Protein 8T8R (pdb70)

GO terms:
  GO:0005515 protein binding (F, IPI)
  GO:0005764 lysosome (C, IDA)
  GO:0005794 Golgi apparatus (C, IDA)
  GO:0010008 endosome membrane (C, IDA)
  GO:0006897 endocytosis (P, IDA)
  GO:0090160 Golgi to lysosome transport (P, IDA)
  GO:1905394 retromer complex binding (F, IDA)
  GO:0048471 perinuclear region of cytoplasm (C, IDA)
  GO:0005769 early endosome (C, IDA)
  GO:0005886 plasma membrane (C, IDA)
  GO:0005905 clathrin-coated pit (C, IDA)
  GO:0009986 cell surface (C, IDA)
  GO:0030136 clathrin-coated vesicle (C, IDA)
  GO:0031410 cytoplasmic vesicle (C, IDA)
  GO:0038024 cargo receptor activity (F, IDA)
  GO:0016050 vesicle organization (P, IDA)
  GO:0032509 endosome transport via multivesicular body sorting pathway (P, IDA)
  GO:0048227 plasma membrane to endosome transport (P, IDA)
  GO:0006895 Golgi to endosome transport (P, IDA)
  GO:0008333 endosome to lysosome transport (P, IDA)

Solvent-accessible surface area: 31665 Å² total; per-residue (Å²): 130,30,223,40,192,129,44,92,86,57,0,50,138,25,28,51,95,42,62,25,13,92,104,83,4,6,4,14,36,1,18,64,73,38,0,6,0,0,1,1,2,16,43,201,91,88,7,68,0,18,25,1,104,55,37,1,34,81,17,157,60,14,14,93,58,0,102,111,35,44,2,80,47,122,23,15,15,7,50,11,41,150,80,27,4,19,0,1,1,14,6,86,40,96,82,88,48,239,10,5,81,0,2,36,2,64,48,48,0,118,104,22,81,71,22,88,9,78,9,57,15,93,48,64,12,63,31,0,80,117,58,25,58,46,0,0,0,13,3,75,148,36,2,0,35,6,1,112,71,10,0,23,163,20,105,86,21,45,174,18,0,34,66,5,57,22,13,86,102,23,6,0,7,0,3,5,47,85,152,39,62,34,193,83,22,78,6,81,8,62,0,52,25,1,69,60,33,17,190,57,71,90,67,8,14,90,87,3,38,22,2,0,53,8,58,112,2,6,0,1,0,26,30,43,116,214,78,84,36,1,24,0,38,4,1,65,52,76,1,80,88,48,13,32,0,19,0,35,40,4,14,97,107,15,14,0,0,7,6,24,42,58,105,49,3,0,2,0,0,6,14,74,75,60,118,50,20,25,1,14,0,15,16,2,0,57,42,0,13,5,11,48,134,18,19,76,62,0,9,4,25,89,140,3,50,70,7,3,6,28,67,2,62,2,10,58,9,0,16,4,0,1,15,26,32,142,118,114,28,33,26,0,22,0,0,29,46,21,4,59,190,31,54,100,2,136,45,1,161,88,22,149,15,36,99,55,18,200,66,166,125,128,27,10,0,1,2,1,3,46,43,4,70,38,109,192,43,66,13,31,49,42,24,42,22,39,85,12,1,13,0,1,1,0,1,0,2,9,6,0,48,10,28,6,121,90,92,8,26,0,7,15,2,48,27,0,1,45,31,8,49,54,12,18,146,17,11,2,32,1,14,0,0,0,8,1,2,0,0,0,0,0,73,64,52,116,191,33,24,45,42,0,46,0,0,11,23,12,7,121,26,47,23,79,17,73,8,13,230,113,52,0,69,34,32,4,19,7,30,3,86,41,3,67,5,12,18,0,0,0,2,0,45,46,96,119,156,16,77,19,3,0,18,0,0,20,0,146,67,8,4,140,88,100,24,74,151,143,6,36,47,118,57,42,2,3,60,122,65,110,170,76,185,88,9,4,38,26,18,3,33,42,17,58,13,50,16,16,105,50,97,16,49,1,46,21,12,72,144,25,121,34,63,104,115,86,42,72,11,105,11,39,60,122,16,9,31,27,6,4,3,26,88,89,73,123,152,128,36,134,9,59,68,38,109,117,15,134,54,42,26,64,62,2,0,48,156,41,118,100,119,20,1,49,11,40,0,27,66,123,41,8,16,18,129,22,118,57,50,67,104,30,147,178,143,101,119,53,3,95,146,67,7,52,87,133,109,182,81,128,228,77,92,40,86,211,137,179,76,33,77,1

Sequence (662 aa):
CGRVRDFVAKLANNTHQHVFDDLSVSLSWVGDSTGVILVLTTFHGQSKLYRSEDYGKNFKDITDLINNTFIRTEFGMAIGPENSGKVVLTAEVSGGSRGGRIFRSSDFAKNFVQTDLPFHPLTQMMYSPQNSDYLLALSTENGLWVSKNFGGKWEEIHKAVCLAKWGSDNTIFFTTYANGSCKADLGALELWRTSDLGKSFKTIGVKIYSFGLGGRFLFASVMADKDTTRRIHVSTDQGDTWSMAQLPSVGQEQFYSILAANDDMVFMHVDEPGDTGFGTIFTSDDRGIVYSKSLDRHLYTTTGGETDFTNVTSLRGVYITSVLSEDNSIQTMITFDQGGRWTHLRKPENSECDATAKNKNECSLHIHASYSISQKLNVPMAPLSEPNAVGIVIAHGSVGDAISVMVPDVYISDDGGYSWTKMLEGPHYYTILDSGGIIVAIEHSSRPINVIKFSTDEGQCWQTYTFTRDPIYFTGLASEPGARSMNISIWGFTESTSQWVSYTIDFKDILERNCEEKDYTIWLAHSTDPEDYEDGCILGYKEQFLRLRKSSVCQNGRDYVVTKQPSICLCSLEDFLCDFGYYRPENDSKCVEQPELKGHDLEFCLYGREEHLTTNGYRKIPGDKCQGGVNPVREVKDLKKKCTSNFLSPEWDAPLALRPIL

Structure (mmCIF, N/CA/C/O backbone):
data_8T8R
#
_entry.id   8T8R
#
_cell.length_a   161.945
_cell.length_b   78.618
_cell.length_c   111.200
_cell.angle_alpha   90.00
_cell.angle_beta   126.80
_cell.angle_gamma   90.00
#
_symmetry.space_group_name_H-M   'C 1 2 1'
#
loop_
_entity.id
_entity.type
_entity.pdbx_description
1 polymer Sortilin
2 polymer 'Paragranulin peptide'
3 branched beta-D-mannopyranose-(1-4)-2-acetamido-2-deoxy-beta-D-glucopyranose-(1-4)-2-acetamido-2-deoxy-beta-D-glucopyranose
4 non-polymer 2-acetamido-2-deoxy-beta-D-glucopyranose
#
loop_
_atom_site.group_PDB
_atom_site.id
_atom_site.type_symbol
_atom_site.label_atom_id
_atom_site.label_alt_id
_atom_site.label_comp_id
_atom_site.label_asym_id
_atom_site.label_entity_id
_atom_site.label_seq_id
_atom_site.pdbx_PDB_ins_code
_atom_site.Cartn_x
_atom_site.Cartn_y
_atom_site.Cartn_z
_atom_site.occupancy
_atom_site.B_iso_or_equiv
_atom_site.auth_seq_id
_atom_site.auth_comp_id
_atom_site.auth_asym_id
_atom_site.auth_atom_id
_atom_site.pdbx_PDB_model_num
ATOM 1 N N . CYS A 1 8 ? -22.971 -33.967 20.553 1.00 184.80 53 CYS A N 1
ATOM 2 C CA . CYS A 1 8 ? -22.601 -32.684 19.882 1.00 185.01 53 CYS A CA 1
ATOM 3 C C . CYS A 1 8 ? -22.922 -32.723 18.383 1.00 187.86 53 CYS A C 1
ATOM 4 O O . CYS A 1 8 ? -23.027 -33.795 17.783 1.00 187.78 53 CYS A O 1
ATOM 7 N N . GLY A 1 9 ? -23.079 -31.532 17.784 1.00 190.33 54 GLY A N 1
ATOM 8 C CA . GLY A 1 9 ? -23.257 -31.392 16.344 1.00 192.26 54 GLY A CA 1
ATOM 9 C C . GLY A 1 9 ? -24.646 -31.825 15.872 1.00 194.90 54 GLY A C 1
ATOM 10 O O . GLY A 1 9 ? -24.770 -32.583 14.910 1.00 195.31 54 GLY A O 1
ATOM 11 N N . ARG A 1 10 ? -25.685 -31.289 16.529 1.00 196.94 55 ARG A N 1
ATOM 12 C CA . ARG A 1 10 ? -27.062 -31.739 16.342 1.00 197.67 55 ARG A CA 1
ATOM 13 C C . ARG A 1 10 ? -27.765 -31.029 15.176 1.00 198.58 55 ARG A C 1
ATOM 14 O O . ARG A 1 10 ? -28.755 -31.551 14.659 1.00 199.64 55 ARG A O 1
ATOM 22 N N . VAL A 1 11 ? -27.285 -29.835 14.772 1.00 198.05 56 VAL A N 1
ATOM 23 C CA . VAL A 1 11 ? -27.908 -29.050 13.705 1.00 197.08 56 VAL A CA 1
ATOM 24 C C . VAL A 1 11 ? -27.567 -29.685 12.352 1.00 197.21 56 VAL A C 1
ATOM 25 O O . VAL A 1 11 ? -26.394 -29.907 12.041 1.00 198.65 56 VAL A O 1
ATOM 29 N N . ARG A 1 12 ? -28.616 -29.963 11.552 1.00 195.11 57 ARG A N 1
ATOM 30 C CA . ARG A 1 12 ? -28.494 -30.541 10.216 1.00 192.31 57 ARG A CA 1
ATOM 31 C C . ARG A 1 12 ? -29.466 -29.862 9.241 1.00 188.69 57 ARG A C 1
ATOM 32 O O . ARG A 1 12 ? -30.335 -29.097 9.662 1.00 188.08 57 ARG A O 1
ATOM 40 N N . ASP A 1 13 ? -29.308 -30.172 7.941 1.00 184.14 58 ASP A N 1
ATOM 41 C CA . ASP A 1 13 ? -30.022 -29.521 6.844 1.00 181.27 58 ASP A CA 1
ATOM 42 C C . ASP A 1 13 ? -29.688 -28.027 6.815 1.00 179.49 58 ASP A C 1
ATOM 43 O O . ASP A 1 13 ? -30.584 -27.179 6.748 1.00 178.16 58 ASP A O 1
ATOM 48 N N . PHE A 1 14 ? -28.375 -27.726 6.799 1.00 178.56 59 PHE A N 1
ATOM 49 C CA . PHE A 1 14 ? -27.849 -26.376 7.005 1.00 177.91 59 PHE A CA 1
ATOM 50 C C . PHE A 1 14 ? -27.202 -25.773 5.749 1.00 175.03 59 PHE A C 1
ATOM 51 O O . PHE A 1 14 ? -26.966 -24.565 5.721 1.00 174.14 59 PHE A O 1
ATOM 59 N N . VAL A 1 15 ? -26.930 -26.588 4.711 1.00 173.11 60 VAL A N 1
ATOM 60 C CA . VAL A 1 15 ? -26.143 -26.161 3.555 1.00 171.68 60 VAL A CA 1
ATOM 61 C C . VAL A 1 15 ? -26.984 -25.250 2.657 1.00 168.61 60 VAL A C 1
ATOM 62 O O . VAL A 1 15 ? -26.529 -24.172 2.267 1.00 166.45 60 VAL A O 1
ATOM 66 N N . ALA A 1 16 ? -28.221 -25.684 2.355 1.00 167.30 61 ALA A N 1
ATOM 67 C CA . ALA A 1 16 ? -29.180 -24.912 1.570 1.00 166.18 61 ALA A CA 1
ATOM 68 C C . ALA A 1 16 ? -29.609 -23.621 2.279 1.00 164.29 61 ALA A C 1
ATOM 69 O O . ALA A 1 16 ? -29.960 -22.643 1.617 1.00 163.85 61 ALA A O 1
ATOM 71 N N . LYS A 1 17 ? -29.595 -23.620 3.623 1.00 161.95 62 LYS A N 1
ATOM 72 C CA . LYS A 1 17 ? -29.973 -22.461 4.425 1.00 160.05 62 LYS A CA 1
ATOM 73 C C . LYS A 1 17 ? -28.998 -21.290 4.259 1.00 159.07 62 LYS A C 1
ATOM 74 O O . LYS A 1 17 ? -29.439 -20.140 4.224 1.00 158.62 62 LYS A O 1
ATOM 80 N N . LEU A 1 18 ? -27.683 -21.570 4.166 1.00 158.60 63 LEU A N 1
ATOM 81 C CA . LEU A 1 18 ? -26.653 -20.538 4.021 1.00 157.86 63 LEU A CA 1
ATOM 82 C C . LEU A 1 18 ? -26.314 -20.210 2.559 1.00 157.86 63 LEU A C 1
ATOM 83 O O . LEU A 1 18 ? -25.842 -19.101 2.293 1.00 155.28 63 LEU A O 1
ATOM 88 N N . ALA A 1 19 ? -26.541 -21.153 1.623 1.00 159.70 64 ALA A N 1
ATOM 89 C CA . ALA A 1 19 ? -26.093 -21.042 0.235 1.00 160.08 64 ALA A CA 1
ATOM 90 C C . ALA A 1 19 ? -26.720 -19.848 -0.497 1.00 160.82 64 ALA A C 1
ATOM 91 O O . ALA A 1 19 ? -25.992 -19.020 -1.052 1.00 158.85 64 ALA A O 1
ATOM 93 N N . ASN A 1 20 ? -28.064 -19.758 -0.509 1.00 163.05 65 ASN A N 1
ATOM 94 C CA . ASN A 1 20 ? -28.783 -18.683 -1.192 1.00 165.37 65 ASN A CA 1
ATOM 95 C C . ASN A 1 20 ? -28.668 -17.335 -0.458 1.00 161.22 65 ASN A C 1
ATOM 96 O O . ASN A 1 20 ? -28.943 -16.291 -1.058 1.00 160.82 65 ASN A O 1
ATOM 101 N N . ASN A 1 21 ? -28.251 -17.343 0.825 1.00 156.70 66 ASN A N 1
ATOM 102 C CA . ASN A 1 21 ? -27.995 -16.137 1.611 1.00 152.13 66 ASN A CA 1
ATOM 103 C C . ASN A 1 21 ? -26.537 -15.647 1.547 1.00 147.60 66 ASN A C 1
ATOM 104 O O . ASN A 1 21 ? -26.258 -14.527 1.985 1.00 146.88 66 ASN A O 1
ATOM 109 N N . THR A 1 22 ? -25.602 -16.469 1.034 1.00 143.72 67 THR A N 1
ATOM 110 C CA . THR A 1 22 ? -24.234 -16.034 0.749 1.00 141.03 67 THR A CA 1
ATOM 111 C C . THR A 1 22 ? -24.229 -15.104 -0.472 1.00 140.56 67 THR A C 1
ATOM 112 O O . THR A 1 22 ? -24.808 -15.446 -1.505 1.00 141.85 67 THR A O 1
ATOM 116 N N . HIS A 1 23 ? -23.551 -13.942 -0.347 1.00 139.65 68 HIS A N 1
ATOM 117 C CA . HIS A 1 23 ? -23.610 -12.847 -1.316 1.00 139.31 68 HIS A CA 1
ATOM 118 C C . HIS A 1 23 ? -22.220 -12.254 -1.598 1.00 139.39 68 HIS A C 1
ATOM 119 O O . HIS A 1 23 ? -21.715 -11.429 -0.835 1.00 139.56 68 HIS A O 1
ATOM 126 N N . GLN A 1 24 ? -21.625 -12.655 -2.732 1.00 139.78 69 GLN A N 1
ATOM 127 C CA . GLN A 1 24 ? -20.300 -12.205 -3.152 1.00 140.07 69 GLN A CA 1
ATOM 128 C C . GLN A 1 24 ? -20.368 -10.801 -3.759 1.00 139.89 69 GLN A C 1
ATOM 129 O O . GLN A 1 24 ? -21.389 -10.413 -4.329 1.00 140.14 69 GLN A O 1
ATOM 135 N N . HIS A 1 25 ? -19.258 -10.053 -3.641 1.00 140.02 70 HIS A N 1
ATOM 136 C CA . HIS A 1 25 ? -19.056 -8.819 -4.394 1.00 141.12 70 HIS A CA 1
ATOM 137 C C . HIS A 1 25 ? -17.569 -8.461 -4.481 1.00 141.47 70 HIS A C 1
ATOM 138 O O . HIS A 1 25 ? -16.894 -8.355 -3.459 1.00 140.84 70 HIS A O 1
ATOM 145 N N . VAL A 1 26 ? -17.096 -8.206 -5.715 1.00 142.73 71 VAL A N 1
ATOM 146 C CA . VAL A 1 26 ? -15.679 -8.040 -6.035 1.00 142.40 71 VAL A CA 1
ATOM 147 C C . VAL A 1 26 ? -15.378 -6.546 -6.188 1.00 142.27 71 VAL A C 1
ATOM 148 O O . VAL A 1 26 ? -16.288 -5.776 -6.496 1.00 142.50 71 VAL A O 1
ATOM 152 N N . PHE A 1 27 ? -14.105 -6.138 -5.980 1.00 142.63 72 PHE A N 1
ATOM 153 C CA . PHE A 1 27 ? -13.703 -4.729 -6.041 1.00 143.42 72 PHE A CA 1
ATOM 154 C C . PHE A 1 27 ? -12.536 -4.462 -7.014 1.00 144.99 72 PHE A C 1
ATOM 155 O O . PHE A 1 27 ? -12.781 -4.254 -8.207 1.00 145.49 72 PHE A O 1
ATOM 163 N N . ASP A 1 28 ? -11.278 -4.458 -6.514 1.00 146.44 73 ASP A N 1
ATOM 164 C CA . ASP A 1 28 ? -10.142 -3.831 -7.193 1.00 147.43 73 ASP A CA 1
ATOM 165 C C . ASP A 1 28 ? -8.844 -4.623 -7.018 1.00 148.52 73 ASP A C 1
ATOM 166 O O . ASP A 1 28 ? -8.739 -5.464 -6.133 1.00 147.74 73 ASP A O 1
ATOM 171 N N . ASP A 1 29 ? -7.844 -4.301 -7.853 1.00 151.12 74 ASP A N 1
ATOM 172 C CA . ASP A 1 29 ? -6.547 -4.968 -7.847 1.00 152.84 74 ASP A CA 1
ATOM 173 C C . ASP A 1 29 ? -5.708 -4.528 -6.645 1.00 154.12 74 ASP A C 1
ATOM 174 O O . ASP A 1 29 ? -5.811 -3.391 -6.187 1.00 154.86 74 ASP A O 1
ATOM 179 N N . LEU A 1 30 ? -4.849 -5.441 -6.157 1.00 154.30 75 LEU A N 1
ATOM 180 C CA . LEU A 1 30 ? -3.980 -5.186 -5.015 1.00 153.11 75 LEU A CA 1
ATOM 181 C C . LEU A 1 30 ? -2.822 -4.274 -5.443 1.00 151.80 75 LEU A C 1
ATOM 182 O O . LEU A 1 30 ? -2.689 -3.184 -4.841 1.00 149.86 75 LEU A O 1
ATOM 187 N N . SER A 1 33 ? -5.247 -0.326 -0.620 1.00 133.77 78 SER A N 1
ATOM 188 C CA . SER A 1 33 ? -5.565 0.179 0.746 1.00 134.62 78 SER A CA 1
ATOM 189 C C . SER A 1 33 ? -7.077 0.300 0.943 1.00 134.68 78 SER A C 1
ATOM 190 O O . SER A 1 33 ? -7.659 1.360 0.710 1.00 135.92 78 SER A O 1
ATOM 193 N N . VAL A 1 34 ? -7.700 -0.804 1.391 1.00 134.22 79 VAL A N 1
ATOM 194 C CA . VAL A 1 34 ? -9.114 -0.834 1.756 1.00 133.98 79 VAL A CA 1
ATOM 195 C C . VAL A 1 34 ? -9.306 -0.076 3.073 1.00 132.26 79 VAL A C 1
ATOM 196 O O . VAL A 1 34 ? -8.429 -0.085 3.938 1.00 131.81 79 VAL A O 1
ATOM 200 N N . SER A 1 35 ? -10.466 0.586 3.200 1.00 130.86 80 SER A N 1
ATOM 201 C CA . SER A 1 35 ? -10.839 1.340 4.388 1.00 129.92 80 SER A CA 1
ATOM 202 C C . SER A 1 35 ? -12.357 1.251 4.552 1.00 128.19 80 SER A C 1
ATOM 203 O O . SER A 1 35 ? -13.075 1.704 3.666 1.00 128.39 80 SER A O 1
ATOM 206 N N . LEU A 1 36 ? -12.831 0.641 5.656 1.00 127.10 81 LEU A N 1
ATOM 207 C CA . LEU A 1 36 ? -14.252 0.381 5.874 1.00 125.43 81 LEU A CA 1
ATOM 208 C C . LEU A 1 36 ? -14.782 1.243 7.020 1.00 122.54 81 LEU A C 1
ATOM 209 O O . LEU A 1 36 ? -14.166 1.292 8.082 1.00 122.51 81 LEU A O 1
ATOM 214 N N . SER A 1 37 ? -15.935 1.896 6.793 1.00 119.62 82 SER A N 1
ATOM 215 C CA . SER A 1 37 ? -16.663 2.641 7.815 1.00 118.84 82 SER A CA 1
ATOM 216 C C . SER A 1 37 ? -18.157 2.331 7.714 1.00 118.95 82 SER A C 1
ATOM 217 O O . SER A 1 37 ? -18.725 2.413 6.627 1.00 120.16 82 SER A O 1
ATOM 220 N N . TRP A 1 38 ? -18.783 1.978 8.847 1.00 118.98 83 TRP A N 1
ATOM 221 C CA . TRP A 1 38 ? -20.233 1.869 8.934 1.00 118.00 83 TRP A CA 1
ATOM 222 C C . TRP A 1 38 ? -20.847 3.251 9.116 1.00 118.82 83 TRP A C 1
ATOM 223 O O . TRP A 1 38 ? -20.186 4.155 9.626 1.00 119.30 83 TRP A O 1
ATOM 234 N N . VAL A 1 39 ? -22.113 3.387 8.684 1.00 118.76 84 VAL A N 1
ATOM 235 C CA . VAL A 1 39 ? -22.858 4.641 8.750 1.00 119.12 84 VAL A CA 1
ATOM 236 C C . VAL A 1 39 ? -24.243 4.367 9.353 1.00 119.59 84 VAL A C 1
ATOM 237 O O . VAL A 1 39 ? -25.179 3.984 8.648 1.00 120.49 84 VAL A O 1
ATOM 241 N N . GLY A 1 40 ? -24.351 4.540 10.681 1.00 119.53 85 GLY A N 1
ATOM 242 C CA . GLY A 1 40 ? -25.626 4.508 11.387 1.00 119.86 85 GLY A CA 1
ATOM 243 C C . GLY A 1 40 ? -26.107 3.095 11.726 1.00 120.84 85 GLY A C 1
ATOM 244 O O . GLY A 1 40 ? -25.910 2.156 10.956 1.00 121.40 85 GLY A O 1
ATOM 245 N N . ASP A 1 41 ? -26.779 2.962 12.877 1.00 122.27 86 ASP A N 1
ATOM 246 C CA . ASP A 1 41 ? -27.362 1.696 13.295 1.00 123.94 86 ASP A CA 1
ATOM 247 C C . ASP A 1 41 ? -28.665 1.454 12.535 1.00 124.54 86 ASP A C 1
ATOM 248 O O . ASP A 1 41 ? -29.388 2.401 12.226 1.00 122.58 86 ASP A O 1
ATOM 253 N N . SER A 1 42 ? -28.939 0.170 12.246 1.00 126.56 87 SER A N 1
ATOM 254 C CA . SER A 1 42 ? -30.170 -0.296 11.609 1.00 127.44 87 SER A CA 1
ATOM 255 C C . SER A 1 42 ? -30.344 0.220 10.170 1.00 127.97 87 SER A C 1
ATOM 256 O O . SER A 1 42 ? -31.482 0.295 9.688 1.00 129.24 87 SER A O 1
ATOM 259 N N . THR A 1 43 ? -29.230 0.531 9.472 1.00 127.97 88 THR A N 1
ATOM 260 C CA . THR A 1 43 ? -29.257 1.052 8.102 1.00 126.80 88 THR A CA 1
ATOM 261 C C . THR A 1 43 ? -28.696 0.046 7.084 1.00 127.81 88 THR A C 1
ATOM 262 O O . THR A 1 43 ? -29.235 -0.083 5.982 1.00 129.01 88 THR A O 1
ATOM 266 N N . GLY A 1 44 ? -27.611 -0.658 7.446 1.00 128.10 89 GLY A N 1
ATOM 267 C CA . GLY A 1 44 ? -26.866 -1.483 6.505 1.00 127.72 89 GLY A CA 1
ATOM 268 C C . GLY A 1 44 ? -25.918 -0.709 5.586 1.00 127.47 89 GLY A C 1
ATOM 269 O O . GLY A 1 44 ? -25.414 -1.291 4.626 1.00 129.06 89 GLY A O 1
ATOM 270 N N . VAL A 1 45 ? -25.651 0.576 5.894 1.00 125.86 90 VAL A N 1
ATOM 271 C CA . VAL A 1 45 ? -24.839 1.447 5.046 1.00 125.40 90 VAL A CA 1
ATOM 272 C C . VAL A 1 45 ? -23.368 1.301 5.435 1.00 124.52 90 VAL A C 1
ATOM 273 O O . VAL A 1 45 ? -22.975 1.694 6.536 1.00 125.99 90 VAL A O 1
ATOM 277 N N . ILE A 1 46 ? -22.582 0.719 4.509 1.00 123.42 91 ILE A N 1
ATOM 278 C CA . ILE A 1 46 ? -21.135 0.568 4.627 1.00 122.82 91 ILE A CA 1
ATOM 279 C C . ILE A 1 46 ? -20.490 1.351 3.482 1.00 122.94 91 ILE A C 1
ATOM 280 O O . ILE A 1 46 ? -21.049 1.411 2.388 1.00 123.74 91 ILE A O 1
ATOM 285 N N . LEU A 1 47 ? -19.311 1.934 3.752 1.00 122.93 92 LEU A N 1
ATOM 286 C CA . LEU A 1 47 ? -18.547 2.706 2.780 1.00 124.58 92 LEU A CA 1
ATOM 287 C C . LEU A 1 47 ? -17.118 2.164 2.714 1.00 126.79 92 LEU A C 1
ATOM 288 O O . LEU A 1 47 ? -16.391 2.232 3.705 1.00 127.71 92 LEU A O 1
ATOM 293 N N . VAL A 1 48 ? -16.733 1.634 1.540 1.00 129.64 93 VAL A N 1
ATOM 294 C CA . VAL A 1 48 ? -15.360 1.228 1.258 1.00 131.04 93 VAL A CA 1
ATOM 295 C C . VAL A 1 48 ? -14.654 2.386 0.552 1.00 132.13 93 VAL A C 1
ATOM 296 O O . VAL A 1 48 ? -15.243 3.009 -0.329 1.00 134.12 93 VAL A O 1
ATOM 300 N N . LEU A 1 49 ? -13.391 2.655 0.932 1.00 133.24 94 LEU A N 1
ATOM 301 C CA . LEU A 1 49 ? -12.519 3.586 0.214 1.00 135.82 94 LEU A CA 1
ATOM 302 C C . LEU A 1 49 ? -11.207 2.875 -0.129 1.00 138.78 94 LEU A C 1
ATOM 303 O O . LEU A 1 49 ? -10.328 2.741 0.724 1.00 137.88 94 LEU A O 1
ATOM 308 N N . THR A 1 50 ? -11.113 2.390 -1.381 1.00 142.07 95 THR A N 1
ATOM 309 C CA . THR A 1 50 ? -9.868 1.884 -1.950 1.00 143.88 95 THR A CA 1
ATOM 310 C C . THR A 1 50 ? -8.969 3.071 -2.305 1.00 145.66 95 THR A C 1
ATOM 311 O O . THR A 1 50 ? -9.466 4.098 -2.768 1.00 145.64 95 THR A O 1
ATOM 315 N N . THR A 1 51 ? -7.651 2.922 -2.077 1.00 148.56 96 THR A N 1
ATOM 316 C CA . THR A 1 51 ? -6.666 3.963 -2.357 1.00 151.09 96 THR A CA 1
ATOM 317 C C . THR A 1 51 ? -5.449 3.333 -3.044 1.00 155.84 96 THR A C 1
ATOM 318 O O . THR A 1 51 ? -4.800 2.467 -2.457 1.00 154.42 9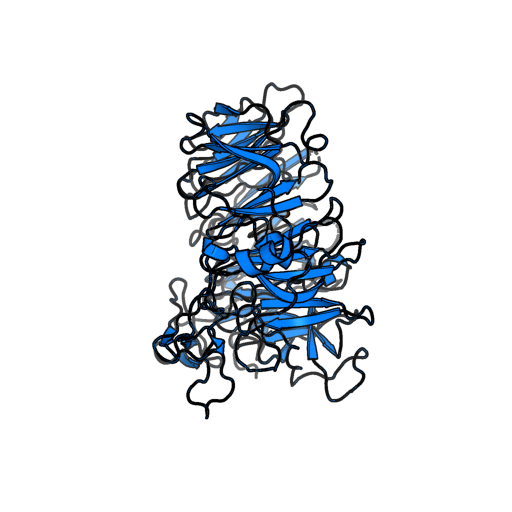6 THR A O 1
ATOM 322 N N . PHE A 1 52 ? -5.165 3.767 -4.288 1.00 162.26 97 PHE A N 1
ATOM 323 C CA . PHE A 1 52 ? -3.995 3.349 -5.052 1.00 166.88 97 PHE A CA 1
ATOM 324 C C . PHE A 1 52 ? -2.906 4.415 -4.928 1.00 171.47 97 PHE A C 1
ATOM 325 O O . PHE A 1 52 ? -3.155 5.576 -5.249 1.00 171.64 97 PHE A O 1
ATOM 333 N N . HIS A 1 53 ? -1.703 4.005 -4.486 1.00 176.43 98 HIS A N 1
ATOM 334 C CA . HIS A 1 53 ? -0.600 4.919 -4.212 1.00 180.29 98 HIS A CA 1
ATOM 335 C C . HIS A 1 53 ? 0.732 4.282 -4.635 1.00 178.52 98 HIS A C 1
ATOM 336 O O . HIS A 1 53 ? 1.078 4.312 -5.843 1.00 175.85 98 HIS A O 1
ATOM 343 N N . GLY A 1 62 ? -1.518 7.534 -7.774 1.00 164.66 107 GLY A N 1
ATOM 344 C CA . GLY A 1 62 ? -2.439 8.552 -7.227 1.00 164.40 107 GLY A CA 1
ATOM 345 C C . GLY A 1 62 ? -3.862 8.394 -7.760 1.00 163.75 107 GLY A C 1
ATOM 346 O O . GLY A 1 62 ? -4.232 9.043 -8.739 1.00 165.03 107 GLY A O 1
ATOM 347 N N . GLN A 1 63 ? -4.658 7.545 -7.085 1.00 161.84 108 GLN A N 1
ATOM 348 C CA . GLN A 1 63 ? -6.034 7.252 -7.479 1.00 160.25 108 GLN A CA 1
ATOM 349 C C . GLN A 1 63 ? -6.834 6.687 -6.295 1.00 157.42 108 GLN A C 1
ATOM 350 O O . GLN A 1 63 ? -6.280 5.987 -5.445 1.00 156.79 108 GLN A O 1
ATOM 356 N N . SER A 1 64 ? -8.149 6.995 -6.260 1.00 154.88 109 SER A N 1
ATOM 357 C CA . SER A 1 64 ? -9.083 6.509 -5.246 1.00 153.70 109 SER A CA 1
ATOM 358 C C . SER A 1 64 ? -10.389 6.006 -5.879 1.00 152.50 109 SER A C 1
ATOM 359 O O . SER A 1 64 ? -10.764 6.445 -6.967 1.00 153.84 109 SER A O 1
ATOM 362 N N . LYS A 1 65 ? -11.086 5.093 -5.166 1.00 149.99 110 LYS A N 1
ATOM 363 C CA . LYS A 1 65 ? -12.382 4.543 -5.575 1.00 147.95 110 LYS A CA 1
ATOM 364 C C . LYS A 1 65 ? -13.292 4.269 -4.362 1.00 144.24 110 LYS A C 1
ATOM 365 O O . LYS A 1 65 ? -12.922 3.521 -3.452 1.00 145.63 110 LYS A O 1
ATOM 371 N N . LEU A 1 66 ? -14.509 4.853 -4.389 1.00 139.75 111 LEU A N 1
ATOM 372 C CA . LEU A 1 66 ? -15.467 4.850 -3.282 1.00 137.71 111 LEU A CA 1
ATOM 373 C C . LEU A 1 66 ? -16.652 3.948 -3.636 1.00 136.00 111 LEU A C 1
ATOM 374 O O . LEU A 1 66 ? -17.244 4.116 -4.702 1.00 137.02 111 LEU A O 1
ATOM 379 N N . TYR A 1 67 ? -16.996 3.015 -2.727 1.00 134.46 112 TYR A N 1
ATOM 380 C CA . TYR A 1 67 ? -18.125 2.102 -2.889 1.00 133.56 112 TYR A CA 1
ATOM 381 C C . TYR A 1 67 ? -19.159 2.308 -1.778 1.00 132.74 112 TYR A C 1
ATOM 382 O O . TYR A 1 67 ? -18.871 2.946 -0.767 1.00 133.49 112 TYR A O 1
ATOM 391 N N . ARG A 1 68 ? -20.364 1.744 -1.977 1.00 131.17 113 ARG A N 1
ATOM 392 C CA . ARG A 1 68 ? -21.475 1.905 -1.041 1.00 130.48 113 ARG A CA 1
ATOM 393 C C . ARG A 1 68 ? -22.528 0.796 -1.182 1.00 131.34 113 ARG A C 1
ATOM 394 O O . ARG A 1 68 ? -23.219 0.701 -2.198 1.00 133.55 113 ARG A O 1
ATOM 402 N N . SER A 1 69 ? -22.658 -0.018 -0.120 1.00 130.91 114 SER A N 1
ATOM 403 C CA . SER A 1 69 ? -23.822 -0.859 0.121 1.00 129.97 114 SER A CA 1
ATOM 404 C C . SER A 1 69 ? -24.853 -0.061 0.908 1.00 130.92 114 SER A C 1
ATOM 405 O O . SER A 1 69 ? -24.509 0.932 1.547 1.00 129.32 114 SER A O 1
ATOM 408 N N . GLU A 1 70 ? -26.108 -0.529 0.848 1.00 132.69 115 GLU A N 1
ATOM 409 C CA . GLU A 1 70 ? -27.108 -0.254 1.874 1.00 133.58 115 GLU A CA 1
ATOM 410 C C . GLU A 1 70 ? -27.899 -1.527 2.212 1.00 133.35 115 GLU A C 1
ATOM 411 O O . GLU A 1 70 ? -29.065 -1.438 2.604 1.00 131.87 115 GLU A O 1
ATOM 417 N N . ASP A 1 71 ? -27.251 -2.706 2.099 1.00 135.00 116 ASP A N 1
ATOM 418 C CA . ASP A 1 71 ? -27.854 -3.995 2.440 1.00 137.35 116 ASP A CA 1
ATOM 419 C C . ASP A 1 71 ? -26.852 -4.884 3.189 1.00 138.80 116 ASP A C 1
ATOM 420 O O . ASP A 1 71 ? -26.735 -6.080 2.904 1.00 139.41 116 ASP A O 1
ATOM 425 N N . TYR A 1 72 ? -26.144 -4.275 4.161 1.00 140.27 117 TYR A N 1
ATOM 426 C CA . TYR A 1 72 ? -25.200 -4.929 5.071 1.00 141.74 117 TYR A CA 1
ATOM 427 C C . TYR A 1 72 ? -24.009 -5.580 4.345 1.00 142.42 117 TYR A C 1
ATOM 428 O O . TYR A 1 72 ? -23.451 -6.573 4.829 1.00 143.83 117 TYR A O 1
ATOM 437 N N . GLY A 1 73 ? -23.575 -4.979 3.223 1.00 142.51 118 GLY A N 1
ATOM 438 C CA . GLY A 1 73 ? -22.370 -5.381 2.503 1.00 142.14 118 GLY A CA 1
ATOM 439 C C . GLY A 1 73 ? -22.525 -6.603 1.591 1.00 142.24 118 GLY A C 1
ATOM 440 O O . GLY A 1 73 ? -21.522 -7.222 1.225 1.00 143.05 118 GLY A O 1
ATOM 441 N N . LYS A 1 74 ? -23.768 -6.938 1.213 1.00 141.93 119 LYS A N 1
ATOM 442 C CA . LYS A 1 74 ? -24.030 -8.017 0.272 1.00 142.39 119 LYS A CA 1
ATOM 44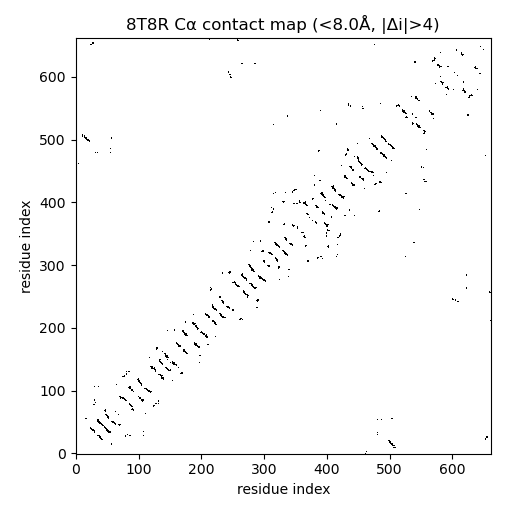3 C C . LYS A 1 74 ? -23.671 -7.549 -1.132 1.00 143.80 119 LYS A C 1
ATOM 444 O O . LYS A 1 74 ? -22.882 -8.204 -1.813 1.00 144.62 119 LYS A O 1
ATOM 450 N N . ASN A 1 75 ? -24.256 -6.404 -1.518 1.00 144.26 120 ASN A N 1
ATOM 451 C CA . ASN A 1 75 ? -24.026 -5.758 -2.800 1.00 144.52 120 ASN A CA 1
ATOM 452 C C . ASN A 1 75 ? -23.632 -4.293 -2.588 1.00 143.18 120 ASN A C 1
ATOM 453 O O . ASN A 1 75 ? -24.222 -3.609 -1.752 1.00 141.26 120 ASN A O 1
ATOM 458 N N . PHE A 1 76 ? -22.638 -3.829 -3.369 1.00 144.50 121 PHE A N 1
ATOM 459 C CA . PHE A 1 76 ? -22.190 -2.439 -3.394 1.00 145.63 121 PHE A CA 1
ATOM 460 C C . PHE A 1 76 ? -22.482 -1.787 -4.751 1.00 146.00 121 PHE A C 1
ATOM 461 O O . PHE A 1 76 ? -22.858 -2.457 -5.715 1.00 147.37 121 PHE A O 1
ATOM 469 N N . LYS A 1 77 ? -22.305 -0.457 -4.791 1.00 145.46 122 LYS A N 1
ATOM 470 C CA . LYS A 1 77 ? -22.426 0.359 -5.992 1.00 145.19 122 LYS A CA 1
ATOM 471 C C . LYS A 1 77 ? -21.356 1.452 -5.958 1.00 143.09 122 LYS A C 1
ATOM 472 O O . LYS A 1 77 ? -21.129 2.056 -4.912 1.00 143.83 122 LYS A O 1
ATOM 478 N N . ASP A 1 78 ? -20.712 1.716 -7.108 1.00 140.16 123 ASP A N 1
ATOM 479 C CA . ASP A 1 78 ? -19.624 2.685 -7.192 1.00 138.21 123 ASP A CA 1
ATOM 480 C C . ASP A 1 78 ? -20.168 4.116 -7.150 1.00 137.74 123 ASP A C 1
ATOM 481 O O . ASP A 1 78 ? -21.085 4.461 -7.901 1.00 138.88 123 ASP A O 1
ATOM 486 N N . ILE A 1 79 ? -19.559 4.947 -6.279 1.00 137.15 124 ILE A N 1
ATOM 487 C CA . ILE A 1 79 ? -19.892 6.361 -6.122 1.00 136.72 124 ILE A CA 1
ATOM 488 C C . ILE A 1 79 ? -18.615 7.219 -6.114 1.00 136.88 124 ILE A C 1
ATOM 489 O O . ILE A 1 79 ? -18.543 8.241 -5.424 1.00 137.87 124 ILE A O 1
ATOM 494 N N . THR A 1 80 ? -17.617 6.829 -6.929 1.00 136.50 125 THR A N 1
A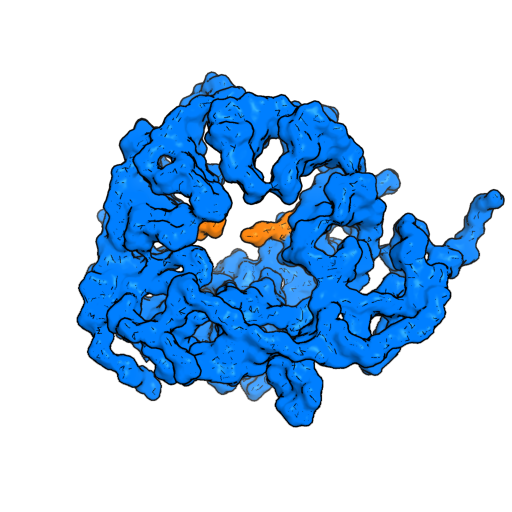TOM 495 C CA . THR A 1 80 ? -16.392 7.603 -7.121 1.00 137.99 125 THR A CA 1
ATOM 496 C C . THR A 1 80 ? -16.716 8.919 -7.832 1.00 141.54 125 THR A C 1
ATOM 497 O O . THR A 1 80 ? -16.187 9.975 -7.485 1.00 141.96 125 THR A O 1
ATOM 501 N N . ASP A 1 81 ? -17.584 8.817 -8.848 1.00 145.03 126 ASP A N 1
ATOM 502 C CA . ASP A 1 81 ? -18.248 9.935 -9.518 1.00 146.73 126 ASP A CA 1
ATOM 503 C C . ASP A 1 81 ? -18.795 11.007 -8.560 1.00 147.15 126 ASP A C 1
ATOM 504 O O . ASP A 1 81 ? -18.665 12.201 -8.855 1.00 148.07 126 ASP A O 1
ATOM 509 N N . LEU A 1 82 ? -19.426 10.604 -7.437 1.00 146.82 127 LEU A N 1
ATOM 510 C CA . LEU A 1 82 ? -20.061 11.533 -6.496 1.00 147.30 127 LEU A CA 1
ATOM 511 C C . LEU A 1 82 ? -19.051 12.430 -5.760 1.00 149.54 127 LEU A C 1
ATOM 512 O O . LEU A 1 82 ? -19.469 13.447 -5.196 1.00 148.96 127 LEU A O 1
ATOM 517 N N . ILE A 1 83 ? -17.754 12.047 -5.724 1.00 152.53 128 ILE A N 1
ATOM 518 C CA . ILE A 1 83 ? -16.673 12.906 -5.226 1.00 154.99 128 ILE A CA 1
ATOM 519 C C . ILE A 1 83 ? -15.803 13.440 -6.381 1.00 157.21 128 ILE A C 1
ATOM 520 O O . ILE A 1 83 ? -14.603 13.673 -6.201 1.00 155.99 128 ILE A O 1
ATOM 525 N N . ASN A 1 84 ? -16.419 13.678 -7.557 1.00 160.58 129 ASN A N 1
ATOM 526 C CA . ASN A 1 84 ? -15.770 14.164 -8.779 1.00 163.63 129 ASN A CA 1
ATOM 527 C C . ASN A 1 84 ? -14.474 13.398 -9.101 1.00 161.76 129 ASN A C 1
ATOM 528 O O . ASN A 1 84 ? -13.538 13.973 -9.671 1.00 160.50 129 ASN A O 1
ATOM 533 N N . ASN A 1 85 ? -14.474 12.078 -8.822 1.00 160.83 130 ASN A N 1
ATOM 534 C CA . ASN A 1 85 ? -13.315 11.176 -8.835 1.00 161.35 130 ASN A CA 1
ATOM 535 C C . ASN A 1 85 ? -12.001 11.857 -8.412 1.00 158.58 130 ASN A C 1
ATOM 536 O O . ASN A 1 85 ? -10.981 11.757 -9.102 1.00 156.71 130 ASN A O 1
ATOM 541 N N . THR A 1 86 ? -12.008 12.456 -7.206 1.00 157.44 131 THR A N 1
ATOM 542 C CA . THR A 1 86 ? -10.847 13.110 -6.615 1.00 155.36 131 THR A CA 1
ATOM 543 C C . THR A 1 86 ? -10.082 12.117 -5.736 1.00 154.28 131 THR A C 1
ATOM 544 O O . THR A 1 86 ? -10.664 11.164 -5.215 1.00 154.19 131 THR A O 1
ATOM 548 N N . PHE A 1 87 ? -8.772 12.358 -5.574 1.00 153.52 132 PHE A N 1
ATOM 549 C CA . PHE A 1 87 ? -7.932 11.587 -4.668 1.00 153.45 132 PHE A CA 1
ATOM 550 C C . PHE A 1 87 ? -8.233 11.992 -3.224 1.00 153.57 132 PHE A C 1
ATOM 551 O O . PHE A 1 87 ? -8.142 13.170 -2.887 1.00 153.36 132 PHE A O 1
ATOM 559 N N . ILE A 1 88 ? -8.601 11.014 -2.391 1.00 152.44 133 ILE A N 1
ATOM 560 C CA . ILE A 1 88 ? -8.966 11.307 -0.973 1.00 149.86 133 ILE A CA 1
ATOM 561 C C . ILE A 1 88 ? -7.834 10.841 -0.053 1.00 148.49 133 ILE A C 1
ATOM 562 O O . ILE A 1 88 ? -7.256 9.775 -0.326 1.00 146.50 133 ILE A O 1
ATOM 567 N N . ARG A 1 89 ? -7.544 11.611 1.000 1.00 147.63 134 ARG A N 1
ATOM 568 C CA . ARG A 1 89 ? -6.433 11.272 1.926 1.00 146.89 134 ARG A CA 1
ATOM 569 C C . ARG A 1 89 ? -6.953 10.391 3.064 1.00 145.96 134 ARG A C 1
ATOM 570 O O . ARG A 1 89 ? -7.764 10.883 3.867 1.00 144.84 134 ARG A O 1
ATOM 578 N N . THR A 1 90 ? -6.513 9.132 3.100 1.00 146.01 135 THR A N 1
ATOM 579 C CA . THR A 1 90 ? -6.979 8.181 4.140 1.00 145.91 135 THR A CA 1
ATOM 580 C C . THR A 1 90 ? -6.442 8.635 5.495 1.00 145.65 135 THR A C 1
ATOM 581 O O . THR A 1 90 ? -7.026 8.259 6.523 1.00 145.01 135 THR A O 1
ATOM 585 N N . GLU A 1 91 ? -5.378 9.434 5.480 1.00 145.29 136 GLU A N 1
ATOM 586 C CA . GLU A 1 91 ? -4.758 9.882 6.749 1.00 145.07 136 GLU A CA 1
ATOM 587 C C . GLU A 1 91 ? -5.873 10.325 7.693 1.00 142.85 136 GLU A C 1
ATOM 588 O O . GLU A 1 91 ? -5.907 9.850 8.838 1.00 143.82 136 GLU A O 1
ATOM 594 N N . PHE A 1 92 ? -6.752 11.198 7.211 1.00 140.97 137 PHE A N 1
ATOM 595 C CA . PHE A 1 92 ? -7.866 11.696 8.050 1.00 139.94 137 PHE A CA 1
ATOM 596 C C . PHE A 1 92 ? -8.936 10.609 8.105 1.00 138.96 137 PHE A C 1
ATOM 597 O O . PHE A 1 92 ? -9.535 10.415 9.171 1.00 141.40 137 PHE A O 1
ATOM 605 N N . GLY A 1 93 ? -9.148 9.912 6.991 1.00 136.59 138 GLY A N 1
ATOM 606 C CA . GLY A 1 93 ? -10.115 8.829 6.959 1.00 135.01 138 GLY A CA 1
ATOM 607 C C . GLY A 1 93 ? -11.553 9.339 7.019 1.00 133.88 138 GLY A C 1
ATOM 608 O O . GLY A 1 93 ? -11.800 10.531 7.208 1.00 133.80 138 GLY A O 1
ATOM 609 N N . MET A 1 94 ? -12.494 8.396 6.877 1.00 132.88 139 MET A N 1
ATOM 610 C CA . MET A 1 94 ? -13.912 8.692 6.739 1.00 132.84 139 MET A CA 1
ATOM 611 C C . MET A 1 94 ? -14.480 9.169 8.079 1.00 132.19 139 MET A C 1
ATOM 612 O O . MET A 1 94 ? -14.766 8.363 8.965 1.00 132.92 139 MET A O 1
ATOM 617 N N . ALA A 1 95 ? -14.630 10.497 8.209 1.00 130.91 140 ALA A N 1
ATOM 618 C CA . ALA A 1 95 ? -15.163 11.122 9.412 1.00 130.23 140 ALA A CA 1
ATOM 619 C C . ALA A 1 95 ? -16.682 10.940 9.473 1.00 129.97 140 ALA A C 1
ATOM 620 O O . ALA A 1 95 ? -17.425 11.697 8.846 1.00 131.69 140 ALA A O 1
ATOM 622 N N . ILE A 1 96 ? -17.125 9.924 10.240 1.00 129.63 141 ILE A N 1
ATOM 623 C CA . ILE A 1 96 ? -18.538 9.573 10.372 1.00 129.88 141 ILE A CA 1
ATOM 624 C C . ILE A 1 96 ? -19.129 10.291 11.587 1.00 130.45 141 ILE A C 1
ATOM 625 O O . ILE A 1 96 ? -18.501 10.378 12.643 1.00 130.94 141 ILE A O 1
ATOM 630 N N . GLY A 1 97 ? -20.365 10.783 11.428 1.00 130.43 142 GLY A N 1
ATOM 631 C CA . GLY A 1 97 ? -21.063 11.503 12.479 1.00 130.47 142 GLY A CA 1
ATOM 632 C C . GLY A 1 97 ? -21.678 10.549 13.494 1.00 130.78 142 GLY A C 1
ATOM 633 O O . GLY A 1 97 ? -21.820 9.356 13.225 1.00 129.97 142 GLY A O 1
ATOM 634 N N . PRO A 1 98 ? -22.088 11.058 14.678 1.00 132.50 143 PRO A N 1
ATOM 635 C CA . PRO A 1 98 ? -22.624 10.210 15.738 1.00 133.64 143 PRO A CA 1
ATOM 636 C C . PRO A 1 98 ? -24.079 9.843 15.469 1.00 134.35 143 PRO A C 1
ATOM 637 O O . PRO A 1 98 ? -24.694 10.393 14.557 1.00 134.00 143 PRO A O 1
ATOM 641 N N . GLU A 1 99 ? -24.607 8.909 16.275 1.00 136.87 144 GLU A N 1
ATOM 642 C CA . GLU A 1 99 ? -26.008 8.497 16.247 1.00 139.16 144 GLU A CA 1
ATOM 643 C C . GLU A 1 99 ? -26.378 7.978 14.846 1.00 138.70 144 GLU A C 1
ATOM 644 O O . GLU A 1 99 ? -25.567 7.300 14.211 1.00 138.06 144 GLU A O 1
ATOM 650 N N . ASN A 1 100 ? -27.617 8.257 14.391 1.00 138.42 145 ASN A N 1
ATOM 651 C CA . ASN A 1 100 ? -27.996 8.142 12.986 1.00 136.84 145 ASN A CA 1
ATOM 652 C C . ASN A 1 100 ? -28.171 9.534 12.361 1.00 135.19 145 ASN A C 1
ATOM 653 O O . ASN A 1 100 ? -29.184 9.811 11.718 1.00 134.06 145 ASN A O 1
ATOM 658 N N . SER A 1 101 ? -27.152 10.399 12.517 1.00 134.54 146 SER A N 1
ATOM 659 C CA . SER A 1 101 ? -27.112 11.706 11.861 1.00 134.31 146 SER A CA 1
ATOM 660 C C . SER A 1 101 ? -26.848 11.584 10.354 1.00 134.28 146 SER A C 1
ATOM 661 O O . SER A 1 101 ? -27.083 12.542 9.614 1.00 136.39 146 SER A O 1
ATOM 664 N N . GLY A 1 102 ? -26.319 10.432 9.908 1.00 132.83 147 GLY A N 1
ATOM 665 C CA . GLY A 1 102 ? -26.097 10.156 8.492 1.00 132.07 147 GLY A CA 1
ATOM 666 C C . GLY A 1 102 ? -24.926 10.913 7.865 1.00 131.03 147 GLY A C 1
ATOM 667 O O . GLY A 1 102 ? -24.784 10.890 6.641 1.00 132.53 147 GLY A O 1
ATOM 668 N N . LYS A 1 103 ? -24.073 11.538 8.693 1.00 129.00 148 LYS A N 1
ATOM 669 C CA . LYS A 1 103 ? -23.058 12.461 8.203 1.00 129.84 148 LYS A CA 1
ATOM 670 C C . LYS A 1 103 ? -21.735 11.742 7.935 1.00 129.22 148 LYS A C 1
ATOM 671 O O . LYS A 1 103 ? -21.277 10.947 8.751 1.00 129.53 148 LYS A O 1
ATOM 677 N N . VAL A 1 104 ? -21.149 12.044 6.764 1.00 128.50 149 VAL A N 1
ATOM 678 C CA . VAL A 1 104 ? -19.861 11.534 6.309 1.00 127.62 149 VAL A CA 1
ATOM 679 C C . VAL A 1 104 ? -19.074 12.723 5.763 1.00 127.26 149 VAL A C 1
ATOM 680 O O . VAL A 1 104 ? -19.647 13.530 5.036 1.00 129.35 149 VAL A O 1
ATOM 684 N N . VAL A 1 105 ? -17.776 12.816 6.106 1.00 126.40 150 VAL A N 1
ATOM 685 C CA . VAL A 1 105 ? -16.890 13.869 5.614 1.00 127.25 150 VAL A CA 1
ATOM 686 C C . VAL A 1 105 ? -15.563 13.237 5.186 1.00 128.72 150 VAL A C 1
ATOM 687 O O . VAL A 1 105 ? -14.870 12.643 6.014 1.00 128.78 150 VAL A O 1
ATOM 691 N N . LEU A 1 106 ? -15.232 13.359 3.883 1.00 130.08 151 LEU A N 1
ATOM 692 C CA . LEU A 1 106 ? -13.992 12.844 3.311 1.00 131.11 151 LEU A CA 1
ATOM 693 C C . LEU A 1 106 ? -13.073 14.015 2.945 1.00 131.73 151 LEU A C 1
ATOM 694 O O . LEU A 1 106 ? -13.508 14.957 2.280 1.00 133.13 151 LEU A O 1
ATOM 699 N N . THR A 1 107 ? -11.797 13.924 3.361 1.00 132.57 152 THR A N 1
ATOM 700 C CA . THR A 1 107 ? -10.810 14.982 3.165 1.00 133.52 152 THR A CA 1
ATOM 701 C C . THR A 1 107 ? -9.997 14.724 1.894 1.00 134.50 152 THR A C 1
ATOM 702 O O . THR A 1 107 ? -9.226 13.770 1.827 1.00 134.56 152 THR A O 1
ATOM 706 N N . ALA A 1 108 ? -10.153 15.610 0.901 1.00 136.14 153 ALA A N 1
ATOM 707 C CA . ALA A 1 108 ? -9.475 15.478 -0.382 1.00 137.28 153 ALA A CA 1
ATOM 708 C C . ALA A 1 108 ? -8.039 16.004 -0.319 1.00 137.42 153 ALA A C 1
ATOM 709 O O . ALA A 1 108 ? -7.738 16.950 0.409 1.00 136.11 153 ALA A O 1
ATOM 711 N N . GLU A 1 109 ? -7.161 15.352 -1.099 1.00 139.45 154 GLU A N 1
ATOM 712 C CA . GLU A 1 109 ? -5.878 15.902 -1.531 1.00 141.56 154 GLU A CA 1
ATOM 713 C C . GLU A 1 109 ? -6.141 17.071 -2.483 1.00 142.05 154 GLU A C 1
ATOM 714 O O . GLU A 1 109 ? -6.997 16.970 -3.365 1.00 141.44 154 GLU A O 1
ATOM 720 N N . VAL A 1 110 ? -5.401 18.175 -2.284 1.00 142.19 155 VAL A N 1
ATOM 721 C CA . VAL A 1 110 ? -5.393 19.309 -3.201 1.00 142.75 155 VAL A CA 1
ATOM 722 C C . VAL A 1 110 ? -3.964 19.542 -3.692 1.00 145.47 155 VAL A C 1
ATOM 723 O O . VAL A 1 110 ? -2.998 19.202 -3.009 1.00 144.81 155 VAL A O 1
ATOM 727 N N . SER A 1 111 ? -3.847 20.110 -4.901 1.00 148.79 156 SER A N 1
ATOM 728 C CA . SER A 1 111 ? -2.558 20.450 -5.484 1.00 151.31 156 SER A CA 1
ATOM 729 C C . SER A 1 111 ? -1.882 21.514 -4.623 1.00 152.05 156 SER A C 1
ATOM 730 O O . SER A 1 111 ? -2.543 22.442 -4.165 1.00 151.20 156 SER A O 1
ATOM 733 N N . GLY A 1 112 ? -0.566 21.364 -4.407 1.00 153.75 157 GLY A N 1
ATOM 734 C CA . GLY A 1 112 ? 0.182 22.200 -3.477 1.00 155.45 157 GLY A CA 1
ATOM 735 C C . GLY A 1 112 ? 0.188 23.678 -3.868 1.00 156.88 157 GLY A C 1
ATOM 736 O O . GLY A 1 112 ? 0.165 24.015 -5.050 1.00 158.66 157 GLY A O 1
ATOM 737 N N . GLY A 1 113 ? 0.206 24.559 -2.853 1.00 157.82 158 GLY A N 1
ATOM 738 C CA . GLY A 1 113 ? 0.217 26.001 -3.063 1.00 158.41 158 GLY A CA 1
ATOM 739 C C . GLY A 1 113 ? -1.173 26.650 -3.041 1.00 158.18 158 GLY A C 1
ATOM 740 O O . GLY A 1 113 ? -1.298 27.829 -3.377 1.00 158.44 158 GLY A O 1
ATOM 741 N N . SER A 1 114 ? -2.214 25.891 -2.646 1.00 157.23 159 SER A N 1
ATOM 742 C CA . SER A 1 114 ? -3.563 26.434 -2.498 1.00 157.09 159 SER A CA 1
ATOM 743 C C . SER A 1 114 ? -3.661 27.339 -1.267 1.00 158.63 159 SER A C 1
ATOM 744 O O . SER A 1 114 ? -2.810 27.302 -0.377 1.00 157.81 159 SER A O 1
ATOM 747 N N . ARG A 1 115 ? -4.736 28.143 -1.222 1.00 159.86 160 ARG A N 1
ATOM 748 C CA . ARG A 1 115 ? -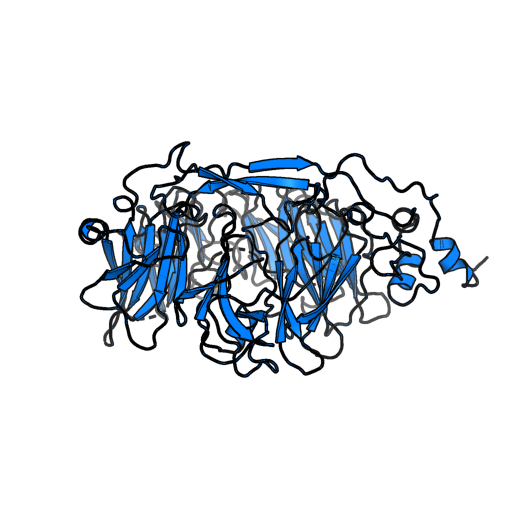5.068 28.951 -0.056 1.00 160.10 160 ARG A CA 1
ATOM 749 C C . ARG A 1 115 ? -5.520 28.043 1.089 1.00 158.04 160 ARG A C 1
ATOM 750 O O . ARG A 1 115 ? -5.078 28.206 2.226 1.00 157.35 160 ARG A O 1
ATOM 758 N N . GLY A 1 116 ? -6.411 27.089 0.775 1.00 155.28 161 GLY A N 1
ATOM 759 C CA . GLY A 1 116 ? -6.855 26.089 1.737 1.00 153.26 161 GLY A CA 1
ATOM 760 C C . GLY A 1 116 ? -7.261 24.765 1.087 1.00 151.01 161 GLY A C 1
ATOM 761 O O . GLY A 1 116 ? -7.138 24.584 -0.126 1.00 151.91 161 GLY A O 1
ATOM 762 N N . GLY A 1 117 ? -7.709 23.830 1.926 1.00 147.95 162 GLY A N 1
ATOM 763 C CA . GLY A 1 117 ? -8.042 22.489 1.418 1.00 145.75 162 GLY A CA 1
ATOM 764 C C . GLY A 1 117 ? -9.484 22.367 0.978 1.00 144.30 162 GLY A C 1
ATOM 765 O O . GLY A 1 117 ? -10.226 23.360 1.079 1.00 142.79 162 GLY A O 1
ATOM 766 N N . ARG A 1 118 ? -9.860 21.182 0.504 1.00 144.16 163 ARG A N 1
ATOM 767 C CA . ARG A 1 118 ? -11.236 20.956 0.003 1.00 144.31 163 ARG A CA 1
ATOM 768 C C . ARG A 1 118 ? -11.750 19.658 0.618 1.00 142.04 163 ARG A C 1
ATOM 769 O O . ARG A 1 118 ? -10.944 18.728 0.792 1.00 140.20 163 ARG A O 1
ATOM 777 N N . ILE A 1 119 ? -13.039 19.609 0.943 1.00 141.16 164 ILE A N 1
ATOM 778 C CA . ILE A 1 119 ? -13.589 18.400 1.613 1.00 141.58 164 ILE A CA 1
ATOM 779 C C . ILE A 1 119 ? -14.877 17.972 0.919 1.00 141.72 164 ILE A C 1
ATOM 780 O O . ILE A 1 119 ? -15.588 18.846 0.397 1.00 143.76 164 ILE A O 1
ATOM 785 N N . PHE A 1 120 ? -15.143 16.670 0.897 1.00 141.77 165 PHE A N 1
ATOM 786 C CA . PHE A 1 120 ? -16.387 16.161 0.350 1.00 141.82 165 PHE A CA 1
ATOM 787 C C . PHE A 1 120 ? -17.250 15.712 1.515 1.00 140.78 165 PHE A C 1
ATOM 788 O O . PHE A 1 120 ? -16.819 14.858 2.284 1.00 140.39 165 PHE A O 1
ATOM 796 N N . ARG A 1 121 ? -18.449 16.301 1.630 1.00 139.90 166 ARG A N 1
ATOM 797 C CA . ARG A 1 121 ? -19.294 16.128 2.805 1.00 139.74 166 ARG A CA 1
ATOM 798 C C . ARG A 1 121 ? -20.735 15.797 2.404 1.00 138.93 166 ARG A C 1
ATOM 799 O O . ARG A 1 121 ? -21.275 16.366 1.458 1.00 140.04 166 ARG A O 1
ATOM 807 N N . SER A 1 122 ? -21.326 14.849 3.147 1.00 138.11 167 SER A N 1
ATOM 808 C CA . SER A 1 122 ? -22.672 14.333 2.934 1.00 137.20 167 SER A CA 1
ATOM 809 C C . SER A 1 122 ? -23.386 14.336 4.280 1.00 136.57 167 SER A C 1
ATOM 810 O O . SER A 1 122 ? -22.746 14.076 5.290 1.00 135.19 167 SER A O 1
ATOM 813 N N . SER A 1 123 ? -24.695 14.627 4.286 1.00 137.15 168 SER A N 1
ATOM 814 C CA . SER A 1 123 ? -25.510 14.558 5.495 1.00 137.08 168 SER A CA 1
ATOM 815 C C . SER A 1 123 ? -26.798 13.761 5.240 1.00 137.42 168 SER A C 1
ATOM 816 O O . SER A 1 123 ? -27.847 14.064 5.811 1.00 136.32 168 SER A O 1
ATOM 819 N N . ASP A 1 124 ? -26.691 12.688 4.426 1.00 139.77 169 ASP A N 1
ATOM 820 C CA . ASP A 1 124 ? -27.838 11.920 3.939 1.00 141.75 169 ASP A CA 1
ATOM 821 C C . ASP A 1 124 ? -27.480 10.448 3.669 1.00 141.89 169 ASP A C 1
ATOM 822 O O . ASP A 1 124 ? -27.990 9.846 2.719 1.00 143.73 169 ASP A O 1
ATOM 827 N N . PHE A 1 125 ? -26.635 9.863 4.537 1.00 140.47 170 PHE A N 1
ATOM 828 C CA . PHE A 1 125 ? -26.169 8.480 4.449 1.00 139.45 170 PHE A CA 1
ATOM 829 C C . PHE A 1 125 ? -25.516 8.173 3.094 1.00 138.50 170 PHE A C 1
ATOM 830 O O . PHE A 1 125 ? -25.758 7.112 2.508 1.00 135.38 170 PHE A O 1
ATOM 838 N N . ALA A 1 126 ? -24.655 9.102 2.638 1.00 140.34 171 ALA A N 1
ATOM 839 C CA . ALA A 1 126 ? -23.760 8.964 1.487 1.00 143.79 171 ALA A CA 1
ATOM 840 C C . ALA A 1 126 ? -24.497 8.764 0.156 1.00 145.42 171 ALA A C 1
ATOM 841 O O . ALA A 1 126 ? -23.986 8.082 -0.742 1.00 145.97 171 ALA A O 1
ATOM 843 N N . LYS A 1 127 ? -25.648 9.439 -0.006 1.00 146.53 172 LYS A N 1
ATOM 844 C CA . LYS A 1 127 ? -26.407 9.405 -1.252 1.00 147.40 172 LYS A CA 1
ATOM 845 C C . LYS A 1 127 ? -25.986 10.547 -2.187 1.00 149.55 172 LYS A C 1
ATOM 846 O O . LYS A 1 127 ? -25.852 10.320 -3.393 1.00 150.17 172 LYS A O 1
ATOM 852 N N . ASN A 1 128 ? -25.774 11.759 -1.631 1.00 151.03 173 ASN A N 1
ATOM 853 C CA . ASN A 1 128 ? -25.395 12.953 -2.388 1.00 152.27 173 ASN A CA 1
ATOM 854 C C . ASN A 1 128 ? -24.293 13.746 -1.669 1.00 152.87 173 ASN A C 1
ATOM 855 O O . ASN A 1 128 ? -24.582 14.534 -0.767 1.00 152.83 173 ASN A O 1
ATOM 860 N N . PHE A 1 129 ? -23.033 13.552 -2.098 1.00 153.33 174 PHE A N 1
ATOM 861 C CA . PHE A 1 129 ? -21.896 14.325 -1.608 1.00 153.83 174 PHE A CA 1
ATOM 862 C C . PHE A 1 129 ? -21.845 15.697 -2.282 1.00 152.65 174 PHE A C 1
ATOM 863 O O . PHE A 1 129 ? -22.134 15.810 -3.473 1.00 153.72 174 PHE A O 1
ATOM 871 N N . VAL A 1 130 ? -21.448 16.725 -1.506 1.00 151.53 175 VAL A N 1
ATOM 872 C CA . VAL A 1 130 ? -21.281 18.092 -1.999 1.00 151.70 175 VAL A CA 1
ATOM 873 C C . VAL A 1 130 ? -19.843 18.564 -1.732 1.00 150.65 175 VAL A C 1
ATOM 874 O O . VAL A 1 130 ? -19.305 18.386 -0.638 1.00 150.77 175 VAL A O 1
ATOM 878 N N . GLN A 1 131 ? -19.220 19.157 -2.766 1.00 149.54 176 GLN A N 1
ATOM 879 C CA . GLN A 1 131 ? -17.865 19.690 -2.695 1.00 147.27 176 GLN A CA 1
ATOM 880 C C . GLN A 1 131 ? -17.866 20.969 -1.855 1.00 145.68 176 GLN A C 1
ATOM 881 O O . GLN A 1 131 ? -18.865 21.688 -1.822 1.00 146.38 176 GLN A O 1
ATOM 887 N N . THR A 1 132 ? -16.743 21.231 -1.167 1.00 144.68 177 THR A N 1
ATOM 888 C CA . THR A 1 132 ? -16.569 22.434 -0.357 1.00 144.69 177 THR A CA 1
ATOM 889 C C . THR A 1 132 ? -15.078 22.729 -0.158 1.00 146.47 177 THR A C 1
ATOM 890 O O . THR A 1 132 ? -14.372 21.952 0.482 1.00 145.89 177 THR A O 1
ATOM 894 N N . ASP A 1 133 ? -14.607 23.861 -0.707 1.00 148.91 178 ASP A N 1
ATOM 895 C CA . ASP A 1 133 ? -13.294 24.403 -0.381 1.00 148.26 178 ASP A CA 1
ATOM 896 C C . ASP A 1 133 ? -13.331 25.027 1.014 1.00 146.84 178 ASP A C 1
ATOM 897 O O . ASP A 1 133 ? -14.379 25.513 1.441 1.00 147.61 178 ASP A O 1
ATOM 902 N N . LEU A 1 134 ? -12.173 25.014 1.704 1.00 145.05 179 LEU A N 1
ATOM 903 C CA . LEU A 1 134 ? -12.026 25.535 3.063 1.00 144.06 179 LEU A CA 1
ATOM 904 C C . LEU A 1 134 ? -11.078 26.738 3.090 1.00 143.42 179 LEU A C 1
ATOM 905 O O . LEU A 1 134 ? -10.180 26.840 2.253 1.00 143.84 179 LEU A O 1
ATOM 910 N N . PRO A 1 135 ? -11.225 27.670 4.068 1.00 142.28 180 PRO A N 1
ATOM 911 C CA . PRO A 1 135 ? -10.206 28.702 4.307 1.00 142.18 180 PRO A CA 1
ATOM 912 C C . PRO A 1 135 ? -8.857 28.295 4.921 1.00 142.18 180 PRO A C 1
ATOM 913 O O . PRO A 1 135 ? -7.971 29.145 5.016 1.00 142.34 180 PRO A O 1
ATOM 917 N N . PHE A 1 136 ? -8.689 27.019 5.321 1.00 143.02 181 PHE A N 1
ATOM 918 C CA . PHE A 1 136 ? -7.469 26.534 5.962 1.00 142.88 181 PHE A CA 1
ATOM 919 C C . PHE A 1 136 ? -7.105 25.129 5.471 1.00 143.69 181 PHE A C 1
ATOM 920 O O . PHE A 1 136 ? -7.946 24.415 4.922 1.00 143.03 181 PHE A O 1
ATOM 928 N N . HIS A 1 137 ? -5.835 24.749 5.689 1.00 145.07 182 HIS A N 1
ATOM 929 C CA . HIS A 1 137 ? -5.353 23.393 5.468 1.00 145.96 182 HIS A CA 1
ATOM 930 C C . HIS A 1 137 ? -5.421 22.615 6.781 1.00 144.66 182 HIS A C 1
ATOM 931 O O . HIS A 1 137 ? -4.686 22.939 7.715 1.00 144.72 182 HIS A O 1
ATOM 938 N N . PRO A 1 138 ? -6.295 21.581 6.899 1.00 142.70 183 PRO A N 1
ATOM 939 C CA . PRO A 1 138 ? -6.475 20.875 8.169 1.00 141.34 183 PRO A CA 1
ATOM 940 C C . PRO A 1 138 ? -5.333 19.910 8.489 1.00 139.01 183 PRO A C 1
ATOM 941 O O . PRO A 1 138 ? -4.831 19.233 7.593 1.00 138.38 183 PRO A O 1
ATOM 945 N N . LEU A 1 139 ? -4.949 19.865 9.780 1.00 136.86 184 LEU A N 1
ATOM 946 C CA . LEU A 1 139 ? -3.915 18.964 10.302 1.00 134.54 184 LEU A CA 1
ATOM 947 C C . LEU A 1 139 ? -4.503 17.696 10.936 1.00 131.97 184 LEU A C 1
ATOM 948 O O . LEU A 1 139 ? -3.790 16.696 11.036 1.00 131.57 184 LEU A O 1
ATOM 953 N N . THR A 1 140 ? -5.779 17.748 11.368 1.00 130.43 185 THR A N 1
ATOM 954 C CA . THR A 1 140 ? -6.448 16.644 12.050 1.00 130.46 185 THR A CA 1
ATOM 955 C C . THR A 1 140 ? -7.762 16.294 11.352 1.00 129.65 185 THR A C 1
ATOM 956 O O . THR A 1 140 ? -8.219 17.026 10.478 1.00 129.32 185 THR A O 1
ATOM 960 N N . GLN A 1 141 ? -8.371 15.172 11.766 1.00 129.85 186 GLN A N 1
ATOM 961 C CA . GLN A 1 141 ? -9.724 14.822 11.353 1.00 130.51 186 GLN A CA 1
ATOM 962 C C . GLN A 1 141 ? -10.724 15.748 12.048 1.00 131.46 186 GLN A C 1
ATOM 963 O O . GLN A 1 141 ? -10.480 16.229 13.154 1.00 131.06 186 GLN A O 1
ATOM 969 N N . MET A 1 142 ? -11.825 16.041 11.361 1.00 133.79 187 MET A N 1
ATOM 970 C CA . MET A 1 142 ? -12.814 16.989 11.929 1.00 135.56 187 MET A CA 1
ATOM 971 C C . MET A 1 142 ? -13.539 16.313 13.091 1.00 135.13 187 MET A C 1
ATOM 972 O O . MET A 1 142 ? -13.810 15.106 12.992 1.00 136.97 187 MET A O 1
ATOM 977 N N . MET A 1 143 ? -13.837 17.069 14.145 1.00 133.53 188 MET A N 1
ATOM 978 C CA . MET A 1 143 ? -14.460 16.459 15.345 1.00 133.95 188 MET A CA 1
ATOM 979 C C . MET A 1 143 ? -15.938 16.837 15.413 1.00 132.31 188 MET A C 1
ATOM 980 O O . MET A 1 143 ? -16.239 18.040 15.475 1.00 129.95 188 MET A O 1
ATOM 985 N N . TYR A 1 144 ? -16.813 15.834 15.431 1.00 132.61 189 TYR A N 1
ATOM 986 C CA . TYR A 1 144 ? -18.268 16.099 15.531 1.00 134.77 189 TYR A CA 1
ATOM 987 C C . TYR A 1 144 ? -18.647 16.269 16.985 1.00 136.01 189 TYR A C 1
ATOM 988 O O . TYR A 1 144 ? -18.327 15.385 17.800 1.00 137.82 189 TYR A O 1
ATOM 997 N N . SER A 1 145 ? -19.309 17.372 17.315 1.00 136.97 190 SER A N 1
ATOM 998 C CA . SER A 1 145 ? -19.813 17.587 18.666 1.00 137.93 190 SER A CA 1
ATOM 999 C C . SER A 1 145 ? -20.741 16.434 19.040 1.00 140.68 190 SER A C 1
ATOM 1000 O O . SER A 1 145 ? -21.482 15.952 18.180 1.00 141.85 190 SER A O 1
ATOM 1003 N N . PRO A 1 146 ? -20.761 15.969 20.316 1.00 143.60 191 PRO A N 1
ATOM 1004 C CA . PRO A 1 146 ? -21.697 14.918 20.721 1.00 145.31 191 PRO A CA 1
ATOM 1005 C C . PRO A 1 146 ? -23.156 15.378 20.771 1.00 147.03 191 PRO A C 1
ATOM 1006 O O . PRO A 1 146 ? -24.051 14.615 20.411 1.00 148.04 191 PRO A O 1
ATOM 1010 N N . GLN A 1 147 ? -23.385 16.637 21.190 1.00 148.30 192 GLN A N 1
ATOM 1011 C CA . GLN A 1 147 ? -24.719 17.204 21.388 1.00 149.05 192 GLN A CA 1
ATOM 1012 C C . GLN A 1 147 ? -25.426 17.471 20.049 1.00 147.71 192 GLN A C 1
ATOM 1013 O O . GLN A 1 147 ? -26.614 17.155 19.911 1.00 147.98 192 GLN A O 1
ATOM 1019 N N . ASN A 1 148 ? -24.701 18.053 19.070 1.00 145.60 193 ASN A N 1
ATOM 1020 C CA . ASN A 1 148 ? -25.269 18.561 17.821 1.00 144.40 193 ASN A CA 1
ATOM 1021 C C . ASN A 1 148 ? -24.392 18.158 16.623 1.00 141.57 193 ASN A C 1
ATOM 1022 O O . ASN A 1 148 ? -23.288 18.674 16.469 1.00 139.91 193 ASN A O 1
ATOM 1027 N N . SER A 1 149 ? -24.917 17.298 15.727 1.00 139.79 194 SER A N 1
ATOM 1028 C CA . SER A 1 149 ? -24.152 16.692 14.633 1.00 139.42 194 SER A CA 1
ATOM 1029 C C . SER A 1 149 ? -23.739 17.679 13.525 1.00 140.50 194 SER A C 1
ATOM 1030 O O . SER A 1 149 ? -22.829 17.372 12.751 1.00 138.49 194 SER A O 1
ATOM 1033 N N . ASP A 1 150 ? -24.394 18.851 13.430 1.00 143.35 195 ASP A N 1
ATOM 1034 C CA . ASP A 1 150 ? -23.980 19.922 12.520 1.00 144.29 195 ASP A CA 1
ATOM 1035 C C . ASP A 1 150 ? -22.720 20.668 12.989 1.00 143.18 195 ASP A C 1
ATOM 1036 O O . ASP A 1 150 ? -22.099 21.365 12.182 1.00 143.02 195 ASP A O 1
ATOM 1041 N N . TYR A 1 151 ? -22.341 20.545 14.274 1.00 141.76 196 TYR A N 1
ATOM 1042 C CA . TYR A 1 151 ? -21.243 21.310 14.855 1.00 141.29 196 TYR A CA 1
ATOM 1043 C C . TYR A 1 151 ? -19.937 20.519 14.752 1.00 139.98 196 TYR A C 1
ATOM 1044 O O . TYR A 1 151 ? -19.784 19.490 15.410 1.00 140.96 196 TYR A O 1
ATOM 1053 N N . LEU A 1 152 ? -19.007 21.018 13.917 1.00 137.96 197 LEU A N 1
ATOM 1054 C CA . LEU A 1 152 ? -17.672 20.449 13.758 1.00 136.03 197 LEU A CA 1
ATOM 1055 C C . LEU A 1 152 ? -16.617 21.428 14.272 1.00 134.47 197 LEU A C 1
ATOM 1056 O O . LEU A 1 152 ? -16.863 22.632 14.340 1.00 134.43 197 LEU A O 1
ATOM 1061 N N . LEU A 1 153 ? -15.433 20.891 14.607 1.00 133.80 198 LEU A N 1
ATOM 1062 C CA . LEU A 1 153 ? -14.224 21.696 14.747 1.00 133.78 198 LEU A CA 1
ATOM 1063 C C . LEU A 1 153 ? -13.039 20.977 14.103 1.00 133.20 198 LEU A C 1
ATOM 1064 O O . LEU A 1 153 ? -13.098 19.780 13.812 1.00 133.47 198 LEU A O 1
ATOM 1069 N N . ALA A 1 154 ? -11.972 21.755 13.877 1.00 132.94 199 ALA A N 1
ATOM 1070 C CA . ALA A 1 154 ? -10.772 21.282 13.208 1.00 134.18 199 ALA A CA 1
ATOM 1071 C C . ALA A 1 154 ? -9.592 22.203 13.513 1.00 135.18 199 ALA A C 1
ATOM 1072 O O . ALA A 1 154 ? -9.757 23.409 13.707 1.00 135.49 199 ALA A O 1
ATOM 1074 N N . LEU A 1 155 ? -8.400 21.595 13.513 1.00 137.35 200 LEU A N 1
ATOM 1075 C CA . LEU A 1 155 ? -7.150 22.257 13.850 1.00 140.03 200 LEU A CA 1
ATOM 1076 C C . LEU A 1 155 ? -6.290 22.283 12.587 1.00 141.94 200 LEU A C 1
ATOM 1077 O O . LEU A 1 155 ? -6.030 21.237 12.000 1.00 145.01 200 LEU A O 1
ATOM 1082 N N . SER A 1 156 ? -5.885 23.489 12.159 1.00 141.46 201 SER A N 1
ATOM 1083 C CA . SER A 1 156 ? -5.161 23.700 10.908 1.00 140.65 201 SER A CA 1
ATOM 1084 C C . SER A 1 156 ? -3.685 23.309 11.020 1.00 139.57 201 SER A C 1
ATOM 1085 O O . SER A 1 156 ? -3.166 23.094 12.114 1.00 139.11 201 SER A O 1
ATOM 1088 N N . THR A 1 157 ? -2.998 23.270 9.864 1.00 139.64 202 THR A N 1
ATOM 1089 C CA . THR A 1 157 ? -1.544 23.129 9.796 1.00 139.78 202 THR A CA 1
ATOM 1090 C C . THR A 1 157 ? -0.808 24.273 10.500 1.00 139.26 202 THR A C 1
ATOM 1091 O O . THR A 1 157 ? 0.309 24.079 10.984 1.00 138.75 202 THR A O 1
ATOM 1095 N N . GLU A 1 158 ? -1.430 25.466 10.537 1.00 139.02 203 GLU A N 1
ATOM 1096 C CA . GLU A 1 158 ? -0.919 26.649 11.232 1.00 138.61 203 GLU A CA 1
ATOM 1097 C C . GLU A 1 158 ? -1.304 26.702 12.724 1.00 137.32 203 GLU A C 1
ATOM 1098 O O . GLU A 1 158 ? -1.129 27.747 13.358 1.00 138.42 203 GLU A O 1
ATOM 1104 N N . ASN A 1 159 ? -1.801 25.586 13.292 1.00 135.63 204 ASN A N 1
ATOM 1105 C CA . ASN A 1 159 ? -2.137 25.435 14.707 1.00 133.83 204 ASN A CA 1
ATOM 1106 C C . ASN A 1 159 ? -3.257 26.396 15.121 1.00 132.36 204 ASN A C 1
ATOM 1107 O O . ASN A 1 159 ? -3.216 26.984 16.207 1.00 133.73 204 ASN A O 1
ATOM 1112 N N . GLY A 1 160 ? -4.289 26.483 14.270 1.00 130.78 205 GLY A N 1
ATOM 1113 C CA . GLY A 1 160 ? -5.419 27.373 14.472 1.00 130.24 205 GLY A CA 1
ATOM 1114 C C . GLY A 1 160 ? -6.723 26.587 14.568 1.00 129.56 205 GLY A C 1
ATOM 1115 O O . GLY A 1 160 ? -6.994 25.742 13.723 1.00 128.77 205 GLY A O 1
ATOM 1116 N N . LEU A 1 161 ? -7.514 26.867 15.611 1.00 130.08 206 LEU A N 1
ATOM 1117 C CA . LEU A 1 161 ? -8.749 26.142 15.882 1.00 130.75 206 LEU A CA 1
ATOM 1118 C C . LEU A 1 161 ? -9.894 26.827 15.145 1.00 131.33 206 LEU A C 1
ATOM 1119 O O . LEU A 1 161 ? -10.260 27.948 15.493 1.00 131.04 206 LEU A O 1
ATOM 1124 N N . TRP A 1 162 ? -10.430 26.140 14.122 1.00 132.79 207 TRP A N 1
ATOM 1125 C CA . TRP A 1 162 ? -11.616 26.577 13.396 1.00 134.11 207 TRP A CA 1
ATOM 1126 C C . TRP A 1 162 ? -12.857 25.831 13.886 1.00 134.44 207 TRP A C 1
ATOM 1127 O O . TRP A 1 162 ? -12.744 24.737 14.434 1.00 134.92 207 TRP A O 1
ATOM 1138 N N . VAL A 1 163 ? -14.036 26.446 13.672 1.00 135.28 208 VAL A N 1
ATOM 1139 C CA . VAL A 1 163 ? -15.336 25.904 14.070 1.00 135.73 208 VAL A CA 1
ATOM 1140 C C . VAL A 1 163 ? -16.385 26.285 13.020 1.00 137.12 208 VAL A C 1
ATOM 1141 O O . VAL A 1 163 ? -16.400 27.429 12.565 1.00 139.26 208 VAL A O 1
ATOM 1145 N N . SER A 1 164 ? -17.277 25.330 12.684 1.00 137.18 209 SER A N 1
ATOM 1146 C CA . SER A 1 164 ? -18.406 25.534 11.777 1.00 137.92 209 SER A CA 1
ATOM 1147 C C . SER A 1 164 ? -19.704 25.015 12.404 1.00 136.79 209 SER A C 1
ATOM 1148 O O . SER A 1 164 ? -19.754 23.877 12.861 1.00 137.37 209 SER A O 1
ATOM 1151 N N . LYS A 1 165 ? -20.773 25.833 12.363 1.00 136.30 210 LYS A N 1
ATOM 1152 C CA . LYS A 1 165 ? -22.073 25.484 12.931 1.00 135.84 210 LYS A CA 1
ATOM 1153 C C . LYS A 1 165 ? -23.000 24.777 11.929 1.00 137.07 210 LYS A C 1
ATOM 1154 O O . LYS A 1 165 ? -24.041 24.261 12.345 1.00 136.39 210 LYS A O 1
ATOM 1160 N N . ASN A 1 166 ? -22.621 24.727 10.634 1.00 139.06 211 ASN A N 1
ATOM 1161 C CA . ASN A 1 166 ? -23.518 24.328 9.546 1.00 140.84 211 ASN A CA 1
ATOM 1162 C C . ASN A 1 166 ? -22.986 23.109 8.776 1.00 141.57 211 ASN A C 1
ATOM 1163 O O . ASN A 1 166 ? -23.049 23.060 7.544 1.00 142.93 211 ASN A O 1
ATOM 1168 N N . PHE A 1 167 ? -22.506 22.105 9.529 1.00 140.13 212 PHE A N 1
ATOM 1169 C CA . PHE A 1 167 ? -21.910 20.880 9.002 1.00 138.83 212 PHE A CA 1
ATOM 1170 C C . PHE A 1 167 ? -20.769 21.204 8.029 1.00 138.90 212 PHE A C 1
ATOM 1171 O O . PHE A 1 167 ? -20.731 20.713 6.900 1.00 136.69 212 PHE A O 1
ATOM 1179 N N . GLY A 1 168 ? -19.821 22.031 8.495 1.00 141.66 213 GLY A N 1
ATOM 1180 C CA . GLY A 1 168 ? -18.599 22.353 7.768 1.00 143.88 213 GLY A CA 1
ATOM 1181 C C . GLY A 1 168 ? -18.810 23.167 6.490 1.00 146.63 213 GLY A C 1
ATOM 1182 O O . GLY A 1 168 ? -18.098 22.960 5.506 1.00 147.14 213 GLY A O 1
ATOM 1183 N N . GLY A 1 169 ? -19.773 24.098 6.519 1.00 149.20 214 GLY A N 1
ATOM 1184 C CA . GLY A 1 169 ? -20.044 24.990 5.402 1.00 149.24 214 GLY A CA 1
ATOM 1185 C C . GLY A 1 169 ? -19.230 26.279 5.493 1.00 148.69 214 GLY A C 1
ATOM 1186 O O . GLY A 1 169 ? -18.528 26.641 4.549 1.00 146.24 214 GLY A O 1
ATOM 1187 N N . LYS A 1 170 ? -19.340 26.941 6.654 1.00 149.24 215 LYS A N 1
ATOM 1188 C CA . LYS A 1 170 ? -18.708 28.221 6.932 1.00 150.87 215 LYS A CA 1
ATOM 1189 C C . LYS A 1 170 ? -17.891 28.087 8.214 1.00 150.71 215 LYS A C 1
ATOM 1190 O O . LYS A 1 170 ? -18.461 27.816 9.270 1.00 149.81 215 LYS A O 1
ATOM 1196 N N . TRP A 1 171 ? -16.566 28.274 8.101 1.00 151.32 216 TRP A N 1
ATOM 1197 C CA . TRP A 1 171 ? -15.630 28.099 9.206 1.00 152.35 216 TRP A CA 1
ATOM 1198 C C . TRP A 1 171 ? -15.156 29.447 9.754 1.00 150.95 216 TRP A C 1
ATOM 1199 O O . TRP A 1 171 ? -14.869 30.363 8.984 1.00 151.80 216 TRP A O 1
ATOM 1210 N N . GLU A 1 172 ? -15.071 29.538 11.092 1.00 148.68 217 GLU A N 1
ATOM 1211 C CA . GLU A 1 172 ? -14.603 30.720 11.802 1.00 146.03 217 GLU A CA 1
ATOM 1212 C C . GLU A 1 172 ? -13.425 30.324 12.690 1.00 143.00 217 GLU A C 1
ATOM 1213 O O . GLU A 1 172 ? -13.575 29.453 13.541 1.00 144.51 217 GLU A O 1
ATOM 1219 N N . GLU A 1 173 ? -12.264 30.968 12.487 1.00 138.65 218 GLU A N 1
ATOM 1220 C CA . GLU A 1 173 ? -11.085 30.743 13.316 1.00 137.54 218 GLU A CA 1
ATOM 1221 C C . GLU A 1 173 ? -11.282 31.398 14.687 1.00 137.52 218 GLU A C 1
ATOM 1222 O O . GLU A 1 173 ? -11.275 32.627 14.791 1.00 139.13 218 GLU A O 1
ATOM 1228 N N . ILE A 1 174 ? -11.400 30.566 15.744 1.00 136.35 219 ILE A N 1
ATOM 1229 C CA . ILE A 1 174 ? -11.721 31.033 17.096 1.00 134.90 219 ILE A CA 1
ATOM 1230 C C . ILE A 1 174 ? -10.484 31.274 17.981 1.00 133.54 219 ILE A C 1
ATOM 1231 O O . ILE A 1 174 ? -10.599 31.996 18.978 1.00 133.74 219 ILE A O 1
ATOM 1236 N N . HIS A 1 175 ? -9.317 30.684 17.647 1.00 132.24 220 HIS A N 1
ATOM 1237 C CA . HIS A 1 175 ? -8.067 30.965 18.357 1.00 132.05 220 HIS A CA 1
ATOM 1238 C C . HIS A 1 175 ? -6.850 30.673 17.470 1.00 131.09 220 HIS A C 1
ATOM 1239 O O . HIS A 1 175 ? -6.891 29.794 16.612 1.00 131.23 220 HIS A O 1
ATOM 1246 N N . LYS A 1 176 ? -5.741 31.388 17.723 1.00 131.17 221 LYS A N 1
ATOM 1247 C CA . LYS A 1 176 ? -4.636 31.504 16.776 1.00 132.92 221 LYS A CA 1
ATOM 1248 C C . LYS A 1 176 ? -3.591 30.398 16.950 1.00 133.75 221 LYS A C 1
ATOM 1249 O O . LYS A 1 176 ? -3.083 29.877 15.955 1.00 134.90 221 LYS A O 1
ATOM 1255 N N . ALA A 1 177 ? -3.235 30.097 18.210 1.00 134.53 222 ALA A N 1
ATOM 1256 C CA . ALA A 1 177 ? -2.193 29.140 18.564 1.00 135.58 222 ALA A CA 1
ATOM 1257 C C . ALA A 1 177 ? -2.790 28.073 19.480 1.00 136.76 222 ALA A C 1
ATOM 1258 O O . ALA A 1 177 ? -3.057 28.361 20.644 1.00 137.24 222 ALA A O 1
ATOM 1260 N N . VAL A 1 178 ? -3.004 26.857 18.944 1.00 136.66 223 VAL A N 1
ATOM 1261 C CA . VAL A 1 178 ? -3.735 25.793 19.628 1.00 135.59 223 VAL A CA 1
ATOM 1262 C C . VAL A 1 178 ? -2.985 24.471 19.453 1.00 135.77 223 VAL A C 1
ATOM 1263 O O . VAL A 1 178 ? -2.736 24.062 18.322 1.00 136.43 223 VAL A O 1
ATOM 1267 N N . CYS A 1 179 ? -2.666 23.790 20.574 1.00 135.95 224 CYS A N 1
ATOM 1268 C CA . CYS A 1 179 ? -1.932 22.524 20.566 1.00 136.05 224 CYS A CA 1
ATOM 1269 C C . CYS A 1 179 ? -2.861 21.302 20.512 1.00 132.63 224 CYS A C 1
ATOM 1270 O O . CYS A 1 179 ? -2.550 20.320 19.831 1.00 132.03 224 CYS A O 1
ATOM 1273 N N . LEU A 1 180 ? -3.971 21.348 21.265 1.00 129.09 225 LEU A N 1
ATOM 1274 C CA . LEU A 1 180 ? -4.955 20.271 21.289 1.00 126.83 225 LEU A CA 1
ATOM 1275 C C . LEU A 1 180 ? -6.305 20.839 21.706 1.00 124.11 225 LEU A C 1
ATOM 1276 O O . LEU A 1 180 ? -6.370 21.608 22.658 1.00 124.50 225 LEU A O 1
ATOM 1281 N N . ALA A 1 181 ? -7.361 20.413 21.000 1.00 121.34 226 ALA A N 1
ATOM 1282 C CA . ALA A 1 181 ? -8.736 20.769 21.317 1.00 120.33 226 ALA A CA 1
ATOM 1283 C C . ALA A 1 181 ? -9.605 19.515 21.294 1.00 119.71 226 ALA A C 1
ATOM 1284 O O . ALA A 1 181 ? -9.284 18.559 20.591 1.00 118.50 226 ALA A O 1
ATOM 1286 N N . LYS A 1 182 ? -10.707 19.535 22.061 1.00 120.22 227 LYS A N 1
ATOM 1287 C CA . LYS A 1 182 ? -11.713 18.482 21.990 1.00 121.55 227 LYS A CA 1
ATOM 1288 C C . LYS A 1 182 ? -13.031 18.920 22.632 1.00 122.31 227 LYS A C 1
ATOM 1289 O O . LYS A 1 182 ? -13.055 19.741 23.551 1.00 120.24 227 LYS A O 1
ATOM 1295 N N . TRP A 1 183 ? -14.124 18.314 22.142 1.00 125.90 228 TRP A N 1
ATOM 1296 C CA . TRP A 1 183 ? -15.479 18.613 22.586 1.00 129.35 228 TRP A CA 1
ATOM 1297 C C . TRP A 1 183 ? -15.743 18.086 23.997 1.00 130.79 228 TRP A C 1
ATOM 1298 O O . TRP A 1 183 ? -14.996 17.265 24.527 1.00 132.07 228 TRP A O 1
ATOM 1309 N N . GLY A 1 184 ? -16.854 18.568 24.572 1.00 131.78 229 GLY A N 1
ATOM 1310 C CA . GLY A 1 184 ? -17.443 18.025 25.786 1.00 132.03 229 GLY A CA 1
ATOM 1311 C C . GLY A 1 184 ? -18.967 17.989 25.678 1.00 133.21 229 GLY A C 1
ATOM 1312 O O . GLY A 1 184 ? -19.513 18.029 24.576 1.00 132.60 229 GLY A O 1
ATOM 1313 N N . SER A 1 185 ? -19.645 17.906 26.830 1.00 135.08 230 SER A N 1
ATOM 1314 C CA . SER A 1 185 ? -21.101 17.933 26.876 1.00 136.61 230 SER A CA 1
ATOM 1315 C C . SER A 1 185 ? -21.615 19.352 26.617 1.00 137.49 230 SER A C 1
ATOM 1316 O O . SER A 1 185 ? -20.944 20.326 26.958 1.00 136.49 230 SER A O 1
ATOM 1319 N N . ASP A 1 186 ? -22.807 19.447 25.996 1.00 138.25 231 ASP A N 1
ATOM 1320 C CA . ASP A 1 186 ? -23.520 20.695 25.723 1.00 138.85 231 ASP A CA 1
ATOM 1321 C C . ASP A 1 186 ? -22.687 21.675 24.881 1.00 138.57 231 ASP A C 1
ATOM 1322 O O . ASP A 1 186 ? -22.668 22.876 25.166 1.00 140.10 231 ASP A O 1
ATOM 1327 N N . ASN A 1 187 ? -22.028 21.160 23.825 1.00 137.52 232 ASN A N 1
ATOM 1328 C CA . ASN A 1 187 ? -21.289 21.941 22.831 1.00 135.81 232 ASN A CA 1
ATOM 1329 C C . ASN A 1 187 ? -20.136 22.784 23.409 1.00 133.89 232 ASN A C 1
ATOM 1330 O O . ASN A 1 187 ? -19.716 23.764 22.781 1.00 133.62 232 ASN A O 1
ATOM 1335 N N . THR A 1 188 ? -19.567 22.386 24.560 1.00 132.43 233 THR A N 1
ATOM 1336 C CA . THR A 1 188 ? -18.450 23.105 25.164 1.00 131.42 233 THR A CA 1
ATOM 1337 C C . THR A 1 188 ? -17.145 22.606 24.545 1.00 130.20 233 THR A C 1
ATOM 1338 O O . THR A 1 188 ? -16.918 21.399 24.500 1.00 131.25 233 THR A O 1
ATOM 1342 N N . ILE A 1 189 ? -16.315 23.543 24.052 1.00 127.74 234 ILE A N 1
ATOM 1343 C CA . ILE A 1 189 ? -14.980 23.251 23.537 1.00 125.39 234 ILE A CA 1
ATOM 1344 C C . ILE A 1 189 ? -13.960 23.542 24.643 1.00 123.35 234 ILE A C 1
ATOM 1345 O O . ILE A 1 189 ? -14.052 24.578 25.299 1.00 124.74 234 ILE A O 1
ATOM 1350 N N . PHE A 1 190 ? -13.019 22.606 24.855 1.00 121.57 235 PHE A N 1
ATOM 1351 C CA . PHE A 1 190 ? -11.825 22.809 25.666 1.00 120.89 235 PHE A CA 1
ATOM 1352 C C . PHE A 1 190 ? -10.599 22.783 24.760 1.00 120.81 235 PHE A C 1
ATOM 1353 O O . PHE A 1 190 ? -10.582 22.007 23.808 1.00 121.93 235 PHE A O 1
ATOM 1361 N N . PHE A 1 191 ? -9.569 23.589 25.072 1.00 120.42 236 PHE A N 1
ATOM 1362 C CA . PHE A 1 191 ? -8.321 23.524 24.319 1.00 121.50 236 PHE A CA 1
ATOM 1363 C C . PHE A 1 191 ? -7.127 24.137 25.059 1.00 121.69 236 PHE A C 1
ATOM 1364 O O . PHE A 1 191 ? -7.280 24.948 25.971 1.00 122.17 236 PHE A O 1
ATOM 1372 N N . THR A 1 192 ? -5.931 23.743 24.593 1.00 122.22 237 THR A N 1
ATOM 1373 C CA . THR A 1 192 ? -4.646 24.188 25.106 1.00 124.68 237 THR A CA 1
ATOM 1374 C C . THR A 1 192 ? -3.935 25.049 24.067 1.00 126.76 237 THR A C 1
ATOM 1375 O O . THR A 1 192 ? -3.999 24.742 22.880 1.00 127.52 237 THR A O 1
ATOM 1379 N N . THR A 1 193 ? -3.217 26.085 24.543 1.00 128.73 238 THR A N 1
ATOM 1380 C CA . THR A 1 193 ? -2.610 27.117 23.704 1.00 130.33 238 THR A CA 1
ATOM 1381 C C . THR A 1 193 ? -1.164 27.406 24.114 1.00 133.43 238 THR A C 1
ATOM 1382 O O . THR A 1 193 ? -0.790 27.172 25.262 1.00 132.98 238 THR A O 1
ATOM 1386 N N . TYR A 1 194 ? -0.376 27.960 23.170 1.00 137.78 239 TYR A N 1
ATOM 1387 C CA . TYR A 1 194 ? 1.021 28.327 23.399 1.00 141.83 239 TYR A CA 1
ATOM 1388 C C . TYR A 1 194 ? 1.249 29.828 23.168 1.00 145.02 239 TYR A C 1
ATOM 1389 O O . TYR A 1 194 ? 0.343 30.543 22.734 1.00 144.58 239 TYR A O 1
ATOM 1398 N N . ALA A 1 195 ? 2.476 30.298 23.483 1.00 149.14 240 ALA A N 1
ATOM 1399 C CA . ALA A 1 195 ? 2.838 31.715 23.451 1.00 152.60 240 ALA A CA 1
ATOM 1400 C C . ALA A 1 195 ? 4.054 31.990 22.551 1.00 156.07 240 ALA A C 1
ATOM 1401 O O . ALA A 1 195 ? 3.888 32.413 21.405 1.00 156.15 240 ALA A O 1
ATOM 1403 N N . ASN A 1 196 ? 5.275 31.778 23.071 1.00 159.03 241 ASN A N 1
ATOM 1404 C CA . ASN A 1 196 ? 6.492 32.277 22.443 1.00 161.36 241 ASN A CA 1
ATOM 1405 C C . ASN A 1 196 ? 6.934 31.345 21.315 1.00 162.90 241 ASN A C 1
ATOM 1406 O O . ASN A 1 196 ? 7.060 31.771 20.168 1.00 164.53 241 ASN A O 1
ATOM 1411 N N . GLY A 1 197 ? 7.179 30.076 21.663 1.00 163.06 242 GLY A N 1
ATOM 1412 C CA . GLY A 1 197 ? 7.679 29.083 20.723 1.00 163.37 242 GLY A CA 1
ATOM 1413 C C . GLY A 1 197 ? 6.554 28.391 19.953 1.00 162.74 242 GLY A C 1
ATOM 1414 O O . GLY A 1 197 ? 5.622 29.053 19.498 1.00 162.10 242 GLY A O 1
ATOM 1415 N N . SER A 1 198 ? 6.699 27.067 19.771 1.00 162.12 243 SER A N 1
ATOM 1416 C CA . SER A 1 198 ? 5.633 26.183 19.312 1.00 160.68 243 SER A CA 1
ATOM 1417 C C . SER A 1 198 ? 5.204 25.280 20.475 1.00 158.68 243 SER A C 1
ATOM 1418 O O . SER A 1 198 ? 5.543 25.567 21.622 1.00 158.71 243 SER A O 1
ATOM 1421 N N . CYS A 1 199 ? 4.464 24.193 20.194 1.00 156.28 244 CYS A N 1
ATOM 1422 C CA . CYS A 1 199 ? 3.930 23.315 21.235 1.00 153.70 244 CYS A CA 1
ATOM 1423 C C . CYS A 1 199 ? 5.026 22.575 22.007 1.00 153.03 244 CYS A C 1
ATOM 1424 O O . CYS A 1 199 ? 5.067 22.658 23.236 1.00 153.55 244 CYS A O 1
ATOM 1427 N N . LYS A 1 200 ? 5.908 21.859 21.288 1.00 153.04 245 LYS A N 1
ATOM 1428 C CA . LYS A 1 200 ? 6.929 20.996 21.874 1.00 153.50 245 LYS A CA 1
ATOM 1429 C C . LYS A 1 200 ? 7.902 21.766 22.777 1.00 154.44 245 LYS A C 1
ATOM 1430 O O . LYS A 1 200 ? 8.384 21.212 23.766 1.00 155.24 245 LYS A O 1
ATOM 1436 N N . ALA A 1 201 ? 8.204 23.032 22.434 1.00 154.87 246 ALA A N 1
ATOM 1437 C CA . ALA A 1 201 ? 9.081 23.889 23.228 1.00 154.74 246 ALA A CA 1
ATOM 1438 C C . ALA A 1 201 ? 8.388 24.368 24.506 1.00 153.33 246 ALA A C 1
ATOM 1439 O O . ALA A 1 201 ? 8.989 24.343 25.580 1.00 152.72 246 ALA A O 1
ATOM 1441 N N . ASP A 1 202 ? 7.124 24.815 24.378 1.00 152.60 247 ASP A N 1
ATOM 1442 C CA . ASP A 1 202 ? 6.315 25.312 25.491 1.00 151.98 247 ASP A CA 1
ATOM 1443 C C . ASP A 1 202 ? 5.544 24.213 26.251 1.00 148.76 247 ASP A C 1
ATOM 1444 O O . ASP A 1 202 ? 4.710 24.543 27.104 1.00 145.58 247 ASP A O 1
ATOM 1449 N N . LEU A 1 203 ? 5.828 22.920 25.984 1.00 147.45 248 LEU A N 1
ATOM 1450 C CA . LEU A 1 203 ? 5.267 21.795 26.741 1.00 146.17 248 LEU A CA 1
ATOM 1451 C C . LEU A 1 203 ? 5.621 21.924 28.224 1.00 144.80 248 LEU A C 1
ATOM 1452 O O . LEU A 1 203 ? 6.763 21.688 28.626 1.00 145.14 248 LEU A O 1
ATOM 1457 N N . GLY A 1 204 ? 4.606 22.260 29.033 1.00 142.43 249 GLY A N 1
ATOM 1458 C CA . GLY A 1 204 ? 4.786 22.560 30.444 1.00 141.19 249 GLY A CA 1
ATOM 1459 C C . GLY A 1 204 ? 4.327 23.977 30.783 1.00 140.54 249 GLY A C 1
ATOM 1460 O O . GLY A 1 204 ? 3.681 24.182 31.807 1.00 140.00 249 GLY A O 1
ATOM 1461 N N . ALA A 1 205 ? 4.642 24.937 29.894 1.00 139.89 250 ALA A N 1
ATOM 1462 C CA . ALA A 1 205 ? 4.299 26.347 30.070 1.00 138.91 250 ALA A CA 1
ATOM 1463 C C . ALA A 1 205 ? 3.002 26.749 29.349 1.00 136.50 250 ALA A C 1
ATOM 1464 O O . ALA A 1 205 ? 2.737 27.945 29.199 1.00 137.84 250 ALA A O 1
ATOM 1466 N N . LEU A 1 206 ? 2.163 25.779 28.936 1.00 133.53 251 LEU A N 1
ATOM 1467 C CA . LEU A 1 206 ? 0.918 26.077 28.222 1.00 132.43 251 LEU A CA 1
ATOM 1468 C C . LEU A 1 206 ? -0.161 26.602 29.180 1.00 131.06 251 LEU A C 1
ATOM 1469 O O . LEU A 1 206 ? 0.020 26.611 30.402 1.00 132.46 251 LEU A O 1
ATOM 1474 N N . GLU A 1 207 ? -1.301 27.030 28.600 1.00 129.47 252 GLU A N 1
ATOM 1475 C CA . GLU A 1 207 ? -2.505 27.366 29.355 1.00 129.59 252 GLU A CA 1
ATOM 1476 C C . GLU A 1 207 ? -3.753 26.816 28.655 1.00 126.10 252 GLU A C 1
ATOM 1477 O O . GLU A 1 207 ? -3.806 26.713 27.433 1.00 125.18 252 GLU A O 1
ATOM 1483 N N . LEU A 1 208 ? -4.759 26.483 29.476 1.00 125.24 253 LEU A N 1
ATOM 1484 C CA . LEU A 1 208 ? -5.921 25.697 29.088 1.00 126.06 253 LEU A CA 1
ATOM 1485 C C . LEU A 1 208 ? -7.133 26.617 29.101 1.00 128.12 253 LEU A C 1
ATOM 1486 O O . LEU A 1 208 ? -7.475 27.160 30.151 1.00 128.80 253 LEU A O 1
ATOM 1491 N N . TRP A 1 209 ? -7.756 26.773 27.926 1.00 129.86 254 TRP A N 1
ATOM 1492 C CA . TRP A 1 209 ? -8.939 27.601 27.750 1.00 131.48 254 TRP A CA 1
ATOM 1493 C C . TRP A 1 209 ? -10.200 26.747 27.658 1.00 131.76 254 TRP A C 1
ATOM 1494 O O . TRP A 1 209 ? -10.131 25.547 27.392 1.00 131.17 254 TRP A O 1
ATOM 1505 N N . ARG A 1 210 ? -11.346 27.420 27.844 1.00 133.62 255 ARG A N 1
ATOM 1506 C CA . ARG A 1 210 ? -12.673 26.895 27.544 1.00 135.82 255 ARG A CA 1
ATOM 1507 C C . ARG A 1 210 ? -13.480 27.988 26.842 1.00 137.11 255 ARG A C 1
ATOM 1508 O O . ARG A 1 210 ? -13.252 29.173 27.095 1.00 139.32 255 ARG A O 1
ATOM 1516 N N . THR A 1 211 ? -14.401 27.575 25.950 1.00 137.81 256 THR A N 1
ATOM 1517 C CA . THR A 1 211 ? -15.471 28.431 25.437 1.00 139.22 256 THR A CA 1
ATOM 1518 C C . THR A 1 211 ? -16.813 27.705 25.564 1.00 141.38 256 THR A C 1
ATOM 1519 O O . THR A 1 211 ? -16.998 26.608 25.037 1.00 141.51 256 THR A O 1
ATOM 1523 N N . SER A 1 212 ? -17.754 28.350 26.273 1.00 143.99 257 SER A N 1
ATOM 1524 C CA . SER A 1 212 ? -19.122 27.868 26.402 1.00 144.98 257 SER A CA 1
ATOM 1525 C C . SER A 1 212 ? -19.907 28.030 25.096 1.00 145.40 257 SER A C 1
ATOM 1526 O O . SER A 1 212 ? -20.842 27.263 24.858 1.00 145.50 257 SER A O 1
ATOM 1529 N N . ASP A 1 213 ? -19.522 29.010 24.253 1.00 146.07 258 ASP A N 1
ATOM 1530 C CA . ASP A 1 213 ? -20.391 29.544 23.205 1.00 146.64 258 ASP A CA 1
ATOM 1531 C C . ASP A 1 213 ? -19.643 29.753 21.880 1.00 145.39 258 ASP A C 1
ATOM 1532 O O . ASP A 1 213 ? -19.653 30.847 21.311 1.00 144.83 258 ASP A O 1
ATOM 1537 N N . LEU A 1 214 ? -18.991 28.684 21.396 1.00 144.90 259 LEU A N 1
ATOM 1538 C CA . LEU A 1 214 ? -18.459 28.583 20.039 1.00 144.88 259 LEU A CA 1
ATOM 1539 C C . LEU A 1 214 ? -17.420 29.670 19.728 1.00 144.08 259 LEU A C 1
ATOM 1540 O O . LEU A 1 214 ? -17.326 30.124 18.586 1.00 142.65 259 LEU A O 1
ATOM 1545 N N . GLY A 1 215 ? -16.623 30.068 20.732 1.00 145.24 260 GLY A N 1
ATOM 1546 C CA . GLY A 1 215 ? -15.540 31.023 20.539 1.00 145.95 260 GLY A CA 1
ATOM 1547 C C . GLY A 1 215 ? -15.946 32.498 20.634 1.00 146.72 260 GLY A C 1
ATOM 1548 O O . GLY A 1 215 ? -15.116 33.371 20.369 1.00 146.72 260 GLY A O 1
ATOM 1549 N N . LYS A 1 216 ? -17.203 32.782 21.008 1.00 146.18 261 LYS A N 1
ATOM 1550 C CA . LYS A 1 216 ? -17.655 34.144 21.268 1.00 146.12 261 LYS A CA 1
ATOM 1551 C C . LYS A 1 216 ? -17.055 34.639 22.584 1.00 147.24 261 LYS A C 1
ATOM 1552 O O . LYS A 1 216 ? -16.483 35.729 22.636 1.00 147.80 261 LYS A O 1
ATOM 1558 N N . SER A 1 217 ? -17.210 33.810 23.631 1.00 148.25 262 SER A N 1
ATOM 1559 C CA . SER A 1 217 ? -16.682 34.039 24.972 1.00 148.77 262 SER A CA 1
ATOM 1560 C C . SER A 1 217 ? -15.554 33.044 25.267 1.00 149.08 262 SER A C 1
ATOM 1561 O O . SER A 1 217 ? -15.496 31.973 24.661 1.00 149.60 262 SER A O 1
ATOM 1564 N N . PHE A 1 218 ? -14.671 33.409 26.216 1.00 148.64 263 PHE A N 1
ATOM 1565 C CA . PHE A 1 218 ? -13.513 32.603 26.592 1.00 147.62 263 PHE A CA 1
ATOM 1566 C C . PHE A 1 218 ? -13.206 32.693 28.093 1.00 146.43 263 PHE A C 1
ATOM 1567 O O . PHE A 1 218 ? -13.643 33.621 28.776 1.00 147.48 263 PHE A O 1
ATOM 1575 N N . LYS A 1 219 ? -12.427 31.715 28.590 1.00 143.83 264 LYS A N 1
ATOM 1576 C CA . LYS A 1 219 ? -12.006 31.667 29.987 1.00 141.95 264 LYS A CA 1
ATOM 1577 C C . LYS A 1 219 ? -10.744 30.810 30.137 1.00 140.09 264 LYS A C 1
ATOM 1578 O O . LYS A 1 219 ? -10.758 29.633 29.790 1.00 140.62 264 LYS A O 1
ATOM 1584 N N . THR A 1 220 ? -9.665 31.411 30.674 1.00 137.96 265 THR A N 1
ATOM 1585 C CA . THR A 1 220 ? -8.421 30.706 30.968 1.00 137.02 265 THR A CA 1
ATOM 1586 C C . THR A 1 220 ? -8.582 29.851 32.228 1.00 134.23 265 THR A C 1
ATOM 1587 O O . THR A 1 220 ? -8.208 30.267 33.328 1.00 133.79 265 THR A O 1
ATOM 1591 N N . ILE A 1 221 ? -9.099 28.620 32.043 1.00 131.33 266 ILE A N 1
ATOM 1592 C CA . ILE A 1 221 ? -9.401 27.696 33.143 1.00 128.27 266 ILE A CA 1
ATOM 1593 C C . ILE A 1 221 ? -8.179 26.912 33.662 1.00 126.98 266 ILE A C 1
ATOM 1594 O O . ILE A 1 221 ? -8.324 26.131 34.614 1.00 128.66 266 ILE A O 1
ATOM 1599 N N . GLY A 1 222 ? -6.975 27.107 33.093 1.00 125.33 267 GLY A N 1
ATOM 1600 C CA . GLY A 1 222 ? -5.759 26.571 33.698 1.00 124.87 267 GLY A CA 1
ATOM 1601 C C . GLY A 1 222 ? -4.482 27.184 33.121 1.00 125.19 267 GLY A C 1
ATOM 1602 O O . GLY A 1 222 ? -4.507 27.704 32.007 1.00 126.99 267 GLY A O 1
ATOM 1603 N N . VAL A 1 223 ? -3.375 27.114 33.891 1.00 125.66 268 VAL A N 1
ATOM 1604 C CA . VAL A 1 223 ? -2.067 27.638 33.495 1.00 126.36 268 VAL A CA 1
ATOM 1605 C C . VAL A 1 223 ? -0.957 26.657 33.887 1.00 125.81 268 VAL A C 1
ATOM 1606 O O . VAL A 1 223 ? -1.171 25.780 34.722 1.00 125.39 268 VAL A O 1
ATOM 1610 N N . LYS A 1 224 ? 0.243 26.863 33.307 1.00 126.78 269 LYS A N 1
ATOM 1611 C CA . LYS A 1 224 ? 1.417 25.986 33.391 1.00 127.79 269 LYS A CA 1
ATOM 1612 C C . LYS A 1 224 ? 1.031 24.508 33.238 1.00 126.81 269 LYS A C 1
ATOM 1613 O O . LYS A 1 224 ? 1.433 23.641 34.024 1.00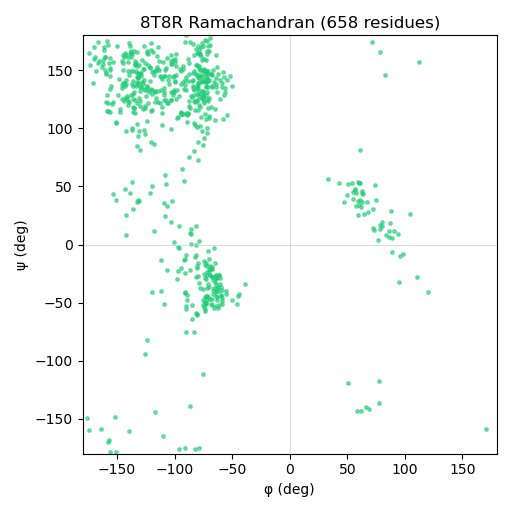 127.56 269 LYS A O 1
ATOM 1619 N N . ILE A 1 225 ? 0.310 24.240 32.138 1.00 125.23 270 ILE A N 1
ATOM 1620 C CA . ILE A 1 225 ? -0.224 22.930 31.790 1.00 123.15 270 ILE A CA 1
ATOM 1621 C C . ILE A 1 225 ? 0.781 22.179 30.921 1.00 122.25 270 ILE A C 1
ATOM 1622 O O . ILE A 1 225 ? 1.412 22.768 30.049 1.00 121.09 270 ILE A O 1
ATOM 1627 N N . TYR A 1 226 ? 0.885 20.866 31.166 1.00 121.55 271 TYR A N 1
ATOM 1628 C CA . TYR A 1 226 ? 1.589 19.931 30.299 1.00 120.57 271 TYR A CA 1
ATOM 1629 C C . TYR A 1 226 ? 0.604 19.383 29.2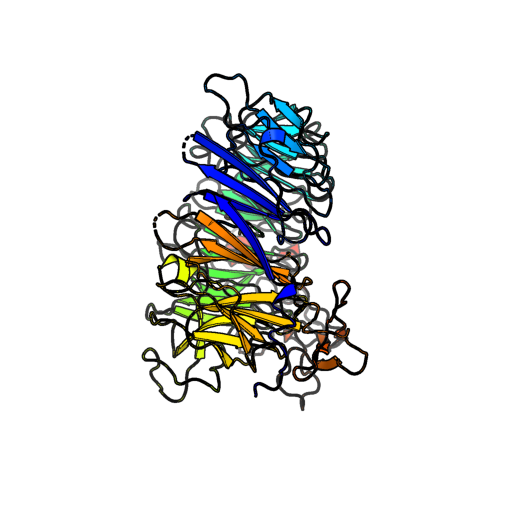66 1.00 120.06 271 TYR A C 1
ATOM 1630 O O . TYR A 1 226 ? 0.854 19.471 28.065 1.00 121.85 271 TYR A O 1
ATOM 1639 N N . SER A 1 227 ? -0.509 18.809 29.755 1.00 118.40 272 SER A N 1
ATOM 1640 C CA . SER A 1 227 ? -1.593 18.312 28.912 1.00 117.91 272 SER A CA 1
ATOM 1641 C C . SER A 1 227 ? -2.881 18.144 29.723 1.00 116.27 272 SER A C 1
ATOM 1642 O O . SER A 1 227 ? -2.868 18.227 30.954 1.00 115.80 272 SER A O 1
ATOM 1645 N N . PHE A 1 228 ? -3.992 17.890 29.008 1.00 115.09 273 PHE A N 1
ATOM 1646 C CA . PHE A 1 228 ? -5.306 17.722 29.616 1.00 115.05 273 PHE A CA 1
ATOM 1647 C C . PHE A 1 228 ? -6.071 16.565 28.966 1.00 116.03 273 PHE A C 1
ATOM 1648 O O . PHE A 1 228 ? -5.699 16.065 27.904 1.00 116.79 273 PHE A O 1
ATOM 1656 N N . GLY A 1 229 ? -7.164 16.157 29.628 1.00 115.47 274 GLY A N 1
ATOM 1657 C CA . GLY A 1 229 ? -7.984 15.046 29.168 1.00 115.95 274 GLY A CA 1
ATOM 1658 C C . GLY A 1 229 ? -9.296 14.908 29.941 1.00 116.08 274 GLY A C 1
ATOM 1659 O O . GLY A 1 229 ? -9.422 15.392 31.069 1.00 116.30 274 GLY A O 1
ATOM 1660 N N . LEU A 1 230 ? -10.260 14.214 29.313 1.00 116.45 275 LEU A N 1
ATOM 1661 C CA . LEU A 1 230 ? -11.594 14.020 29.861 1.00 116.91 275 LEU A CA 1
ATOM 1662 C C . LEU A 1 230 ? -11.927 12.528 29.892 1.00 116.94 275 LEU A C 1
ATOM 1663 O O . LEU A 1 230 ? -11.686 11.811 28.923 1.00 117.85 275 LEU A O 1
ATOM 1668 N N . GLY A 1 231 ? -12.471 12.082 31.029 1.00 117.06 276 GLY A N 1
ATOM 1669 C CA . GLY A 1 231 ? -13.006 10.741 31.184 1.00 117.46 276 GLY A CA 1
ATOM 1670 C C . GLY A 1 231 ? -14.284 10.787 32.014 1.00 117.53 276 GLY A C 1
ATOM 1671 O O . GLY A 1 231 ? -14.272 11.323 33.121 1.00 116.63 276 GLY A O 1
ATOM 1672 N N . GLY A 1 232 ? -15.380 10.267 31.446 1.00 118.49 277 GLY A N 1
ATOM 1673 C CA . GLY A 1 232 ? -16.692 10.319 32.074 1.00 118.75 277 GLY A CA 1
ATOM 1674 C C . GLY A 1 232 ? -17.057 11.733 32.522 1.00 119.27 277 GLY A C 1
ATOM 1675 O O . GLY A 1 232 ? -17.099 12.656 31.713 1.00 120.07 277 GLY A O 1
ATOM 1676 N N . ARG A 1 233 ? -17.276 11.891 33.833 1.00 119.87 278 ARG A N 1
ATOM 1677 C CA . ARG A 1 233 ? -17.733 13.141 34.421 1.00 121.14 278 ARG A CA 1
ATOM 1678 C C . ARG A 1 233 ? -16.599 14.154 34.633 1.00 120.85 278 ARG A C 1
ATOM 1679 O O . ARG A 1 233 ? -16.879 15.345 34.784 1.00 121.32 278 ARG A O 1
ATOM 1687 N N . PHE A 1 234 ? -15.330 13.703 34.630 1.00 120.14 279 PHE A N 1
ATOM 1688 C CA . PHE A 1 234 ? -14.206 14.488 35.139 1.00 119.25 279 PHE A CA 1
ATOM 1689 C C . PHE A 1 234 ? -13.402 15.168 34.027 1.00 117.80 279 PHE A C 1
ATOM 1690 O O . PHE A 1 234 ? -13.232 14.605 32.948 1.00 117.53 279 PHE A O 1
ATOM 1698 N N . LEU A 1 235 ? -12.901 16.384 34.316 1.00 115.76 280 LEU A N 1
ATOM 1699 C CA . LEU A 1 235 ? -11.861 17.036 33.525 1.00 113.82 280 LEU A CA 1
ATOM 1700 C C . LEU A 1 235 ? -10.541 16.907 34.278 1.00 112.67 280 LEU A C 1
ATOM 1701 O O . LEU A 1 235 ? -10.445 17.344 35.421 1.00 113.82 280 LEU A O 1
ATOM 1706 N N . PHE A 1 236 ? -9.535 16.338 33.604 1.00 112.00 281 PHE A N 1
ATOM 1707 C CA . PHE A 1 236 ? -8.196 16.175 34.152 1.00 111.60 281 PHE A CA 1
ATOM 1708 C C . PHE A 1 236 ? -7.219 17.131 33.472 1.00 111.70 281 PHE A C 1
ATOM 1709 O O . PHE A 1 236 ? -7.392 17.455 32.298 1.00 111.87 281 PHE A O 1
ATOM 1717 N N . ALA A 1 237 ? -6.186 17.548 34.222 1.00 111.95 282 ALA A N 1
ATOM 1718 C CA . ALA A 1 237 ? -5.116 18.386 33.697 1.00 112.71 282 ALA A CA 1
ATOM 1719 C C . ALA A 1 237 ? -3.824 18.172 34.487 1.00 112.95 282 ALA A C 1
ATOM 1720 O O . ALA A 1 237 ? -3.804 18.363 35.701 1.00 113.80 282 ALA A O 1
ATOM 1722 N N . SER A 1 238 ? -2.750 17.774 33.784 1.00 113.32 283 SER A N 1
ATOM 1723 C CA . SER A 1 238 ? -1.411 17.709 34.353 1.00 114.31 283 SER A CA 1
ATOM 1724 C C . SER A 1 238 ? -0.794 19.109 34.349 1.00 116.47 283 SER A C 1
ATOM 1725 O O . SER A 1 238 ? -0.878 19.803 33.339 1.00 115.98 283 SER A O 1
ATOM 1728 N N . VAL A 1 239 ? -0.182 19.499 35.487 1.00 119.75 284 VAL A N 1
ATOM 1729 C CA . VAL A 1 239 ? 0.296 20.853 35.767 1.00 121.77 284 VAL A CA 1
ATOM 1730 C C . VAL A 1 239 ? 1.736 20.781 36.284 1.00 125.37 284 VAL A C 1
ATOM 1731 O O . VAL A 1 239 ? 1.995 20.089 37.265 1.00 124.46 284 VAL A O 1
ATOM 1735 N N . MET A 1 240 ? 2.661 21.527 35.654 1.00 131.35 285 MET A N 1
ATOM 1736 C CA . MET A 1 240 ? 4.052 21.587 36.095 1.00 136.13 285 MET A CA 1
ATOM 1737 C C . MET A 1 240 ? 4.161 22.406 37.383 1.00 138.96 285 MET A C 1
ATOM 1738 O O . MET A 1 240 ? 3.508 23.441 37.521 1.00 138.71 285 MET A O 1
ATOM 1743 N N . ALA A 1 241 ? 5.011 21.944 38.315 1.00 142.46 286 ALA A N 1
ATOM 1744 C CA . ALA A 1 241 ? 5.298 22.673 39.544 1.00 144.82 286 ALA A CA 1
ATOM 1745 C C . ALA A 1 241 ? 6.269 23.816 39.253 1.00 147.37 286 ALA A C 1
ATOM 1746 O O . ALA A 1 241 ? 7.100 23.715 38.352 1.00 146.70 286 ALA A O 1
ATOM 1748 N N . ASP A 1 242 ? 6.157 24.900 40.033 1.00 149.58 287 ASP A N 1
ATOM 1749 C CA . ASP A 1 242 ? 7.074 26.029 39.947 1.00 150.30 287 ASP A CA 1
ATOM 1750 C C . ASP A 1 242 ? 8.407 25.656 40.600 1.00 151.54 287 ASP A C 1
ATOM 1751 O O . ASP A 1 242 ? 8.419 25.110 41.703 1.00 152.71 287 ASP A O 1
ATOM 1756 N N . LYS A 1 243 ? 9.514 25.950 39.893 1.00 152.53 288 LYS A N 1
ATOM 1757 C CA . LYS A 1 243 ? 10.880 25.603 40.287 1.00 153.96 288 LYS A CA 1
ATOM 1758 C C . LYS A 1 243 ? 11.072 24.081 40.352 1.00 152.64 288 LYS A C 1
ATOM 1759 O O . LYS A 1 243 ? 11.697 23.566 41.284 1.00 153.24 288 LYS A O 1
ATOM 1765 N N . ASP A 1 244 ? 10.588 23.366 39.316 1.00 150.12 289 ASP A N 1
ATOM 1766 C CA . ASP A 1 244 ? 10.677 21.908 39.246 1.00 146.61 289 ASP A CA 1
ATOM 1767 C C . ASP A 1 244 ? 10.319 21.392 37.843 1.00 143.73 289 ASP A C 1
ATOM 1768 O O . ASP A 1 244 ? 9.478 21.967 37.153 1.00 142.45 289 ASP A O 1
ATOM 1773 N N . THR A 1 245 ? 10.928 20.260 37.442 1.00 142.41 290 THR A N 1
ATOM 1774 C CA . THR A 1 245 ? 10.607 19.561 36.198 1.00 142.69 290 THR A CA 1
ATOM 1775 C C . THR A 1 245 ? 9.374 18.650 36.321 1.00 140.25 290 THR A C 1
ATOM 1776 O O . THR A 1 245 ? 8.871 18.167 35.301 1.00 139.89 290 THR A O 1
ATOM 1780 N N . THR A 1 246 ? 8.881 18.413 37.551 1.00 136.55 291 THR A N 1
ATOM 1781 C CA . THR A 1 246 ? 7.794 17.469 37.815 1.00 132.92 291 THR A CA 1
ATOM 1782 C C . THR A 1 246 ? 6.415 18.046 37.483 1.00 130.21 291 THR A C 1
ATOM 1783 O O . THR A 1 246 ? 6.263 19.261 37.354 1.00 129.37 291 THR A O 1
ATOM 1787 N N . ARG A 1 247 ? 5.402 17.152 37.372 1.00 128.14 292 ARG A N 1
ATOM 1788 C CA . ARG A 1 247 ? 4.001 17.550 37.213 1.00 125.44 292 ARG A CA 1
ATOM 1789 C C . ARG A 1 247 ? 3.022 16.671 38.012 1.00 124.39 292 ARG A C 1
ATOM 1790 O O . ARG A 1 247 ? 3.298 15.515 38.338 1.00 123.55 292 ARG A O 1
ATOM 1798 N N . ARG A 1 248 ? 1.839 17.254 38.286 1.00 124.23 293 ARG A N 1
ATOM 1799 C CA . ARG A 1 248 ? 0.796 16.672 39.121 1.00 124.98 293 ARG A CA 1
ATOM 1800 C C . ARG A 1 248 ? -0.560 16.793 38.426 1.00 123.33 293 ARG A C 1
ATOM 1801 O O . ARG A 1 248 ? -0.868 17.834 37.853 1.00 122.56 293 ARG A O 1
ATOM 1809 N N . ILE A 1 249 ? -1.385 15.742 38.520 1.00 122.01 294 ILE A N 1
ATOM 1810 C CA . ILE A 1 249 ? -2.736 15.776 37.966 1.00 120.13 294 ILE A CA 1
ATOM 1811 C C . ILE A 1 249 ? -3.684 16.547 38.904 1.00 118.00 294 ILE A C 1
ATOM 1812 O O . ILE A 1 249 ? -3.585 16.448 40.130 1.00 115.69 294 ILE A O 1
ATOM 1817 N N . HIS A 1 250 ? -4.580 17.359 38.301 1.00 117.46 295 HIS A N 1
ATOM 1818 C CA . HIS A 1 250 ? -5.616 18.127 38.986 1.00 117.53 295 HIS A CA 1
ATOM 1819 C C . HIS A 1 250 ? -6.968 17.864 38.319 1.00 118.82 295 HIS A C 1
ATOM 1820 O O . HIS A 1 250 ? -7.027 17.734 37.096 1.00 119.67 295 HIS A O 1
ATOM 1827 N N . VAL A 1 251 ? -8.048 17.838 39.125 1.00 119.59 296 VAL A N 1
ATOM 1828 C CA . VAL A 1 251 ? -9.347 17.321 38.702 1.00 120.71 296 VAL A CA 1
ATOM 1829 C C . VAL A 1 251 ? -10.429 18.382 38.921 1.00 121.80 296 VAL A C 1
ATOM 1830 O O . VAL A 1 251 ? -10.556 18.914 40.022 1.00 123.43 296 VAL A O 1
ATOM 1834 N N . SER A 1 252 ? -11.202 18.661 37.856 1.00 122.80 297 SER A N 1
ATOM 1835 C CA . SER A 1 252 ? -12.394 19.500 37.897 1.00 123.18 297 SER A CA 1
ATOM 1836 C C . SER A 1 252 ? -13.621 18.668 37.529 1.00 124.07 297 SER A C 1
ATOM 1837 O O . SER A 1 252 ? -13.608 17.973 36.513 1.00 123.12 297 SER A O 1
ATOM 1840 N N . THR A 1 253 ? -14.683 18.793 38.343 1.00 126.03 298 THR A N 1
ATOM 1841 C CA . THR A 1 253 ? -15.984 18.180 38.089 1.00 127.85 298 THR A CA 1
ATOM 1842 C C . THR A 1 253 ? -17.014 19.204 37.578 1.00 128.87 298 THR A C 1
ATOM 1843 O O . THR A 1 253 ? -18.217 18.929 37.592 1.00 128.91 298 THR A O 1
ATOM 1847 N N . ASP A 1 254 ? -16.550 20.361 37.063 1.00 131.19 299 ASP A N 1
ATOM 1848 C CA . ASP A 1 254 ? -17.426 21.486 36.741 1.00 133.37 299 ASP A CA 1
ATOM 1849 C C . ASP A 1 254 ? -16.837 22.368 35.633 1.00 134.76 299 ASP A C 1
ATOM 1850 O O . ASP A 1 254 ? -16.872 23.595 35.728 1.00 133.59 299 ASP A O 1
ATOM 1855 N N . GLN A 1 255 ? -16.286 21.731 34.588 1.00 136.70 300 GLN A N 1
ATOM 1856 C CA . GLN A 1 255 ? -15.749 22.405 33.410 1.00 137.77 300 GLN A CA 1
ATOM 1857 C C . GLN A 1 255 ? -14.654 23.424 33.765 1.00 134.92 300 GLN A C 1
ATOM 1858 O O . GLN A 1 255 ? -14.509 24.440 33.078 1.00 134.85 300 GLN A O 1
ATOM 1864 N N . GLY A 1 256 ? -13.867 23.149 34.818 1.00 132.70 301 GLY A N 1
ATOM 1865 C CA . GLY A 1 256 ? -12.680 23.930 35.147 1.00 131.60 301 GLY A CA 1
ATOM 1866 C C . GLY A 1 256 ? -12.928 25.269 35.852 1.00 130.13 301 GLY A C 1
ATOM 1867 O O . GLY A 1 256 ? -12.018 26.099 35.901 1.00 126.68 301 GLY A O 1
ATOM 1868 N N . ASP A 1 257 ? -14.128 25.477 36.415 1.00 130.69 302 ASP A N 1
ATOM 1869 C CA . ASP A 1 257 ? -14.381 26.616 37.288 1.00 131.04 302 ASP A CA 1
ATOM 1870 C C . ASP A 1 257 ? -13.597 26.443 38.587 1.00 130.83 302 ASP A C 1
ATOM 1871 O O . ASP A 1 257 ? -12.870 27.349 38.994 1.00 131.06 302 ASP A O 1
ATOM 1876 N N . THR A 1 258 ? -13.757 25.266 39.218 1.00 130.83 303 THR A N 1
ATOM 1877 C CA . THR A 1 258 ? -13.026 24.884 40.421 1.00 131.82 303 THR A CA 1
ATOM 1878 C C . THR A 1 258 ? -12.160 23.650 40.164 1.00 131.49 303 THR A C 1
ATOM 1879 O O . THR A 1 258 ? -12.516 22.782 39.364 1.00 131.43 303 THR A O 1
ATOM 1883 N N . TRP A 1 259 ? -11.037 23.587 40.898 1.00 130.50 304 TRP A N 1
ATOM 1884 C CA . TRP A 1 259 ? -10.027 22.548 40.762 1.00 129.62 304 TRP A CA 1
ATOM 1885 C C . TRP A 1 259 ? -9.599 22.032 42.132 1.00 129.05 304 TRP A C 1
ATOM 1886 O O . TRP A 1 259 ? -9.677 22.752 43.124 1.00 130.19 304 TRP A O 1
ATOM 1897 N N . SER A 1 260 ? -9.126 20.782 42.155 1.00 128.17 305 SER A N 1
ATOM 1898 C CA . SER A 1 260 ? -8.468 20.194 43.311 1.00 127.79 305 SER A CA 1
ATOM 1899 C C . SER A 1 260 ? -7.354 19.276 42.820 1.00 126.00 305 SER A C 1
ATOM 1900 O O . SER A 1 260 ? -7.547 18.552 41.842 1.00 125.68 305 SER A O 1
ATOM 1903 N N . MET A 1 261 ? -6.196 19.316 43.495 1.00 123.89 306 MET A N 1
ATOM 1904 C CA . MET A 1 261 ? -5.112 18.398 43.175 1.00 122.53 306 MET A CA 1
ATOM 1905 C C . MET A 1 261 ? -5.484 16.994 43.662 1.00 121.37 306 MET A C 1
ATOM 1906 O O . MET A 1 261 ? -6.103 16.829 44.716 1.00 121.67 306 MET A O 1
ATOM 1911 N N . ALA A 1 262 ? -5.145 15.985 42.847 1.00 119.54 307 ALA A N 1
ATOM 1912 C CA . ALA A 1 262 ? -5.443 14.594 43.151 1.00 118.59 307 ALA A CA 1
ATOM 1913 C C . ALA A 1 262 ? -4.474 14.052 44.201 1.00 119.27 307 ALA A C 1
ATOM 1914 O O . ALA A 1 262 ? -3.392 14.605 44.392 1.00 121.11 307 ALA A O 1
ATOM 1916 N N . GLN A 1 263 ? -4.859 12.933 44.834 1.00 119.13 308 GLN A N 1
ATOM 1917 C CA . GLN A 1 263 ? -4.010 12.215 45.783 1.00 119.14 308 GLN A CA 1
ATOM 1918 C C . GLN A 1 263 ? -3.201 11.134 45.051 1.00 118.64 308 GLN A C 1
ATOM 1919 O O . GLN A 1 263 ? -3.223 9.962 45.437 1.00 119.72 308 GLN A O 1
ATOM 1925 N N . LEU A 1 264 ? -2.463 11.553 44.006 1.00 118.01 309 LEU A N 1
ATOM 1926 C CA . LEU A 1 264 ? -1.585 10.700 43.211 1.00 117.59 309 LEU A CA 1
ATOM 1927 C C . LEU A 1 264 ? -0.166 11.263 43.242 1.00 117.63 309 LEU A C 1
ATOM 1928 O O . LEU A 1 264 ? 0.015 12.472 43.413 1.00 117.56 309 LEU A O 1
ATOM 1933 N N . PRO A 1 265 ? 0.878 10.421 43.041 1.00 118.81 310 PRO A N 1
ATOM 1934 C CA . PRO A 1 265 ? 2.254 10.914 43.068 1.00 119.99 310 PRO A CA 1
ATOM 1935 C C . PRO A 1 265 ? 2.600 11.778 41.857 1.00 119.75 310 PRO A C 1
ATOM 1936 O O . PRO A 1 265 ? 2.045 11.593 40.776 1.00 117.97 310 PRO A O 1
ATOM 1940 N N . SER A 1 266 ? 3.508 12.736 42.075 1.00 121.99 311 SER A N 1
ATOM 1941 C CA . SER A 1 266 ? 4.079 13.539 41.006 1.00 124.30 311 SER A CA 1
ATOM 1942 C C . SER A 1 266 ? 5.077 12.699 40.211 1.00 124.97 311 SER A C 1
ATOM 1943 O O . SER A 1 266 ? 5.700 11.782 40.750 1.00 125.87 311 SER A O 1
ATOM 1946 N N . VAL A 1 267 ? 5.211 13.031 38.917 1.00 125.37 312 VAL A N 1
ATOM 1947 C CA . VAL A 1 267 ? 6.083 12.312 37.996 1.00 127.28 312 VAL A CA 1
ATOM 1948 C C . VAL A 1 267 ? 6.918 13.296 37.173 1.00 129.05 312 VAL A C 1
ATOM 1949 O O . VAL A 1 267 ? 6.529 14.448 36.977 1.00 128.91 312 VAL A O 1
ATOM 1953 N N . GLY A 1 268 ? 8.062 12.804 36.674 1.00 131.24 313 GLY A N 1
ATOM 1954 C CA . GLY A 1 268 ? 8.951 13.575 35.819 1.00 132.94 313 GLY A CA 1
ATOM 1955 C C . GLY A 1 268 ? 8.501 13.581 34.359 1.00 134.06 313 GLY A C 1
ATOM 1956 O O . GLY A 1 268 ? 7.474 13.005 34.005 1.00 133.02 313 GLY A O 1
ATOM 1957 N N . GLN A 1 269 ? 9.320 14.203 33.500 1.00 136.23 314 GLN A N 1
ATOM 1958 C CA . GLN A 1 269 ? 8.988 14.415 32.097 1.00 137.45 314 GLN A CA 1
ATOM 1959 C C . GLN A 1 269 ? 9.105 13.128 31.269 1.00 135.08 314 GLN A C 1
ATOM 1960 O O . GLN A 1 269 ? 8.431 13.003 30.245 1.00 133.23 314 GLN A O 1
ATOM 1966 N N . GLU A 1 270 ? 9.937 12.162 31.701 1.00 133.65 315 GLU A N 1
ATOM 1967 C CA . GLU A 1 270 ? 10.026 10.851 31.054 1.00 134.02 315 GLU A CA 1
ATOM 1968 C C . GLU A 1 270 ? 8.774 10.005 31.341 1.00 129.75 315 GLU A C 1
ATOM 1969 O O . GLU A 1 270 ? 8.302 9.284 30.456 1.00 130.58 315 GLU A O 1
ATOM 1975 N N . GLN A 1 271 ? 8.226 10.105 32.565 1.00 125.09 316 GLN A N 1
ATOM 1976 C CA . GLN A 1 271 ? 7.032 9.370 32.978 1.00 122.53 316 GLN A CA 1
ATOM 1977 C C . GLN A 1 271 ? 5.738 10.001 32.446 1.00 119.12 316 GLN A C 1
ATOM 1978 O O . GLN A 1 271 ? 5.720 11.155 32.015 1.00 119.88 316 GLN A O 1
ATOM 1984 N N . PHE A 1 272 ? 4.632 9.235 32.558 1.00 115.27 317 PHE A N 1
ATOM 1985 C CA . PHE A 1 272 ? 3.315 9.640 32.074 1.00 112.39 317 PHE A CA 1
ATOM 1986 C C . PHE A 1 272 ? 2.172 9.120 32.962 1.00 111.92 317 PHE A C 1
ATOM 1987 O O . PHE A 1 272 ? 2.317 8.141 33.703 1.00 110.31 317 PHE A O 1
ATOM 1995 N N . TYR A 1 273 ? 1.024 9.814 32.858 1.00 112.19 318 TYR A N 1
ATOM 1996 C CA . TYR A 1 273 ? -0.270 9.353 33.342 1.00 111.64 318 TYR A CA 1
ATOM 1997 C C . TYR A 1 273 ? -1.093 8.833 32.162 1.00 110.93 318 TYR A C 1
ATOM 1998 O O . TYR A 1 273 ? -0.843 9.223 31.024 1.00 112.57 318 TYR A O 1
ATOM 2007 N N . SER A 1 274 ? -2.098 7.985 32.441 1.00 109.72 319 SER A N 1
ATOM 2008 C CA . SER A 1 274 ? -2.974 7.438 31.406 1.00 108.56 319 SER A CA 1
ATOM 2009 C C . SER A 1 274 ? -4.338 7.055 31.990 1.00 108.35 319 SER A C 1
ATOM 2010 O O . SER A 1 274 ? -4.409 6.226 32.895 1.00 109.03 319 SER A O 1
ATOM 2013 N N . ILE A 1 275 ? -5.419 7.669 31.467 1.00 107.30 320 ILE A N 1
ATOM 2014 C CA . ILE A 1 275 ? -6.791 7.322 31.829 1.00 106.04 320 ILE A CA 1
ATOM 2015 C C . ILE A 1 275 ? -7.140 5.991 31.157 1.00 103.49 320 ILE A C 1
ATOM 2016 O O . ILE A 1 275 ? -7.600 5.960 30.014 1.00 103.02 320 ILE A O 1
ATOM 2021 N N . LEU A 1 276 ? -6.897 4.892 31.887 1.00 100.69 321 LEU A N 1
ATOM 2022 C CA . LEU A 1 276 ? -7.188 3.539 31.424 1.00 99.30 321 LEU A CA 1
ATOM 2023 C C . LEU A 1 276 ? -8.675 3.359 31.123 1.00 98.68 321 LEU A C 1
ATOM 2024 O O . LEU A 1 276 ? -9.022 2.704 30.140 1.00 99.44 321 LEU A O 1
ATOM 2029 N N . ALA A 1 277 ? -9.540 3.881 32.005 1.00 97.59 322 ALA A N 1
ATOM 2030 C CA . ALA A 1 277 ? -10.983 3.788 31.829 1.00 97.98 322 ALA A CA 1
ATOM 2031 C C . ALA A 1 277 ? -11.691 4.819 32.703 1.00 99.73 322 ALA A C 1
ATOM 2032 O O . ALA A 1 277 ? -11.161 5.214 33.738 1.00 99.67 322 ALA A O 1
ATOM 2034 N N . ALA A 1 278 ? -12.916 5.205 32.302 1.00 101.45 323 ALA A N 1
ATOM 2035 C CA . ALA A 1 278 ? -13.714 6.168 33.057 1.00 102.60 323 ALA A CA 1
ATOM 2036 C C . ALA A 1 278 ? -15.218 6.067 32.779 1.00 103.32 323 ALA A C 1
ATOM 2037 O O . ALA A 1 278 ? -15.667 5.620 31.720 1.00 103.50 323 ALA A O 1
ATOM 2039 N N . ASN A 1 279 ? -15.989 6.550 33.768 1.00 103.64 324 ASN A N 1
ATOM 2040 C CA . ASN A 1 279 ? -17.441 6.648 33.697 1.00 105.20 324 ASN A CA 1
ATOM 2041 C C . ASN A 1 279 ? -17.930 7.714 34.688 1.00 108.51 324 ASN A C 1
ATOM 2042 O O . ASN A 1 279 ? -17.132 8.487 35.222 1.00 108.91 324 ASN A O 1
ATOM 2047 N N . ASP A 1 280 ? -19.252 7.757 34.932 1.00 111.19 325 ASP A N 1
ATOM 2048 C CA . ASP A 1 280 ? -19.854 8.673 35.894 1.00 114.32 325 ASP A CA 1
ATOM 2049 C C . ASP A 1 280 ? -19.352 8.409 37.315 1.00 114.18 325 ASP A C 1
ATOM 2050 O O . ASP A 1 280 ? -19.185 9.353 38.090 1.00 116.29 325 ASP A O 1
ATOM 2055 N N . ASP A 1 281 ? -19.127 7.131 37.659 1.00 111.61 326 ASP A N 1
ATOM 2056 C CA . ASP A 1 281 ? -18.737 6.729 39.005 1.00 110.13 326 ASP A CA 1
ATOM 2057 C C . ASP A 1 281 ? -17.266 7.039 39.321 1.00 107.66 326 ASP A C 1
ATOM 2058 O O . ASP A 1 281 ? -16.985 7.610 40.376 1.00 108.90 326 ASP A O 1
ATOM 2063 N N . MET A 1 282 ? -16.317 6.615 38.463 1.00 104.57 327 MET A N 1
ATOM 2064 C CA . MET A 1 282 ? -14.899 6.620 38.830 1.00 102.19 327 MET A CA 1
ATOM 2065 C C . MET A 1 282 ? -13.974 6.413 37.623 1.00 101.53 327 MET A C 1
ATOM 2066 O O . MET A 1 282 ? -14.435 6.135 36.515 1.00 101.24 327 MET A O 1
ATOM 2071 N N . VAL A 1 283 ? -12.652 6.536 37.872 1.00 101.40 328 VAL A N 1
ATOM 2072 C CA . VAL A 1 283 ? -11.610 6.435 36.851 1.00 101.65 328 VAL A CA 1
ATOM 2073 C C . VAL A 1 283 ? -10.521 5.438 37.291 1.00 101.44 328 VAL A C 1
ATOM 2074 O O . VAL A 1 283 ? -10.111 5.421 38.454 1.00 100.13 328 VAL A O 1
ATOM 2078 N N . PHE A 1 284 ? -10.086 4.567 36.361 1.00 101.23 329 PHE A N 1
ATOM 2079 C CA . PHE A 1 284 ? -8.847 3.816 36.512 1.00 101.01 329 PHE A CA 1
ATOM 2080 C C . PHE A 1 284 ? -7.707 4.662 35.955 1.00 101.31 329 PHE A C 1
ATOM 2081 O O . PHE A 1 284 ? -7.767 5.045 34.788 1.00 101.05 329 PHE A O 1
ATOM 2089 N N . MET A 1 285 ? -6.685 4.929 36.785 1.00 102.64 330 MET A N 1
ATOM 2090 C CA . MET A 1 285 ? -5.544 5.770 36.428 1.00 103.97 330 MET A CA 1
ATOM 2091 C C . MET A 1 285 ? -4.242 4.966 36.526 1.00 104.91 330 MET A C 1
ATOM 2092 O O . MET A 1 285 ? -3.875 4.507 37.609 1.00 103.31 330 MET A O 1
ATOM 2097 N N . HIS A 1 286 ? -3.570 4.778 35.375 1.00 106.24 331 HIS A N 1
ATOM 2098 C CA . HIS A 1 286 ? -2.210 4.259 35.306 1.00 106.92 331 HIS A CA 1
ATOM 2099 C C . HIS A 1 286 ? -1.217 5.400 35.533 1.00 108.39 331 HIS A C 1
ATOM 2100 O O . HIS A 1 286 ? -1.361 6.461 34.929 1.00 108.86 331 HIS A O 1
ATOM 2107 N N . VAL A 1 287 ? -0.220 5.159 36.402 1.00 109.73 332 VAL A N 1
ATOM 2108 C CA . VAL A 1 287 ? 0.868 6.090 36.691 1.00 111.50 332 VAL A CA 1
ATOM 2109 C C . VAL A 1 287 ? 2.174 5.332 36.461 1.00 113.58 332 VAL A C 1
ATOM 2110 O O . VAL A 1 287 ? 2.408 4.329 37.130 1.00 114.03 332 VAL A O 1
ATOM 2114 N N . ASP A 1 288 ? 3.013 5.798 35.521 1.00 116.19 333 ASP A N 1
ATOM 2115 C CA . ASP A 1 288 ? 4.227 5.079 35.145 1.00 120.00 333 ASP A CA 1
ATOM 2116 C C . ASP A 1 288 ? 5.270 5.132 36.264 1.00 123.08 333 ASP A C 1
ATOM 2117 O O . ASP A 1 288 ? 5.450 6.167 36.907 1.00 123.53 333 ASP A O 1
ATOM 2122 N N . GLU A 1 289 ? 5.975 4.005 36.457 1.00 126.40 334 GLU A N 1
ATOM 2123 C CA . GLU A 1 289 ? 7.037 3.889 37.448 1.00 129.31 334 GLU A CA 1
ATOM 2124 C C . GLU A 1 289 ? 8.291 4.517 36.845 1.00 130.37 334 GLU A C 1
ATOM 2125 O O . GLU A 1 289 ? 8.569 4.300 35.661 1.00 132.37 334 GLU A O 1
ATOM 2131 N N . PRO A 1 290 ? 9.064 5.334 37.605 1.00 130.39 335 PRO A N 1
ATOM 2132 C CA . PRO A 1 290 ? 10.256 5.977 37.048 1.00 130.86 335 PRO A CA 1
ATOM 2133 C C . PRO A 1 290 ? 11.374 5.001 36.678 1.00 131.08 335 PRO A C 1
ATOM 2134 O O . PRO A 1 290 ? 11.488 3.930 37.273 1.00 130.91 335 PRO A O 1
ATOM 2138 N N . GLY A 1 291 ? 12.164 5.371 35.653 1.00 132.34 336 GLY A N 1
ATOM 2139 C CA . GLY A 1 291 ? 13.405 4.683 35.309 1.00 134.32 336 GLY A CA 1
ATOM 2140 C C . GLY A 1 291 ? 13.332 3.778 34.073 1.00 135.43 336 GLY A C 1
ATOM 2141 O O . GLY A 1 291 ? 14.117 2.833 33.973 1.00 136.60 336 GLY A O 1
ATOM 2142 N N . ASP A 1 292 ? 12.414 4.075 33.136 1.00 134.81 337 ASP A N 1
ATOM 2143 C CA . ASP A 1 292 ? 12.247 3.330 31.889 1.00 134.46 337 ASP A CA 1
ATOM 2144 C C . ASP A 1 292 ? 11.979 1.845 32.156 1.00 132.48 337 ASP A C 1
ATOM 2145 O O . ASP A 1 292 ? 12.538 0.973 31.483 1.00 132.54 337 ASP A O 1
ATOM 2150 N N . THR A 1 293 ? 11.048 1.579 33.083 1.00 129.07 338 THR A N 1
ATOM 2151 C CA . THR A 1 293 ? 10.769 0.239 33.591 1.00 125.69 338 THR A CA 1
ATOM 2152 C C . THR A 1 293 ? 9.849 -0.570 32.672 1.00 122.08 338 THR A C 1
ATOM 2153 O O . THR A 1 293 ? 9.885 -1.804 32.696 1.00 120.82 338 THR A O 1
ATOM 2157 N N . GLY A 1 294 ? 8.987 0.121 31.910 1.00 119.22 339 GLY A N 1
ATOM 2158 C CA . GLY A 1 294 ? 7.976 -0.525 31.083 1.00 117.81 339 GLY A CA 1
ATOM 2159 C C . GLY A 1 294 ? 6.736 -0.974 31.864 1.00 115.39 339 GLY A C 1
ATOM 2160 O O . GLY A 1 294 ? 5.947 -1.769 31.347 1.00 113.91 339 GLY A O 1
ATOM 2161 N N . PHE A 1 295 ? 6.561 -0.458 33.097 1.00 113.64 340 PHE A N 1
ATOM 2162 C CA . PHE A 1 295 ? 5.367 -0.723 33.898 1.00 111.97 340 PHE A CA 1
ATOM 2163 C C . PHE A 1 295 ? 5.044 0.443 34.838 1.00 111.44 340 PHE A C 1
ATOM 2164 O O . PHE A 1 295 ? 5.818 1.390 34.994 1.00 111.70 340 PHE A O 1
ATOM 2172 N N . GLY A 1 296 ? 3.859 0.351 35.453 1.00 109.79 341 GLY A N 1
ATOM 2173 C CA . GLY A 1 296 ? 3.414 1.313 36.444 1.00 107.20 341 GLY A CA 1
ATOM 2174 C C . GLY A 1 296 ? 2.450 0.700 37.455 1.00 104.85 341 GLY A C 1
ATOM 2175 O O . GLY A 1 296 ? 2.530 -0.485 37.771 1.00 102.29 341 GLY A O 1
ATOM 2176 N N . THR A 1 297 ? 1.538 1.546 37.940 1.00 103.53 342 THR A N 1
ATOM 2177 C CA . THR A 1 297 ? 0.652 1.228 39.041 1.00 101.55 342 THR A CA 1
ATOM 2178 C C . THR A 1 297 ? -0.741 1.752 38.706 1.00 100.86 342 THR A C 1
ATOM 2179 O O . THR A 1 297 ? -0.882 2.916 38.340 1.00 100.24 342 THR A O 1
ATOM 2183 N N . ILE A 1 298 ? -1.757 0.886 38.821 1.00 100.77 343 ILE A N 1
ATOM 2184 C CA . ILE A 1 298 ? -3.140 1.301 38.639 1.00 99.96 343 ILE A CA 1
ATOM 2185 C C . ILE A 1 298 ? -3.640 1.865 39.963 1.00 100.21 343 ILE A C 1
ATOM 2186 O O . ILE A 1 298 ? -3.386 1.283 41.016 1.00 100.86 343 ILE A O 1
ATOM 2191 N N . PHE A 1 299 ? -4.348 2.998 39.879 1.00 99.87 344 PHE A N 1
ATOM 2192 C CA . PHE A 1 299 ? -5.082 3.573 40.992 1.00 99.95 344 PHE A CA 1
ATOM 2193 C C . PHE A 1 299 ? -6.527 3.785 40.562 1.00 100.11 344 PHE A C 1
ATOM 2194 O O . PHE A 1 299 ? -6.759 4.323 39.483 1.00 101.03 344 PHE A O 1
ATOM 2202 N N . THR A 1 300 ? -7.473 3.366 41.416 1.00 101.26 345 THR A N 1
ATOM 2203 C CA . THR A 1 300 ? -8.899 3.600 41.225 1.00 101.30 345 THR A CA 1
ATOM 2204 C C . THR A 1 300 ? -9.336 4.793 42.074 1.00 103.37 345 THR A C 1
ATOM 2205 O O . THR A 1 300 ? -8.884 4.930 43.210 1.00 105.89 345 THR A O 1
ATOM 2209 N N . SER A 1 301 ? -10.223 5.639 41.520 1.00 104.65 346 SER A N 1
ATOM 2210 C CA . SER A 1 301 ? -10.658 6.867 42.179 1.00 106.24 346 SER A CA 1
ATOM 2211 C C . SER A 1 301 ? -11.902 6.630 43.037 1.00 109.21 346 SER A C 1
ATOM 2212 O O . SER A 1 301 ? -12.468 5.537 43.044 1.00 109.90 346 SER A O 1
ATOM 2215 N N . ASP A 1 302 ? -12.294 7.687 43.769 1.00 112.18 347 ASP A N 1
ATOM 2216 C CA . ASP A 1 302 ? -13.591 7.791 44.428 1.00 115.27 347 ASP A CA 1
ATOM 2217 C C . ASP A 1 302 ? -14.574 8.472 43.471 1.00 116.63 347 ASP A C 1
ATOM 2218 O O . ASP A 1 302 ? -14.227 8.750 42.326 1.00 115.47 347 ASP A O 1
ATOM 2223 N N . ASP A 1 303 ? -15.804 8.750 43.937 1.00 118.65 348 ASP A N 1
ATOM 2224 C CA . ASP A 1 303 ? -16.797 9.474 43.145 1.00 119.81 348 ASP A CA 1
ATOM 2225 C C . ASP A 1 303 ? -16.401 10.938 42.899 1.00 119.59 348 ASP A C 1
ATOM 2226 O O . ASP A 1 303 ? -16.803 11.504 41.881 1.00 117.97 348 ASP A O 1
ATOM 2231 N N . ARG A 1 304 ? -15.616 11.556 43.802 1.00 120.53 349 ARG A N 1
ATOM 2232 C CA . ARG A 1 304 ? -15.088 12.905 43.596 1.00 121.40 349 ARG A CA 1
ATOM 2233 C C . ARG A 1 304 ? -14.028 12.961 42.484 1.00 120.32 349 ARG A C 1
ATOM 2234 O O . ARG A 1 304 ? -13.821 14.019 41.880 1.00 121.04 349 ARG A O 1
ATOM 2242 N N . GLY A 1 305 ? -13.344 11.833 42.232 1.00 119.10 350 GLY A N 1
ATOM 2243 C CA . GLY A 1 305 ? -12.246 11.752 41.278 1.00 118.10 350 GLY A CA 1
ATOM 2244 C C . GLY A 1 305 ? -10.904 12.189 41.864 1.00 117.05 350 GLY A C 1
ATOM 2245 O O . GLY A 1 305 ? -9.916 12.270 41.134 1.00 115.97 350 GLY A O 1
ATOM 2246 N N . ILE A 1 306 ? -10.872 12.419 43.187 1.00 117.45 351 ILE A N 1
ATOM 2247 C CA . ILE A 1 306 ? -9.809 13.173 43.844 1.00 117.32 351 ILE A CA 1
ATOM 2248 C C . ILE A 1 306 ? -8.939 12.242 44.691 1.00 115.57 351 ILE A C 1
ATOM 2249 O O . ILE A 1 306 ? -7.714 12.292 44.588 1.00 115.55 351 ILE A O 1
ATOM 2254 N N . VAL A 1 307 ? -9.570 11.431 45.555 1.00 114.24 352 VAL A N 1
ATOM 2255 C CA . VAL A 1 307 ? -8.868 10.440 46.365 1.00 111.98 352 VAL A CA 1
ATOM 2256 C C . VAL A 1 307 ? -8.669 9.171 45.539 1.00 109.24 352 VAL A C 1
ATOM 2257 O O . VAL A 1 307 ? -9.605 8.700 44.895 1.00 109.69 352 VAL A O 1
ATOM 2261 N N . TYR A 1 308 ? -7.446 8.618 45.602 1.00 107.45 353 TYR A N 1
ATOM 2262 C CA . TYR A 1 308 ? -7.049 7.435 44.852 1.00 107.20 353 TYR A CA 1
ATOM 2263 C C . TYR A 1 308 ? -6.621 6.326 45.807 1.00 107.27 353 TYR A C 1
ATOM 2264 O O . TYR A 1 308 ? -6.427 6.553 47.001 1.00 109.62 353 TYR A O 1
ATOM 2273 N N . SER A 1 309 ? -6.484 5.124 45.240 1.00 106.44 354 SER A N 1
ATOM 2274 C CA . SER A 1 309 ? -6.302 3.909 46.012 1.00 106.49 354 SER A CA 1
ATOM 2275 C C . SER A 1 309 ? -5.610 2.856 45.148 1.00 104.78 354 SER A C 1
ATOM 2276 O O . SER A 1 309 ? -6.181 2.387 44.167 1.00 104.38 354 SER A O 1
ATOM 2279 N N . LYS A 1 310 ? -4.378 2.495 45.532 1.00 103.53 355 LYS A N 1
ATOM 2280 C CA . LYS A 1 310 ? -3.544 1.569 44.781 1.00 104.20 355 LYS A CA 1
ATOM 2281 C C . LYS A 1 310 ? -4.315 0.271 44.555 1.00 103.00 355 LYS A C 1
ATOM 2282 O O . LYS A 1 310 ? -4.599 -0.454 45.505 1.00 104.23 355 LYS A O 1
ATOM 2288 N N . SER A 1 311 ? -4.673 0.014 43.290 1.00 101.96 356 SER A N 1
ATOM 2289 C CA . SER A 1 311 ? -5.387 -1.194 42.900 1.00 101.41 356 SER A CA 1
ATOM 2290 C C . SER A 1 311 ? -4.413 -2.320 42.544 1.00 101.45 356 SER A C 1
ATOM 2291 O O . SER A 1 311 ? -4.600 -3.447 43.003 1.00 101.90 356 SER A O 1
ATOM 2294 N N . LEU A 1 312 ? -3.393 -2.011 41.722 1.00 102.04 357 LEU A N 1
ATOM 2295 C CA . LEU A 1 312 ? -2.526 -3.027 41.119 1.00 103.25 357 LEU A CA 1
ATOM 2296 C C . LEU A 1 312 ? -1.110 -2.485 40.890 1.00 105.34 357 LEU A C 1
ATOM 2297 O O . LEU A 1 312 ? -0.946 -1.447 40.254 1.00 106.34 357 LEU A O 1
ATOM 2302 N N . ASP A 1 313 ? -0.098 -3.232 41.368 1.00 107.73 358 ASP A N 1
ATOM 2303 C CA . ASP A 1 313 ? 1.312 -2.916 41.168 1.00 109.04 358 ASP A CA 1
ATOM 2304 C C . ASP A 1 313 ? 1.881 -3.664 39.962 1.00 108.44 358 ASP A C 1
ATOM 2305 O O . ASP A 1 313 ? 1.432 -4.760 39.630 1.00 106.59 358 ASP A O 1
ATOM 2310 N N . ARG A 1 314 ? 2.898 -3.046 39.339 1.00 108.10 359 ARG A N 1
ATOM 2311 C CA . ARG A 1 314 ? 3.616 -3.569 38.179 1.00 108.18 359 ARG A CA 1
ATOM 2312 C C . ARG A 1 314 ? 2.665 -3.868 37.015 1.00 108.26 359 ARG A C 1
ATOM 2313 O O . ARG A 1 314 ? 2.746 -4.925 36.385 1.00 108.06 359 ARG A O 1
ATOM 2321 N N . HIS A 1 315 ? 1.772 -2.916 36.724 1.00 108.90 360 HIS A N 1
ATOM 2322 C CA . HIS A 1 315 ? 0.880 -3.018 35.581 1.00 109.05 360 HIS A CA 1
ATOM 2323 C C . HIS A 1 315 ? 1.658 -2.696 34.312 1.00 109.56 360 HIS A C 1
ATOM 2324 O O . HIS A 1 315 ? 2.246 -1.623 34.215 1.00 108.56 360 HIS A O 1
ATOM 2331 N N . LEU A 1 316 ? 1.611 -3.616 33.336 1.00 112.17 361 LEU A N 1
ATOM 2332 C CA . LEU A 1 316 ? 2.440 -3.539 32.133 1.00 114.44 361 LEU A CA 1
ATOM 2333 C C . LEU A 1 316 ? 1.895 -2.469 31.180 1.00 114.27 361 LEU A C 1
ATOM 2334 O O . LEU A 1 316 ? 0.727 -2.518 30.794 1.00 113.36 361 LEU A O 1
ATOM 2339 N N . TYR A 1 317 ? 2.766 -1.515 30.799 1.00 116.42 362 TYR A N 1
ATOM 2340 C CA . TYR A 1 317 ? 2.427 -0.404 29.913 1.00 118.21 362 TYR A CA 1
ATOM 2341 C C . TYR A 1 317 ? 3.720 0.155 29.305 1.00 122.50 362 TYR A C 1
ATOM 2342 O O . TYR A 1 317 ? 4.606 0.586 30.041 1.00 124.25 362 TYR A O 1
ATOM 2351 N N . THR A 1 318 ? 3.811 0.185 27.963 1.00 126.78 363 THR A N 1
ATOM 2352 C CA . THR A 1 318 ? 5.075 0.359 27.240 1.00 129.94 363 THR A CA 1
ATOM 2353 C C . THR A 1 318 ? 5.627 1.793 27.294 1.00 136.17 363 THR A C 1
ATOM 2354 O O . THR A 1 318 ? 5.013 2.702 27.850 1.00 136.78 363 THR A O 1
ATOM 2358 N N . THR A 1 319 ? 6.827 1.983 26.718 1.00 142.26 364 THR A N 1
ATOM 2359 C CA . THR A 1 319 ? 7.512 3.271 26.690 1.00 144.93 364 THR A CA 1
ATOM 2360 C C . THR A 1 319 ? 6.830 4.260 25.741 1.00 146.64 364 THR A C 1
ATOM 2361 O O . THR A 1 319 ? 6.404 3.873 24.653 1.00 144.73 364 THR A O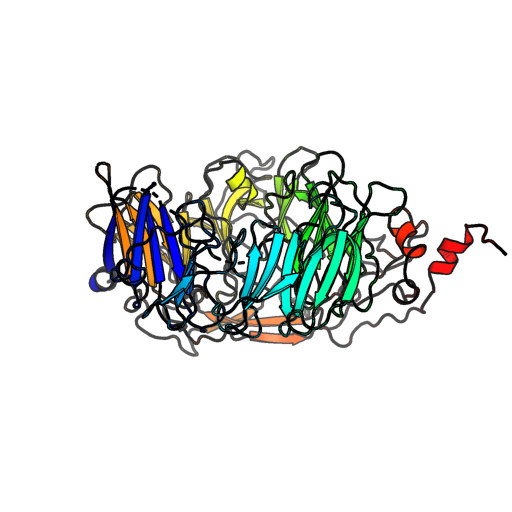 1
ATOM 2365 N N . THR A 1 320 ? 6.763 5.539 26.175 1.00 149.66 365 THR A N 1
ATOM 2366 C CA . THR A 1 320 ? 6.204 6.691 25.458 1.00 152.13 365 THR A CA 1
ATOM 2367 C C . THR A 1 320 ? 4.722 6.496 25.105 1.00 151.40 365 THR A C 1
ATOM 2368 O O . THR A 1 320 ? 4.310 6.700 23.959 1.00 153.04 365 THR A O 1
ATOM 2372 N N . GLY A 1 321 ? 3.906 6.191 26.124 1.00 147.30 366 GLY A N 1
ATOM 2373 C CA . GLY A 1 321 ? 2.517 5.806 25.920 1.00 144.16 366 GLY A CA 1
ATOM 2374 C C . GLY A 1 321 ? 2.419 4.359 25.440 1.00 142.57 366 GLY A C 1
ATOM 2375 O O . GLY A 1 321 ? 2.804 3.443 26.160 1.00 144.28 366 GLY A O 1
ATOM 2376 N N . GLY A 1 322 ? 1.896 4.158 24.225 1.00 139.47 367 GLY A N 1
ATOM 2377 C CA . GLY A 1 322 ? 1.906 2.850 23.584 1.00 134.85 367 GLY A CA 1
ATOM 2378 C C . GLY A 1 322 ? 0.840 1.890 24.122 1.00 131.15 367 GLY A C 1
ATOM 2379 O O . GLY A 1 322 ? -0.305 2.285 24.340 1.00 130.43 367 GLY A O 1
ATOM 2380 N N . GLU A 1 323 ? 1.240 0.625 24.349 1.00 128.28 368 GLU A N 1
ATOM 2381 C CA . GLU A 1 323 ? 0.312 -0.497 24.448 1.00 127.29 368 GLU A CA 1
ATOM 2382 C C . GLU A 1 323 ? 0.166 -1.021 25.881 1.00 122.33 368 GLU A C 1
ATOM 2383 O O . GLU A 1 323 ? 1.126 -1.052 26.652 1.00 120.82 368 GLU A O 1
ATOM 2389 N N . THR A 1 324 ? -1.060 -1.468 26.209 1.00 117.54 369 THR A N 1
ATOM 2390 C CA . THR A 1 324 ? -1.336 -2.246 27.413 1.00 112.90 369 THR A CA 1
ATOM 2391 C C . THR A 1 324 ? -2.423 -3.291 27.151 1.00 111.75 369 THR A C 1
ATOM 2392 O O . THR A 1 324 ? -3.273 -3.122 26.274 1.00 110.11 369 THR A O 1
ATOM 2396 N N . ASP A 1 325 ? -2.405 -4.347 27.982 1.00 110.91 370 ASP A N 1
ATOM 2397 C CA . ASP A 1 325 ? -3.380 -5.428 27.942 1.00 108.51 370 ASP A CA 1
ATOM 2398 C C . ASP A 1 325 ? -4.647 -5.112 28.755 1.00 104.20 370 ASP A C 1
ATOM 2399 O O . ASP A 1 325 ? -5.550 -5.951 28.768 1.00 101.45 370 ASP A O 1
ATOM 2404 N N . PHE A 1 326 ? -4.746 -3.926 29.399 1.00 101.77 371 PHE A N 1
ATOM 2405 C CA . PHE A 1 326 ? -5.920 -3.516 30.182 1.00 100.70 371 PHE A CA 1
ATOM 2406 C C . PHE A 1 326 ? -7.215 -3.531 29.358 1.00 98.93 371 PHE A C 1
ATOM 2407 O O . PHE A 1 326 ? -7.302 -2.894 28.308 1.00 99.10 371 PHE A O 1
ATOM 2415 N N . THR A 1 327 ? -8.252 -4.198 29.899 1.00 98.48 372 THR A N 1
ATOM 2416 C CA . THR A 1 327 ? -9.440 -4.580 29.143 1.00 98.60 372 THR A CA 1
ATOM 2417 C C . THR A 1 327 ? -10.669 -4.564 30.057 1.00 98.54 372 THR A C 1
ATOM 2418 O O . THR A 1 327 ? -10.756 -5.372 30.978 1.00 97.22 372 THR A O 1
ATOM 2422 N N . ASN A 1 328 ? -11.615 -3.644 29.801 1.00 99.93 373 ASN A N 1
ATOM 2423 C CA . ASN A 1 328 ? -12.960 -3.721 30.360 1.00 101.63 373 ASN A CA 1
ATOM 2424 C C . ASN A 1 328 ? -13.711 -4.879 29.702 1.00 101.47 373 ASN A C 1
ATOM 2425 O O . ASN A 1 328 ? -14.056 -4.811 28.523 1.00 102.96 373 ASN A O 1
ATOM 2430 N N . VAL A 1 329 ? -13.943 -5.947 30.476 1.00 101.29 374 VAL A N 1
ATOM 2431 C CA . VAL A 1 329 ? -14.861 -7.001 30.079 1.00 102.02 374 VAL A CA 1
ATOM 2432 C C . VAL A 1 329 ? -16.266 -6.421 30.203 1.00 103.39 374 VAL A C 1
ATOM 2433 O O . VAL A 1 329 ? -16.843 -6.376 31.288 1.00 104.85 374 VAL A O 1
ATOM 2437 N N . THR A 1 330 ? -16.777 -5.933 29.067 1.00 103.42 375 THR A N 1
ATOM 2438 C CA . THR A 1 330 ? -18.071 -5.267 28.977 1.00 102.94 375 THR A CA 1
ATOM 2439 C C . THR A 1 330 ? -19.252 -6.219 29.204 1.00 102.54 375 THR A C 1
ATOM 2440 O O . THR A 1 330 ? -20.333 -5.753 29.564 1.00 102.89 375 THR A O 1
ATOM 2444 N N . SER A 1 331 ? -19.049 -7.539 29.023 1.00 102.09 376 SER A N 1
ATOM 2445 C CA . SER A 1 331 ? -20.107 -8.546 29.162 1.00 102.22 376 SER A CA 1
ATOM 2446 C C . SER A 1 331 ? -20.450 -8.924 30.614 1.00 100.47 376 SER A C 1
ATOM 2447 O O . SER A 1 331 ? -21.294 -9.801 30.828 1.00 101.76 376 SER A O 1
ATOM 2450 N N . LEU A 1 332 ? -19.818 -8.288 31.617 1.00 96.99 377 LEU A N 1
ATOM 2451 C CA . LEU A 1 332 ? -20.257 -8.410 33.005 1.00 96.45 377 LEU A CA 1
ATOM 2452 C C . LEU A 1 332 ? -19.789 -7.197 33.812 1.00 97.52 377 LEU A C 1
ATOM 2453 O O . LEU A 1 332 ? -18.701 -6.669 33.593 1.00 98.73 377 LEU A O 1
ATOM 2458 N N . ARG A 1 333 ? -20.632 -6.784 34.767 1.00 98.64 378 ARG A N 1
ATOM 2459 C CA . ARG A 1 333 ? -20.394 -5.623 35.615 1.00 99.83 378 ARG A CA 1
ATOM 2460 C C . ARG A 1 333 ? -19.290 -5.933 36.625 1.00 99.30 378 ARG A C 1
ATOM 2461 O O . ARG A 1 333 ? -19.363 -6.952 37.311 1.00 100.56 378 ARG A O 1
ATOM 2469 N N . GLY A 1 334 ? -18.282 -5.043 36.701 1.00 97.84 379 GLY A N 1
ATOM 2470 C CA . GLY A 1 334 ? -17.168 -5.148 37.642 1.00 97.51 379 GLY A CA 1
ATOM 2471 C C . GLY A 1 334 ? -15.902 -5.815 37.087 1.00 97.04 379 GLY A C 1
ATOM 2472 O O . GLY A 1 334 ? -14.860 -5.777 37.748 1.00 95.98 379 GLY A O 1
ATOM 2473 N N . VAL A 1 335 ? -15.984 -6.413 35.880 1.00 97.05 380 VAL A N 1
ATOM 2474 C CA . VAL A 1 335 ? -14.934 -7.290 35.364 1.00 96.91 380 VAL A CA 1
ATOM 2475 C C . VAL A 1 335 ? -13.972 -6.531 34.445 1.00 95.21 380 VAL A C 1
ATOM 2476 O O . VAL A 1 335 ? -14.375 -5.851 33.499 1.00 93.68 380 VAL A O 1
ATOM 2480 N N . TYR A 1 336 ? -12.677 -6.675 34.760 1.00 94.30 381 TYR A N 1
ATOM 2481 C CA . TYR A 1 336 ? -11.589 -6.089 33.994 1.00 95.05 381 TYR A CA 1
ATOM 2482 C C . TYR A 1 336 ? -10.415 -7.072 33.980 1.00 94.90 381 TYR A C 1
ATOM 2483 O O . TYR A 1 336 ? -10.100 -7.671 35.008 1.00 93.70 381 TYR A O 1
ATOM 2492 N N . ILE A 1 337 ? -9.796 -7.251 32.800 1.00 96.15 382 ILE A N 1
ATOM 2493 C CA . ILE A 1 337 ? -8.609 -8.083 32.620 1.00 96.35 382 ILE A CA 1
ATOM 2494 C C . ILE A 1 337 ? -7.436 -7.154 32.305 1.00 96.42 382 ILE A C 1
ATOM 2495 O O . ILE A 1 337 ? -7.609 -6.139 31.630 1.00 96.89 382 ILE A O 1
ATOM 2500 N N . THR A 1 338 ? -6.247 -7.491 32.830 1.00 96.31 383 THR A N 1
ATOM 2501 C CA . THR A 1 338 ? -5.004 -6.858 32.400 1.00 95.55 383 THR A CA 1
ATOM 2502 C C . THR A 1 338 ? -3.801 -7.768 32.667 1.00 95.72 383 THR A C 1
ATOM 2503 O O . THR A 1 338 ? -3.955 -8.893 33.140 1.00 95.99 383 THR A O 1
ATOM 2507 N N . SER A 1 339 ? -2.596 -7.270 32.345 1.00 97.22 384 SER A N 1
ATOM 2508 C CA . SER A 1 339 ? -1.374 -8.059 32.438 1.00 98.89 384 SER A CA 1
ATOM 2509 C C . SER A 1 339 ? -0.336 -7.316 33.283 1.00 99.38 384 SER A C 1
ATOM 2510 O O . SER A 1 339 ? -0.222 -6.091 33.201 1.00 98.49 384 SER A O 1
ATOM 2513 N N . VAL A 1 340 ? 0.405 -8.095 34.090 1.00 101.38 385 VAL A N 1
ATOM 2514 C CA . VAL A 1 340 ? 1.369 -7.591 35.057 1.00 102.92 385 VAL A CA 1
ATOM 2515 C C . VAL A 1 340 ? 2.684 -8.341 34.899 1.00 105.74 385 VAL A C 1
ATOM 2516 O O . VAL A 1 340 ? 2.689 -9.497 34.486 1.00 107.08 385 VAL A O 1
ATOM 2520 N N . LEU A 1 341 ? 3.774 -7.677 35.306 1.00 108.76 386 LEU A N 1
ATOM 2521 C CA . LEU A 1 341 ? 5.120 -8.226 35.216 1.00 111.72 386 LEU A CA 1
ATOM 2522 C C . LEU A 1 341 ? 5.574 -8.696 36.602 1.00 114.28 386 LEU A C 1
ATOM 2523 O O . LEU A 1 341 ? 5.463 -7.966 37.585 1.00 113.24 386 LEU A O 1
ATOM 2528 N N . SER A 1 342 ? 6.102 -9.927 36.662 1.00 118.04 387 SER A N 1
ATOM 2529 C CA . SER A 1 342 ? 6.729 -10.469 37.864 1.00 122.19 387 SER A CA 1
ATOM 2530 C C . SER A 1 342 ? 8.077 -9.786 38.138 1.00 124.76 387 SER A C 1
ATOM 2531 O O . SER A 1 342 ? 8.592 -9.037 37.308 1.00 123.64 387 SER A O 1
ATOM 2534 N N . GLU A 1 343 ? 8.665 -10.061 39.317 1.00 127.89 388 GLU A N 1
ATOM 2535 C CA . GLU A 1 343 ? 10.071 -9.764 39.591 1.00 129.77 388 GLU A CA 1
ATOM 2536 C C . GLU A 1 343 ? 10.962 -10.582 38.648 1.00 131.21 388 GLU A C 1
ATOM 2537 O O . GLU A 1 343 ? 11.925 -10.053 38.096 1.00 132.79 388 GLU A O 1
ATOM 2543 N N . ASP A 1 344 ? 10.625 -11.875 38.501 1.00 132.22 389 ASP A N 1
ATOM 2544 C CA . ASP A 1 344 ? 11.136 -12.823 37.509 1.00 133.80 389 ASP A CA 1
ATOM 2545 C C . ASP A 1 344 ? 11.358 -12.239 36.101 1.00 132.09 389 ASP A C 1
ATOM 2546 O O . ASP A 1 344 ? 12.242 -12.713 35.373 1.00 133.94 389 ASP A O 1
ATOM 2551 N N . ASN A 1 345 ? 10.494 -11.286 35.691 1.00 129.73 390 ASN A N 1
ATOM 2552 C CA . ASN A 1 345 ? 10.466 -10.647 34.369 1.00 128.10 390 ASN A CA 1
ATOM 2553 C C . ASN A 1 345 ? 9.598 -11.445 33.377 1.00 124.50 390 ASN A C 1
ATOM 2554 O O . ASN A 1 345 ? 9.814 -11.393 32.162 1.00 123.03 390 ASN A O 1
ATOM 2559 N N . SER A 1 346 ? 8.593 -12.155 33.923 1.00 120.62 391 SER A N 1
ATOM 2560 C CA . SER A 1 346 ? 7.564 -12.876 33.184 1.00 116.47 391 SER A CA 1
ATOM 2561 C C . SER A 1 346 ? 6.249 -12.113 33.302 1.00 113.74 391 SER A C 1
ATOM 2562 O O . SER A 1 346 ? 6.081 -11.330 34.234 1.00 112.64 391 SER A O 1
ATOM 2565 N N . ILE A 1 347 ? 5.313 -12.383 32.379 1.00 111.14 392 ILE A N 1
ATOM 2566 C CA . ILE A 1 347 ? 4.039 -11.669 32.325 1.00 110.03 392 ILE A CA 1
ATOM 2567 C C . ILE A 1 347 ? 2.889 -12.621 32.682 1.00 108.21 392 ILE A C 1
ATOM 2568 O O . ILE A 1 347 ? 2.697 -13.651 32.030 1.00 106.73 392 ILE A O 1
ATOM 2573 N N . GLN A 1 348 ? 2.131 -12.248 33.733 1.00 107.36 393 GLN A N 1
ATOM 2574 C CA . GLN A 1 348 ? 0.906 -12.933 34.131 1.00 107.44 393 GLN A CA 1
ATOM 2575 C C . GLN A 1 348 ? -0.303 -12.009 33.978 1.00 105.51 393 GLN A C 1
ATOM 2576 O O . GLN A 1 348 ? -0.187 -10.793 34.124 1.00 103.18 393 GLN A O 1
ATOM 2582 N N . THR A 1 349 ? -1.465 -12.633 33.725 1.00 104.33 394 THR A N 1
ATOM 2583 C CA . THR A 1 349 ? -2.715 -11.959 33.422 1.00 102.77 394 THR A CA 1
ATOM 2584 C C . THR A 1 349 ? -3.566 -12.014 34.683 1.00 102.79 394 THR A C 1
ATOM 2585 O O . THR A 1 349 ? -3.802 -13.101 35.202 1.00 102.88 394 THR A O 1
ATOM 2589 N N . MET A 1 350 ? -4.006 -10.839 35.153 1.00 101.93 395 MET A N 1
ATOM 2590 C CA . MET A 1 350 ? -4.830 -10.699 36.349 1.00 101.86 395 MET A CA 1
ATOM 2591 C C . MET A 1 350 ? -6.268 -10.302 35.980 1.00 99.98 395 MET A C 1
ATOM 2592 O O . MET A 1 350 ? -6.481 -9.538 35.035 1.00 100.86 395 MET A O 1
ATOM 2597 N N . ILE A 1 351 ? -7.247 -10.810 36.757 1.00 97.30 396 ILE A N 1
ATOM 2598 C CA . ILE A 1 351 ? -8.667 -10.483 36.604 1.00 96.21 396 ILE A CA 1
ATOM 2599 C C . ILE A 1 351 ? -9.191 -9.874 37.913 1.00 94.83 396 ILE A C 1
ATOM 2600 O O . ILE A 1 351 ? -8.796 -10.306 38.996 1.00 95.73 396 ILE A O 1
ATOM 2605 N N . THR A 1 352 ? -10.053 -8.843 37.802 1.00 92.84 397 THR A N 1
ATOM 2606 C CA . THR A 1 352 ? -10.783 -8.274 38.935 1.00 93.14 397 THR A CA 1
ATOM 2607 C C . THR A 1 352 ? -12.270 -8.377 38.627 1.00 94.49 397 THR A C 1
ATOM 2608 O O . THR A 1 352 ? -12.689 -7.987 37.546 1.00 96.09 397 THR A O 1
ATOM 2612 N N . PHE A 1 353 ? -13.049 -8.883 39.590 1.00 95.69 398 PHE A N 1
ATOM 2613 C CA . PHE A 1 353 ? -14.491 -9.015 39.441 1.00 94.96 398 PHE A CA 1
ATOM 2614 C C . PHE A 1 353 ? -15.268 -7.898 40.145 1.00 94.35 398 PHE A C 1
ATOM 2615 O O . PHE A 1 353 ? -16.500 -7.898 40.081 1.00 94.77 398 PHE A O 1
ATOM 2623 N N . ASP A 1 354 ? -14.567 -6.930 40.763 1.00 94.10 399 ASP A N 1
ATOM 2624 C CA . ASP A 1 354 ? -15.208 -5.932 41.613 1.00 95.15 399 ASP A CA 1
ATOM 2625 C C . ASP A 1 354 ? -14.550 -4.558 41.465 1.00 94.67 399 ASP A C 1
ATOM 2626 O O . ASP A 1 354 ? -14.259 -3.889 42.458 1.00 93.58 399 ASP A O 1
ATOM 2631 N N . GLN A 1 355 ? -14.344 -4.139 40.208 1.00 95.09 400 GLN A N 1
ATOM 2632 C CA . GLN A 1 355 ? -13.865 -2.804 39.859 1.00 95.84 400 GLN A CA 1
ATOM 2633 C C . GLN A 1 355 ? -12.493 -2.494 40.475 1.00 96.27 400 GLN A C 1
ATOM 2634 O O . GLN A 1 355 ? -12.216 -1.355 40.866 1.00 95.01 400 GLN A O 1
ATOM 2640 N N . GLY A 1 356 ? -11.617 -3.507 40.530 1.00 97.73 401 GLY A N 1
ATOM 2641 C CA . GLY A 1 356 ? -10.228 -3.320 40.923 1.00 98.74 401 GLY A CA 1
ATOM 2642 C C . GLY A 1 356 ? -10.042 -3.095 42.423 1.00 100.86 401 GLY A C 1
ATOM 2643 O O . GLY A 1 356 ? -9.210 -2.287 42.832 1.00 102.66 401 GLY A O 1
ATOM 2644 N N . GLY A 1 357 ? -10.830 -3.804 43.235 1.00 101.50 402 GLY A N 1
ATOM 2645 C CA . GLY A 1 357 ? -10.576 -3.888 44.658 1.00 101.33 402 GLY A CA 1
ATOM 2646 C C . GLY A 1 357 ? -9.574 -5.005 44.895 1.00 102.33 402 GLY A C 1
ATOM 2647 O O . GLY A 1 357 ? -8.442 -4.748 45.294 1.00 105.87 402 GLY A O 1
ATOM 2648 N N . ARG A 1 358 ? -10.016 -6.224 44.553 1.00 102.48 403 ARG A N 1
ATOM 2649 C CA . ARG A 1 358 ? -9.206 -7.433 44.571 1.00 103.53 403 ARG A CA 1
ATOM 2650 C C . ARG A 1 358 ? -8.920 -7.871 43.133 1.00 102.37 403 ARG A C 1
ATOM 2651 O O . ARG A 1 358 ? -9.822 -7.847 42.296 1.00 101.43 403 ARG A O 1
ATOM 2659 N N . TRP A 1 359 ? -7.653 -8.231 42.856 1.00 101.16 404 TRP A N 1
ATOM 2660 C CA . TRP A 1 359 ? -7.248 -8.885 41.616 1.00 100.48 404 TRP A CA 1
ATOM 2661 C C . TRP A 1 359 ? -6.732 -10.293 41.913 1.00 101.06 404 TRP A C 1
ATOM 2662 O O . TRP A 1 359 ? -6.337 -10.578 43.041 1.00 102.01 404 TRP A O 1
ATOM 2673 N N . THR A 1 360 ? -6.674 -11.144 40.870 1.00 102.16 405 THR A N 1
ATOM 2674 C CA . THR A 1 360 ? -6.348 -12.565 41.019 1.00 103.18 405 THR A CA 1
ATOM 2675 C C . THR A 1 360 ? -6.103 -13.267 39.668 1.00 104.04 405 THR A C 1
ATOM 2676 O O . THR A 1 360 ? -6.363 -12.713 38.599 1.00 103.26 405 THR A O 1
ATOM 2680 N N . HIS A 1 361 ? -5.598 -14.516 39.722 1.00 106.21 406 HIS A N 1
ATOM 2681 C CA . HIS A 1 361 ? -5.348 -15.336 38.539 1.00 108.16 406 HIS A CA 1
ATOM 2682 C C . HIS A 1 361 ? -6.648 -15.850 37.916 1.00 105.12 406 HIS A C 1
ATOM 2683 O O . HIS A 1 361 ? -7.614 -16.138 38.619 1.00 104.68 406 HIS A O 1
ATOM 2690 N N . LEU A 1 362 ? -6.618 -16.021 36.595 1.00 103.37 407 LEU A N 1
ATOM 2691 C CA . LEU A 1 362 ? -7.798 -16.560 35.879 1.00 102.00 407 LEU A CA 1
ATOM 2692 C C . LEU A 1 362 ? -7.805 -18.076 36.055 1.00 102.72 407 LEU A C 1
ATOM 2693 O O . LEU A 1 362 ? -6.726 -18.679 35.992 1.00 101.49 407 LEU A O 1
ATOM 2698 N N . ARG A 1 363 ? -8.991 -18.650 36.284 1.00 105.25 408 ARG A N 1
ATOM 2699 C CA . ARG A 1 363 ? -9.117 -20.112 36.523 1.00 106.76 408 ARG A CA 1
ATOM 2700 C C . ARG A 1 363 ? -8.576 -20.891 35.322 1.00 108.45 408 ARG A C 1
ATOM 2701 O O . ARG A 1 363 ? -8.847 -20.478 34.177 1.00 107.45 408 ARG A O 1
ATOM 2709 N N . LYS A 1 364 ? -7.850 -21.982 35.582 1.00 111.88 409 LYS A N 1
ATOM 2710 C CA . LYS A 1 364 ? -7.345 -22.834 34.483 1.00 112.86 409 LYS A CA 1
ATOM 2711 C C . LYS A 1 364 ? -8.516 -23.580 33.857 1.00 112.63 409 LYS A C 1
ATOM 2712 O O . LYS A 1 364 ? -9.368 -24.085 34.603 1.00 111.50 409 LYS A O 1
ATOM 2718 N N . PRO A 1 365 ? -8.600 -23.648 32.520 1.00 115.51 410 PRO A N 1
ATOM 2719 C CA . PRO A 1 365 ? -9.636 -24.427 31.843 1.00 119.18 410 PRO A CA 1
ATOM 2720 C C . PRO A 1 365 ? -9.582 -25.919 32.176 1.00 125.56 410 PRO A C 1
ATOM 2721 O O . PRO A 1 365 ? -8.505 -26.501 32.285 1.00 128.48 410 PRO A O 1
ATOM 2725 N N . GLU A 1 366 ? -10.769 -26.528 32.323 1.00 131.53 411 GLU A N 1
ATOM 2726 C CA . GLU A 1 366 ? -10.913 -27.967 32.536 1.00 136.23 411 GLU A CA 1
ATOM 2727 C C . GLU A 1 366 ? -10.397 -28.769 31.332 1.00 139.00 411 GLU A C 1
ATOM 2728 O O . GLU A 1 366 ? -9.801 -29.835 31.513 1.00 138.42 411 GLU A O 1
ATOM 2734 N N . ASN A 1 367 ? -10.631 -28.257 30.110 1.00 142.02 412 ASN A N 1
ATOM 2735 C CA . ASN A 1 367 ? -10.179 -28.880 28.869 1.00 143.43 412 ASN A CA 1
ATOM 2736 C C . ASN A 1 367 ? -8.821 -28.321 28.421 1.00 143.86 412 ASN A C 1
ATOM 2737 O O . ASN A 1 367 ? -8.722 -27.722 27.346 1.00 144.36 412 ASN A O 1
ATOM 2742 N N . SER A 1 368 ? -7.770 -28.563 29.231 1.00 142.75 413 SER A N 1
ATOM 2743 C CA . SER A 1 368 ? -6.416 -28.073 28.970 1.00 141.69 413 SER A CA 1
ATOM 2744 C C . SER A 1 368 ? -5.379 -28.683 29.924 1.00 141.73 413 SER A C 1
ATOM 2745 O O . SER A 1 368 ? -5.632 -28.806 31.123 1.00 141.46 413 SER A O 1
ATOM 2748 N N . GLU A 1 369 ? -4.197 -29.031 29.376 1.00 141.99 414 GLU A N 1
ATOM 2749 C CA . GLU A 1 369 ? -2.990 -29.309 30.152 1.00 142.70 414 GLU A CA 1
ATOM 2750 C C . GLU A 1 369 ? -2.167 -28.023 30.273 1.00 137.35 414 GLU A C 1
ATOM 2751 O O . GLU A 1 369 ? -2.201 -27.180 29.378 1.00 137.49 414 GLU A O 1
ATOM 2757 N N . CYS A 1 370 ? -1.407 -27.896 31.374 1.00 131.99 415 CYS A N 1
ATOM 2758 C CA . CYS A 1 370 ? -0.528 -26.754 31.602 1.00 128.52 415 CYS A CA 1
ATOM 2759 C C . CYS A 1 370 ? 0.693 -26.842 30.677 1.00 127.05 415 CYS A C 1
ATOM 2760 O O . CYS A 1 370 ? 1.291 -27.910 30.547 1.00 127.69 415 CYS A O 1
ATOM 2763 N N . ASP A 1 371 ? 1.073 -25.710 30.048 1.00 125.23 416 ASP A N 1
ATOM 2764 C CA . ASP A 1 371 ? 2.199 -25.648 29.109 1.00 122.66 416 ASP A CA 1
ATOM 2765 C C . ASP A 1 371 ? 3.552 -25.594 29.843 1.00 121.73 416 ASP A C 1
ATOM 2766 O O . ASP A 1 371 ? 3.618 -25.681 31.070 1.00 120.84 416 ASP A O 1
ATOM 2771 N N . ALA A 1 372 ? 4.654 -25.440 29.076 1.00 121.63 417 ALA A N 1
ATOM 2772 C CA . ALA A 1 372 ? 6.029 -25.493 29.573 1.00 120.09 417 ALA A CA 1
ATOM 2773 C C . ALA A 1 372 ? 6.400 -24.366 30.548 1.00 120.03 417 ALA A C 1
ATOM 2774 O O . ALA A 1 372 ? 7.424 -24.476 31.227 1.00 122.08 417 ALA A O 1
ATOM 2776 N N . THR A 1 373 ? 5.613 -23.276 30.623 1.00 119.89 418 THR A N 1
ATOM 2777 C CA . THR A 1 373 ? 5.854 -22.200 31.585 1.00 119.19 418 THR A CA 1
ATOM 2778 C C . THR A 1 373 ? 5.563 -22.634 33.028 1.00 117.82 418 THR A C 1
ATOM 2779 O O . THR A 1 373 ? 6.110 -22.047 33.965 1.00 117.07 418 THR A O 1
ATOM 2783 N N . ALA A 1 374 ? 4.710 -23.658 33.205 1.00 117.93 419 ALA A N 1
ATOM 2784 C CA . ALA A 1 374 ? 4.206 -24.073 34.510 1.00 118.67 419 ALA A CA 1
ATOM 2785 C C . ALA A 1 374 ? 5.177 -24.997 35.254 1.00 118.99 419 ALA A C 1
ATOM 2786 O O . ALA A 1 374 ? 5.575 -26.045 34.742 1.00 118.51 419 ALA A O 1
ATOM 2788 N N . LYS A 1 375 ? 5.480 -24.642 36.517 1.00 120.37 420 LYS A N 1
ATOM 2789 C CA . LYS A 1 375 ? 6.243 -25.497 37.428 1.00 122.33 420 LYS A CA 1
ATOM 2790 C C . LYS A 1 375 ? 5.474 -26.791 37.728 1.00 125.01 420 LYS A C 1
ATOM 2791 O O . LYS A 1 375 ? 6.052 -27.883 37.718 1.00 125.77 420 LYS A O 1
ATOM 2797 N N . ASN A 1 376 ? 4.169 -26.658 37.994 1.00 128.13 421 ASN A N 1
ATOM 2798 C CA . ASN A 1 376 ? 3.305 -27.787 38.298 1.00 130.44 421 ASN A CA 1
ATOM 2799 C C . ASN A 1 376 ? 2.521 -28.151 37.038 1.00 131.65 421 ASN A C 1
ATOM 2800 O O . ASN A 1 376 ? 1.937 -27.276 36.405 1.00 133.39 421 ASN A O 1
ATOM 2805 N N . LYS A 1 377 ? 2.505 -29.447 36.693 1.00 133.32 422 LYS A N 1
ATOM 2806 C CA . LYS A 1 377 ? 1.821 -29.944 35.504 1.00 135.76 422 LYS A CA 1
ATOM 2807 C C . LYS A 1 377 ? 0.301 -29.984 35.707 1.00 137.99 422 LYS A C 1
ATOM 2808 O O . LYS A 1 377 ? -0.454 -29.684 34.779 1.00 138.19 422 LYS A O 1
ATOM 2814 N N . ASN A 1 378 ? -0.146 -30.365 36.916 1.00 140.31 423 ASN A N 1
ATOM 2815 C CA . ASN A 1 378 ? -1.560 -30.461 37.269 1.00 142.24 423 ASN A CA 1
ATOM 2816 C C . ASN A 1 378 ? -2.227 -29.085 37.390 1.00 139.03 423 ASN A C 1
ATOM 2817 O O . ASN A 1 378 ? -3.345 -28.907 36.898 1.00 137.19 423 ASN A O 1
ATOM 2822 N N . GLU A 1 379 ? -1.554 -28.133 38.068 1.00 136.49 424 GLU A N 1
ATOM 2823 C CA . GLU A 1 379 ? -2.143 -26.854 38.464 1.00 133.87 424 GLU A CA 1
ATOM 2824 C C . GLU A 1 379 ? -1.441 -25.653 37.812 1.00 128.14 424 GLU A C 1
ATOM 2825 O O . GLU A 1 379 ? -0.217 -25.534 37.867 1.00 127.75 424 GLU A O 1
ATOM 2831 N N . CYS A 1 380 ? -2.245 -24.736 37.237 1.00 123.67 425 CYS A N 1
ATOM 2832 C CA . CYS A 1 380 ? -1.777 -23.467 36.681 1.00 119.97 425 CYS A CA 1
ATOM 2833 C C . CYS A 1 380 ? -2.968 -22.509 36.484 1.00 117.68 425 CYS A C 1
ATOM 2834 O O . CYS A 1 380 ? -3.991 -22.684 37.145 1.00 118.41 425 CYS A O 1
ATOM 2837 N N . SER A 1 381 ? -2.837 -21.487 35.606 1.00 115.46 426 SER A N 1
ATOM 2838 C CA . SER A 1 381 ? -3.879 -20.491 35.330 1.00 112.10 426 SER A CA 1
ATOM 2839 C C . SER A 1 381 ? -3.973 -20.184 33.827 1.00 110.31 426 SER A C 1
ATOM 2840 O O . SER A 1 381 ? -3.033 -20.468 33.086 1.00 108.45 426 SER A O 1
ATOM 2843 N N . LEU A 1 382 ? -5.103 -19.598 33.375 1.00 109.49 427 LEU A N 1
ATOM 2844 C CA . LEU A 1 382 ? -5.200 -19.048 32.019 1.00 108.37 427 LEU A CA 1
ATOM 2845 C C . LEU A 1 382 ? -4.558 -17.662 31.961 1.00 106.67 427 LEU A C 1
ATOM 2846 O O . LEU A 1 382 ? -4.629 -16.874 32.904 1.00 104.73 427 LEU A O 1
ATOM 2851 N N . HIS A 1 383 ? -3.952 -17.390 30.799 1.00 105.89 428 HIS A N 1
ATOM 2852 C CA . HIS A 1 383 ? -3.286 -16.135 30.492 1.00 105.32 428 HIS A CA 1
ATOM 2853 C C . HIS A 1 383 ? -3.804 -15.660 29.137 1.00 104.60 428 HIS A C 1
ATOM 2854 O O . HIS A 1 383 ? -4.125 -16.493 28.292 1.00 105.54 428 HIS A O 1
ATOM 2861 N N . ILE A 1 384 ? -3.898 -14.334 28.934 1.00 103.50 429 ILE A N 1
ATOM 2862 C CA . ILE A 1 384 ? -4.645 -13.772 27.811 1.00 103.97 429 ILE A CA 1
ATOM 2863 C C . ILE A 1 384 ? -3.732 -12.929 26.923 1.00 104.48 429 ILE A C 1
ATOM 2864 O O . ILE A 1 384 ? -2.980 -12.089 27.414 1.00 105.53 429 ILE A O 1
ATOM 2869 N N . HIS A 1 385 ? -3.857 -13.152 25.605 1.00 105.28 430 HIS A N 1
ATOM 2870 C CA . HIS A 1 385 ? -3.176 -12.381 24.575 1.00 107.16 430 HIS A CA 1
ATOM 2871 C C . HIS A 1 385 ? -4.043 -11.188 24.174 1.00 107.53 430 HIS A C 1
ATOM 2872 O O . HIS A 1 385 ? -5.048 -11.362 23.484 1.00 108.72 430 HIS A O 1
ATOM 2879 N N . ALA A 1 386 ? -3.641 -9.991 24.628 1.00 107.42 431 ALA A N 1
ATOM 2880 C CA . ALA A 1 386 ? -4.252 -8.731 24.217 1.00 109.45 431 ALA A CA 1
ATOM 2881 C C . ALA A 1 386 ? -3.206 -7.876 23.485 1.00 110.11 431 ALA A C 1
ATOM 2882 O O . ALA A 1 386 ? -2.384 -8.432 22.767 1.00 109.44 431 ALA A O 1
ATOM 2884 N N . SER A 1 387 ? -3.218 -6.538 23.648 1.00 110.85 432 SER A N 1
ATOM 2885 C CA . SER A 1 387 ? -2.467 -5.622 22.788 1.00 111.87 432 SER A CA 1
ATOM 2886 C C . SER A 1 387 ? -0.945 -5.810 22.852 1.00 112.02 432 SER A C 1
ATOM 2887 O O . SER A 1 387 ? -0.255 -5.491 21.880 1.00 113.11 432 SER A O 1
ATOM 2890 N N . TYR A 1 388 ? -0.420 -6.296 23.988 1.00 112.86 433 TYR A N 1
ATOM 2891 C CA . TYR A 1 388 ? 1.016 -6.430 24.193 1.00 113.94 433 TYR A CA 1
ATOM 2892 C C . TYR A 1 388 ? 1.582 -7.594 23.379 1.00 112.93 433 TYR A C 1
ATOM 2893 O O . TYR A 1 388 ? 2.589 -7.435 22.691 1.00 113.70 433 TYR A O 1
ATOM 2902 N N . SER A 1 389 ? 0.950 -8.771 23.498 1.00 111.56 434 SER A N 1
ATOM 2903 C CA . SER A 1 389 ? 1.286 -9.945 22.699 1.00 111.13 434 SER A CA 1
ATOM 2904 C C . SER A 1 389 ? 1.344 -9.603 21.208 1.00 111.35 434 SER A C 1
ATOM 2905 O O . SER A 1 389 ? 2.283 -9.988 20.508 1.00 113.04 434 SER A O 1
ATOM 2908 N N . ILE A 1 390 ? 0.309 -8.892 20.734 1.00 111.31 435 ILE A N 1
ATOM 2909 C CA . ILE A 1 390 ? 0.177 -8.434 19.353 1.00 111.09 435 ILE A CA 1
ATOM 2910 C C . ILE A 1 390 ? 1.364 -7.538 18.977 1.00 110.77 435 ILE A C 1
ATOM 2911 O O . ILE A 1 390 ? 2.033 -7.805 17.977 1.00 111.25 435 ILE A O 1
ATOM 2916 N N . SER A 1 391 ? 1.662 -6.517 19.799 1.00 110.61 436 SER A N 1
ATOM 2917 C CA . SER A 1 391 ? 2.764 -5.590 19.547 1.00 110.77 436 SER A CA 1
ATOM 2918 C C . SER A 1 391 ? 4.095 -6.326 19.371 1.00 111.53 436 SER A C 1
ATOM 2919 O O . SER A 1 391 ? 4.889 -5.996 18.485 1.00 111.06 436 SER A O 1
ATOM 2922 N N . GLN A 1 392 ? 4.326 -7.331 20.226 1.00 113.13 437 GLN A N 1
ATOM 2923 C CA . GLN A 1 392 ? 5.540 -8.139 20.210 1.00 113.73 437 GLN A CA 1
ATOM 2924 C C . GLN A 1 392 ? 5.522 -9.256 19.151 1.00 113.82 437 GLN A C 1
ATOM 2925 O O . GLN A 1 392 ? 6.342 -10.173 19.233 1.00 113.85 437 GLN A O 1
ATOM 2931 N N . LYS A 1 393 ? 4.602 -9.189 18.171 1.00 114.74 438 LYS A N 1
ATOM 2932 C CA . LYS A 1 393 ? 4.615 -9.997 16.952 1.00 116.07 438 LYS A CA 1
ATOM 2933 C C . LYS A 1 393 ? 4.354 -11.484 17.225 1.00 114.84 438 LYS A C 1
ATOM 2934 O O . LYS A 1 393 ? 4.774 -12.335 16.436 1.00 115.46 438 LYS A O 1
ATOM 2940 N N . LEU A 1 394 ? 3.618 -11.803 18.304 1.00 113.17 439 LEU A N 1
ATOM 2941 C CA . LEU A 1 394 ? 3.122 -13.161 18.507 1.00 112.54 439 LEU A CA 1
ATOM 2942 C C . LEU A 1 394 ? 1.958 -13.409 17.546 1.00 112.89 439 LEU A C 1
ATOM 2943 O O . LEU A 1 394 ? 1.319 -12.469 17.071 1.00 113.43 439 LEU A O 1
ATOM 2948 N N . ASN A 1 395 ? 1.672 -14.696 17.308 1.00 113.14 440 ASN A N 1
ATOM 2949 C CA . ASN A 1 395 ? 0.712 -15.138 16.303 1.00 114.36 440 ASN A CA 1
ATOM 2950 C C . ASN A 1 395 ? -0.710 -15.002 16.856 1.00 112.98 440 ASN A C 1
ATOM 2951 O O . ASN A 1 395 ? -1.378 -15.998 17.147 1.00 113.95 440 ASN A O 1
ATOM 2956 N N . VAL A 1 396 ? -1.163 -13.739 16.953 1.00 112.18 441 VAL A N 1
ATOM 2957 C CA . VAL A 1 396 ? -2.374 -13.335 17.660 1.00 110.75 441 VAL A CA 1
ATOM 2958 C C . VAL A 1 396 ? -3.193 -12.427 16.737 1.00 108.08 441 VAL A C 1
ATOM 2959 O O . VAL A 1 396 ? -2.889 -11.238 16.620 1.00 108.30 441 VAL A O 1
ATOM 2963 N N . PRO A 1 397 ? -4.226 -12.949 16.027 1.00 105.55 442 PRO A N 1
ATOM 2964 C CA . PRO A 1 397 ? -5.026 -12.116 15.123 1.00 105.48 442 PRO A CA 1
ATOM 2965 C C . PRO A 1 397 ? -5.968 -11.096 15.772 1.00 105.16 442 PRO A C 1
ATOM 2966 O O . PRO A 1 397 ? -6.170 -10.019 15.207 1.00 105.88 442 PRO A O 1
ATOM 2970 N N . MET A 1 398 ? -6.534 -11.441 16.944 1.00 103.66 443 MET A N 1
ATOM 2971 C CA . MET A 1 398 ? -7.513 -10.610 17.636 1.00 102.41 443 MET A CA 1
ATOM 2972 C C . MET A 1 398 ? -7.236 -10.533 19.140 1.00 101.77 443 MET A C 1
ATOM 2973 O O . MET A 1 398 ? -6.938 -11.539 19.784 1.00 103.99 443 MET A O 1
ATOM 2978 N N . ALA A 1 399 ? -7.437 -9.329 19.697 1.00 99.33 444 ALA A N 1
ATOM 2979 C CA . ALA A 1 399 ? -7.519 -9.113 21.137 1.00 98.39 444 ALA A CA 1
ATOM 2980 C C . ALA A 1 399 ? -8.801 -9.739 21.699 1.00 97.74 444 ALA A C 1
ATOM 2981 O O . ALA A 1 399 ? -9.645 -10.211 20.932 1.00 96.74 444 ALA A O 1
ATOM 2983 N N . PRO A 1 400 ? -8.993 -9.801 23.043 1.00 98.40 445 PRO A N 1
ATOM 2984 C CA . PRO A 1 400 ? -10.245 -10.306 23.612 1.00 98.66 445 PRO A CA 1
ATOM 2985 C C . PRO A 1 400 ? -11.486 -9.543 23.156 1.00 100.93 445 PRO A C 1
ATOM 2986 O O . PRO A 1 400 ? -11.412 -8.341 22.899 1.00 103.40 445 PRO A O 1
ATOM 2990 N N . LEU A 1 401 ? -12.615 -10.271 23.070 1.00 102.20 446 LEU A N 1
ATOM 2991 C CA . LEU A 1 401 ? -13.898 -9.740 22.612 1.00 103.80 446 LEU A CA 1
ATOM 2992 C C . LEU A 1 401 ? -14.980 -9.974 23.667 1.00 104.29 446 LEU A C 1
ATOM 2993 O O . LEU A 1 401 ? -15.095 -11.068 24.219 1.00 104.65 446 LEU A O 1
ATOM 2998 N N . SER A 1 402 ? -15.793 -8.935 23.896 1.00 105.36 447 SER A N 1
ATOM 2999 C CA . SER A 1 402 ? -16.964 -9.021 24.754 1.00 106.88 447 SER A CA 1
ATOM 3000 C C . SER A 1 402 ? -17.971 -7.943 24.357 1.00 109.03 447 SER A C 1
ATOM 3001 O O . SER A 1 402 ? -17.591 -6.788 24.178 1.00 110.22 447 SER A O 1
ATOM 3004 N N . GLU A 1 403 ? -19.247 -8.345 24.241 1.00 111.45 448 GLU A N 1
ATOM 3005 C CA . GLU A 1 403 ? -20.351 -7.460 23.898 1.00 112.19 448 GLU A CA 1
ATOM 3006 C C . GLU A 1 403 ? -21.303 -7.378 25.090 1.00 111.63 448 GLU A C 1
ATOM 3007 O O . GLU A 1 403 ? -21.686 -8.417 25.629 1.00 111.22 448 GLU A O 1
ATOM 3013 N N . PRO A 1 404 ? -21.742 -6.167 25.523 1.00 111.82 449 PRO A N 1
ATOM 3014 C CA . PRO A 1 404 ? -22.584 -6.042 26.717 1.00 112.47 449 PRO A CA 1
ATOM 3015 C C . PRO A 1 404 ? -23.960 -6.702 26.583 1.00 113.60 449 PRO A C 1
ATOM 3016 O O . PRO A 1 404 ? -24.495 -7.203 27.574 1.00 113.63 449 PRO A O 1
ATOM 3020 N N . ASN A 1 405 ? -24.521 -6.705 25.357 1.00 115.02 450 ASN A N 1
ATOM 3021 C CA . ASN A 1 405 ? -25.770 -7.407 25.051 1.00 115.60 450 ASN A CA 1
ATOM 3022 C C . ASN A 1 405 ? -25.612 -8.930 25.178 1.00 115.09 450 ASN A C 1
ATOM 3023 O O . ASN A 1 405 ? -26.544 -9.616 25.616 1.00 113.91 450 ASN A O 1
ATOM 3028 N N . ALA A 1 406 ? -24.445 -9.468 24.784 1.00 114.86 451 ALA A N 1
ATOM 3029 C CA . ALA A 1 406 ? -24.135 -10.877 24.977 1.00 114.80 451 ALA A CA 1
ATOM 3030 C C . ALA A 1 406 ? -23.612 -11.077 26.398 1.00 113.26 451 ALA A C 1
ATOM 3031 O O . ALA A 1 406 ? -22.401 -11.151 26.618 1.00 114.70 451 ALA A O 1
ATOM 3033 N N . VAL A 1 407 ? -24.545 -11.154 27.360 1.00 112.31 452 VAL A N 1
ATOM 3034 C CA . VAL A 1 407 ? -24.203 -11.277 28.777 1.00 113.65 452 VAL A CA 1
ATOM 3035 C C . VAL A 1 407 ? -23.447 -12.587 29.046 1.00 113.35 452 VAL A C 1
ATOM 3036 O O . VAL A 1 407 ? -23.849 -13.669 28.610 1.00 113.25 452 VAL A O 1
ATOM 3040 N N . GLY A 1 408 ? -22.323 -12.464 29.776 1.00 113.11 453 GLY A N 1
ATOM 3041 C CA . GLY A 1 408 ? -21.469 -13.585 30.151 1.00 112.14 453 GLY A CA 1
ATOM 3042 C C . GLY A 1 408 ? -20.287 -13.832 29.205 1.00 111.07 453 GLY A C 1
ATOM 3043 O O . GLY A 1 408 ? -19.224 -14.260 29.654 1.00 110.35 453 GLY A O 1
ATOM 3044 N N . ILE A 1 409 ? -20.467 -13.552 27.903 1.00 111.23 454 ILE A N 1
ATOM 3045 C CA . ILE A 1 409 ? -19.604 -14.100 26.862 1.00 111.88 454 ILE A CA 1
ATOM 3046 C C . ILE A 1 409 ? -18.321 -13.277 26.780 1.00 110.74 454 ILE A C 1
ATOM 3047 O O . ILE A 1 409 ? -18.377 -12.061 26.597 1.00 109.73 454 ILE A O 1
ATOM 3052 N N . VAL A 1 410 ? -17.182 -13.975 26.915 1.00 109.95 455 VAL A N 1
ATOM 3053 C CA . VAL A 1 410 ? -15.850 -13.415 26.727 1.00 110.43 455 VAL A CA 1
ATOM 3054 C C . VAL A 1 410 ? -15.047 -14.393 25.872 1.00 109.87 455 VAL A C 1
ATOM 3055 O O . VAL A 1 410 ? -14.926 -15.551 26.257 1.00 109.70 455 VAL A O 1
ATOM 3059 N N . ILE A 1 411 ? -14.502 -13.924 24.734 1.00 110.24 456 ILE A N 1
ATOM 3060 C CA . ILE A 1 411 ? -13.709 -14.741 23.813 1.00 110.85 456 ILE A CA 1
ATOM 3061 C C . ILE A 1 411 ? -12.314 -14.128 23.702 1.00 110.21 456 ILE A C 1
ATOM 3062 O O . ILE A 1 411 ? -12.202 -12.921 23.508 1.00 109.35 456 ILE A O 1
ATOM 3067 N N . ALA A 1 412 ? -11.265 -14.964 23.807 1.00 109.93 457 ALA A N 1
ATOM 3068 C CA . ALA A 1 412 ? -9.886 -14.505 23.663 1.00 109.66 457 ALA A CA 1
ATOM 3069 C C . ALA A 1 412 ? -8.925 -15.655 23.353 1.00 110.11 457 ALA A C 1
ATOM 3070 O O . ALA A 1 412 ? -9.230 -16.826 23.583 1.00 108.51 457 ALA A O 1
ATOM 3072 N N . HIS A 1 413 ? -7.750 -15.281 22.828 1.00 111.51 458 HIS A N 1
ATOM 3073 C CA . HIS A 1 413 ? -6.625 -16.188 22.675 1.00 111.45 458 HIS A CA 1
ATOM 3074 C C . HIS A 1 413 ? -5.856 -16.235 23.986 1.00 113.10 458 HIS A C 1
ATOM 3075 O O . HIS A 1 413 ? -5.762 -15.222 24.678 1.00 113.31 458 HIS A O 1
ATOM 3082 N N . GLY A 1 414 ? -5.273 -17.400 24.292 1.00 114.55 459 GLY A N 1
ATOM 3083 C CA . GLY A 1 414 ? -4.536 -17.548 25.537 1.00 114.56 459 GLY A CA 1
ATOM 3084 C C . GLY A 1 414 ? -3.553 -18.720 25.594 1.00 115.05 459 GLY A C 1
ATOM 3085 O O . GLY A 1 414 ? -3.546 -19.603 24.733 1.00 116.47 459 GLY A O 1
ATOM 3086 N N . SER A 1 415 ? -2.705 -18.666 26.639 1.00 115.20 460 SER A N 1
ATOM 3087 C CA . SER A 1 415 ? -1.870 -19.776 27.089 1.00 115.80 460 SER A CA 1
ATOM 3088 C C . SER A 1 415 ? -2.286 -20.195 28.500 1.00 115.57 460 SER A C 1
ATOM 3089 O O . SER A 1 415 ? -2.740 -19.371 29.298 1.00 114.33 460 SER A O 1
ATOM 3092 N N . VAL A 1 416 ? -2.118 -21.493 28.780 1.00 114.97 461 VAL A N 1
ATOM 3093 C CA . VAL A 1 416 ? -2.461 -22.089 30.059 1.00 113.83 461 VAL A CA 1
ATOM 3094 C C . VAL A 1 416 ? -1.151 -22.484 30.733 1.00 112.49 461 VAL A C 1
ATOM 3095 O O . VAL A 1 416 ? -0.448 -23.358 30.237 1.00 112.73 461 VAL A O 1
ATOM 3099 N N . GLY A 1 417 ? -0.819 -21.816 31.843 1.00 111.37 462 GLY A N 1
ATOM 3100 C CA . GLY A 1 417 ? 0.466 -21.989 32.501 1.00 110.79 462 GLY A CA 1
ATOM 3101 C C . GLY A 1 417 ? 0.672 -20.946 33.595 1.00 110.61 462 GLY A C 1
ATOM 3102 O O . GLY A 1 417 ? -0.301 -20.384 34.087 1.00 110.76 462 GLY A O 1
ATOM 3103 N N . ASP A 1 418 ? 1.936 -20.700 33.975 1.00 109.54 463 ASP A N 1
ATOM 3104 C CA . ASP A 1 418 ? 2.258 -19.714 35.001 1.00 108.92 463 ASP A CA 1
ATOM 3105 C C . ASP A 1 418 ? 2.637 -18.356 34.397 1.00 106.25 463 ASP A C 1
ATOM 3106 O O . ASP A 1 418 ? 2.873 -17.402 35.141 1.00 105.26 463 ASP A O 1
ATOM 3111 N N . ALA A 1 419 ? 2.695 -18.263 33.061 1.00 105.53 464 ALA A N 1
ATOM 3112 C CA . ALA A 1 419 ? 2.839 -16.986 32.377 1.00 105.42 464 ALA A CA 1
ATOM 3113 C C . ALA A 1 419 ? 2.332 -17.108 30.945 1.00 105.91 464 ALA A C 1
ATOM 3114 O O . ALA A 1 419 ? 2.036 -18.212 30.479 1.00 106.84 464 ALA A O 1
ATOM 3116 N N . ILE A 1 420 ? 2.248 -15.946 30.276 1.00 106.56 465 ILE A N 1
ATOM 3117 C CA . ILE A 1 420 ? 2.039 -15.874 28.836 1.00 108.18 465 ILE A CA 1
ATOM 3118 C C . ILE A 1 420 ? 3.215 -16.578 28.172 1.00 108.92 465 ILE A C 1
ATOM 3119 O O . ILE A 1 420 ? 4.367 -16.215 28.417 1.00 108.04 465 ILE A O 1
ATOM 3124 N N . SER A 1 421 ? 2.893 -17.568 27.328 1.00 110.01 466 SER A N 1
ATOM 3125 C CA . SER A 1 421 ? 3.871 -18.310 26.543 1.00 112.12 466 SER A CA 1
ATOM 3126 C C . SER A 1 421 ? 3.870 -17.843 25.082 1.00 113.94 466 SER A C 1
ATOM 3127 O O . SER A 1 421 ? 2.865 -17.350 24.573 1.00 113.78 466 SER A O 1
ATOM 3130 N N . VAL A 1 422 ? 5.010 -18.036 24.392 1.00 116.36 467 VAL A N 1
ATOM 3131 C CA . VAL A 1 422 ? 5.210 -17.576 23.016 1.00 116.21 467 VAL A CA 1
ATOM 3132 C C . VAL A 1 422 ? 4.603 -18.536 21.985 1.00 116.67 467 VAL A C 1
ATOM 3133 O O . VAL A 1 422 ? 4.582 -18.205 20.798 1.00 118.23 467 VAL A O 1
ATOM 3137 N N . MET A 1 423 ? 4.139 -19.725 22.411 1.00 118.72 468 MET A N 1
ATOM 3138 C CA . MET A 1 423 ? 3.570 -20.721 21.505 1.00 122.49 468 MET A CA 1
ATOM 3139 C C . MET A 1 423 ? 2.285 -20.210 20.838 1.00 122.00 468 MET A C 1
ATOM 3140 O O . MET A 1 423 ? 1.657 -19.250 21.292 1.00 124.28 468 MET A O 1
ATOM 3145 N N . VAL A 1 424 ? 1.892 -20.894 19.750 1.00 120.87 469 VAL A N 1
ATOM 3146 C CA . VAL A 1 424 ? 0.727 -20.526 18.958 1.00 119.53 469 VAL A CA 1
ATOM 3147 C C . VAL A 1 424 ? -0.522 -20.827 19.782 1.00 117.97 469 VAL A C 1
ATOM 3148 O O . VAL A 1 424 ? -0.845 -21.995 20.013 1.00 118.30 469 VAL A O 1
ATOM 3152 N N . PRO A 1 425 ? -1.268 -19.796 20.246 1.00 116.64 470 PRO A N 1
ATOM 3153 C CA . PRO A 1 425 ? -2.314 -20.015 21.239 1.00 116.08 470 PRO A CA 1
ATOM 3154 C C . PRO A 1 425 ? -3.601 -20.573 20.647 1.00 113.85 470 PRO A C 1
ATOM 3155 O O . PRO A 1 425 ? -3.893 -20.369 19.469 1.00 114.65 470 PRO A O 1
ATOM 3159 N N . ASP A 1 426 ? -4.352 -21.279 21.499 1.00 111.41 471 ASP A N 1
ATOM 3160 C CA . ASP A 1 426 ? -5.709 -21.706 21.196 1.00 110.32 471 ASP A CA 1
ATOM 3161 C C . ASP A 1 426 ? -6.660 -20.572 21.579 1.00 108.71 471 ASP A C 1
ATOM 3162 O O . ASP A 1 426 ? -6.227 -19.565 22.136 1.00 108.50 471 ASP A O 1
ATOM 3167 N N . VAL A 1 427 ? -7.949 -20.739 21.252 1.00 107.58 472 VAL A N 1
ATOM 3168 C CA . VAL A 1 427 ? -8.975 -19.753 21.555 1.00 106.84 472 VAL A CA 1
ATOM 3169 C C . VAL A 1 427 ? -9.834 -20.301 22.684 1.00 106.50 472 VAL A C 1
ATOM 3170 O O . VAL A 1 427 ? -10.395 -21.386 22.553 1.00 107.11 472 VAL A O 1
ATOM 3174 N N . TYR A 1 428 ? -9.941 -19.519 23.767 1.00 105.45 473 TYR A N 1
ATOM 3175 C CA . TYR A 1 428 ? -10.709 -19.889 24.947 1.00 104.81 473 TYR A CA 1
ATOM 3176 C C . TYR A 1 428 ? -11.907 -18.958 25.115 1.00 104.40 473 TYR A C 1
ATOM 3177 O O . TYR A 1 428 ? -11.837 -17.786 24.740 1.00 104.76 473 TYR A O 1
ATOM 3186 N N . ILE A 1 429 ? -12.986 -19.500 25.712 1.00 104.35 474 ILE A N 1
ATOM 3187 C CA . ILE A 1 429 ? -14.241 -18.779 25.918 1.00 103.43 474 ILE A CA 1
ATOM 3188 C C . ILE A 1 429 ? -14.723 -18.924 27.367 1.00 103.16 474 ILE A C 1
ATOM 3189 O O . ILE A 1 429 ? -14.516 -19.957 28.006 1.00 103.40 474 ILE A O 1
ATOM 3194 N N . SER A 1 430 ? -15.366 -17.850 27.857 1.00 102.70 475 SER A N 1
ATOM 3195 C CA . SER A 1 430 ? -16.108 -17.823 29.108 1.00 102.72 475 SER A CA 1
ATOM 3196 C C . SER A 1 430 ? -17.561 -17.475 28.804 1.00 102.12 475 SER A C 1
ATOM 3197 O O . SER A 1 430 ? -17.828 -16.717 27.874 1.00 103.23 475 SER A O 1
ATOM 3200 N N . ASP A 1 431 ? -18.479 -18.016 29.618 1.00 101.89 476 ASP A N 1
ATOM 3201 C CA . ASP A 1 431 ? -19.902 -17.712 29.530 1.00 101.66 476 ASP A CA 1
ATOM 3202 C C . ASP A 1 431 ? -20.434 -17.043 30.805 1.00 101.84 476 ASP A C 1
ATOM 3203 O O . ASP A 1 431 ? -21.649 -16.899 30.951 1.00 104.66 476 ASP A O 1
ATOM 3208 N N . ASP A 1 432 ? -19.535 -16.606 31.708 1.00 100.68 477 ASP A N 1
ATOM 3209 C CA . ASP A 1 432 ? -19.924 -16.097 33.022 1.00 101.42 477 ASP A CA 1
ATOM 3210 C C . ASP A 1 432 ? -19.056 -14.913 33.478 1.00 100.92 477 ASP A C 1
ATOM 3211 O O . ASP A 1 432 ? -18.963 -14.650 34.680 1.00 100.71 477 ASP A O 1
ATOM 3216 N N . GLY A 1 433 ? -18.466 -14.178 32.518 1.00 100.52 478 GLY A N 1
ATOM 3217 C CA . GLY A 1 433 ? -17.602 -13.037 32.795 1.00 100.21 478 GLY A CA 1
ATOM 3218 C C . GLY A 1 433 ? -16.225 -13.402 33.355 1.00 99.97 478 GLY A C 1
ATOM 3219 O O . GLY A 1 433 ? -15.651 -12.628 34.120 1.00 102.09 478 GLY A O 1
ATOM 3220 N N . GLY A 1 434 ? -15.697 -14.574 32.977 1.00 99.36 479 GLY A N 1
ATOM 3221 C CA . GLY A 1 434 ? -14.301 -14.910 33.213 1.00 99.10 479 GLY A CA 1
ATOM 3222 C C . GLY A 1 434 ? -14.005 -15.549 34.573 1.00 99.27 479 GLY A C 1
ATOM 3223 O O . GLY A 1 434 ? -12.847 -15.564 34.990 1.00 100.80 479 GLY A O 1
ATOM 3224 N N . TYR A 1 435 ? -15.029 -16.084 35.255 1.00 98.83 480 TYR A N 1
ATOM 3225 C CA . TYR A 1 435 ? -14.818 -16.908 36.439 1.00 99.70 480 TYR A CA 1
ATOM 3226 C C . TYR A 1 435 ? -14.292 -18.283 36.023 1.00 100.72 480 TYR A C 1
ATOM 3227 O O . TYR A 1 435 ? -13.308 -18.763 36.585 1.00 100.57 480 TYR A O 1
ATOM 3236 N N . SER A 1 436 ? -14.972 -18.899 35.041 1.00 101.70 481 SER A N 1
ATOM 3237 C CA . SER A 1 436 ? -14.608 -20.186 34.459 1.00 101.48 481 SER A CA 1
ATOM 3238 C C . SER A 1 436 ? -14.388 -20.038 32.953 1.00 102.07 481 SER A C 1
ATOM 3239 O O . SER A 1 436 ? -15.036 -19.203 32.322 1.00 101.62 481 SER A O 1
ATOM 3242 N N . TRP A 1 437 ? -13.520 -20.898 32.388 1.00 102.88 482 TRP A N 1
ATOM 3243 C CA . TRP A 1 437 ? -13.155 -20.876 30.974 1.00 103.74 482 TRP A CA 1
ATOM 3244 C C . TRP A 1 437 ? -13.152 -22.272 30.349 1.00 104.88 482 TRP A C 1
ATOM 3245 O O . TRP A 1 437 ? -13.151 -23.280 31.054 1.00 104.98 482 TRP A O 1
ATOM 3256 N N . THR A 1 438 ? -13.110 -22.309 29.007 1.00 107.50 483 THR A N 1
ATOM 3257 C CA . THR A 1 438 ? -12.912 -23.544 28.258 1.00 109.81 483 THR A CA 1
ATOM 3258 C C . THR A 1 438 ? -12.324 -23.231 26.882 1.00 111.20 483 THR A C 1
ATOM 3259 O O . THR A 1 438 ? -12.592 -22.170 26.323 1.00 111.07 483 THR A O 1
ATOM 3263 N N . LYS A 1 439 ? -11.545 -24.185 26.346 1.00 112.84 484 LYS A N 1
ATOM 3264 C CA . LYS A 1 439 ? -11.021 -24.126 24.987 1.00 113.55 484 LYS A CA 1
ATOM 3265 C C . LYS A 1 439 ? -12.171 -24.195 23.982 1.00 112.14 484 LYS A C 1
ATOM 3266 O O . LYS A 1 439 ? -12.875 -25.200 23.896 1.00 111.10 484 LYS A O 1
ATOM 3272 N N . MET A 1 440 ? -12.331 -23.111 23.213 1.00 112.06 485 MET A N 1
ATOM 3273 C CA . MET A 1 440 ? -13.408 -22.959 22.248 1.00 113.07 485 MET A CA 1
ATOM 3274 C C . MET A 1 440 ? -13.008 -23.612 20.922 1.00 115.28 485 MET A C 1
ATOM 3275 O O . MET A 1 440 ? -13.756 -24.424 20.371 1.00 115.77 485 MET A O 1
ATOM 3280 N N . LEU A 1 441 ? -11.819 -23.238 20.422 1.00 117.15 486 LEU A N 1
ATOM 3281 C CA . LEU A 1 441 ? -11.270 -23.748 19.171 1.00 119.05 486 LEU A CA 1
ATOM 3282 C C . LEU A 1 441 ? -9.760 -23.935 19.324 1.00 119.90 486 LEU A C 1
ATOM 3283 O O . LEU A 1 441 ? -9.090 -23.112 19.950 1.00 119.12 486 LEU A O 1
ATOM 3288 N N . GLU A 1 442 ? -9.243 -25.016 18.725 1.00 120.74 487 GLU A N 1
ATOM 3289 C CA . GLU A 1 442 ? -7.819 -25.319 18.730 1.00 121.16 487 GLU A CA 1
ATOM 3290 C C . GLU A 1 442 ? -7.148 -24.445 17.671 1.00 119.46 487 GLU A C 1
ATOM 3291 O O . GLU A 1 442 ? -7.612 -24.418 16.536 1.00 118.55 487 GLU A O 1
ATOM 3297 N N . GLY A 1 443 ? -6.087 -23.720 18.062 1.00 118.29 488 GLY A N 1
ATOM 3298 C CA . GLY A 1 443 ? -5.379 -22.792 17.184 1.00 116.74 488 GLY A CA 1
ATOM 3299 C C . GLY A 1 443 ? -6.074 -21.438 16.992 1.00 115.48 488 GLY A C 1
ATOM 3300 O O . GLY A 1 443 ? -7.270 -21.297 17.263 1.00 115.47 488 GLY A O 1
ATOM 3301 N N . PRO A 1 444 ? -5.349 -20.422 16.451 1.00 113.73 489 PRO A N 1
ATOM 3302 C CA . PRO A 1 444 ? -5.840 -19.045 16.376 1.00 114.29 489 PRO A CA 1
ATOM 3303 C C . PRO A 1 444 ? -6.930 -18.871 15.324 1.00 114.93 489 PRO A C 1
ATOM 3304 O O . PRO A 1 444 ? -6.839 -19.423 14.228 1.00 115.27 489 PRO A O 1
ATOM 3308 N N . HIS A 1 445 ? -7.973 -18.133 15.717 1.00 115.54 490 HIS A N 1
ATOM 3309 C CA . HIS A 1 445 ? -9.057 -17.732 14.836 1.00 116.69 490 HIS A CA 1
ATOM 3310 C C . HIS A 1 445 ? -9.369 -16.244 14.999 1.00 116.83 490 HIS A C 1
ATOM 3311 O O . HIS A 1 445 ? -8.917 -15.604 15.947 1.00 117.28 490 HIS A O 1
ATOM 3318 N N . TYR A 1 446 ? -10.128 -15.715 14.028 1.00 116.90 491 TYR A N 1
ATOM 3319 C CA . TYR A 1 446 ? -10.838 -14.451 14.131 1.00 116.99 491 TYR A CA 1
ATOM 3320 C C . TYR A 1 446 ? -12.284 -14.774 14.487 1.00 115.47 491 TYR A C 1
ATOM 3321 O O . TYR A 1 446 ? -12.794 -15.782 14.012 1.00 116.41 491 TYR A O 1
ATOM 3330 N N . TYR A 1 447 ? -12.938 -13.914 15.289 1.00 113.70 492 TYR A N 1
ATOM 3331 C CA . TYR A 1 447 ? -14.268 -14.196 15.834 1.00 111.78 492 TYR A CA 1
ATOM 3332 C C . TYR A 1 447 ? -15.148 -12.940 15.939 1.00 111.43 492 TYR A C 1
ATOM 3333 O O . TYR A 1 447 ? -14.662 -11.821 16.121 1.00 110.64 492 TYR A O 1
ATOM 3342 N N . THR A 1 448 ? -16.472 -13.155 15.814 1.00 111.84 493 THR A N 1
ATOM 3343 C CA . THR A 1 448 ? -17.486 -12.108 15.915 1.00 113.65 493 THR A CA 1
ATOM 3344 C C . THR A 1 448 ? -18.742 -12.694 16.566 1.00 114.81 493 THR A C 1
ATOM 3345 O O . THR A 1 448 ? -19.169 -13.796 16.212 1.00 114.30 493 THR A O 1
ATOM 3349 N N . ILE A 1 449 ? -19.309 -11.952 17.534 1.00 116.56 494 ILE A N 1
ATOM 3350 C CA . ILE A 1 449 ? -20.588 -12.289 18.146 1.00 118.33 494 ILE A CA 1
ATOM 3351 C C . ILE A 1 449 ? -21.691 -11.586 17.356 1.00 119.55 494 ILE A C 1
ATOM 3352 O O . ILE A 1 449 ? -21.546 -10.420 16.984 1.00 119.73 494 ILE A O 1
ATOM 3357 N N . LEU A 1 450 ? -22.785 -12.326 17.110 1.00 121.26 495 LEU A N 1
ATOM 3358 C CA . LEU A 1 450 ? -23.926 -11.870 16.322 1.00 122.94 495 LEU A CA 1
ATOM 3359 C C . LEU A 1 450 ? -25.215 -12.171 17.088 1.00 124.71 495 LEU A C 1
ATOM 3360 O O . LEU A 1 450 ? -25.336 -13.217 17.729 1.00 125.11 495 LEU A O 1
ATOM 3365 N N . ASP A 1 451 ? -26.183 -11.255 16.967 1.00 126.33 496 ASP A N 1
ATOM 3366 C CA . ASP A 1 451 ? -27.495 -11.365 17.589 1.00 127.06 496 ASP A CA 1
ATOM 3367 C C . ASP A 1 451 ? -27.378 -11.677 19.084 1.00 126.42 496 ASP A C 1
ATOM 3368 O O . ASP A 1 451 ? -27.953 -12.651 19.577 1.00 126.52 496 ASP A O 1
ATOM 3373 N N . SER A 1 452 ? -26.586 -10.860 19.793 1.00 125.37 497 SER A N 1
ATOM 3374 C CA . SER A 1 452 ? -26.545 -10.835 21.252 1.00 125.71 497 SER A CA 1
ATOM 3375 C C . SER A 1 452 ? -26.264 -12.219 21.857 1.00 125.68 497 SER A C 1
ATOM 3376 O O . SER A 1 452 ? -26.850 -12.588 22.879 1.00 123.22 497 SER A O 1
ATOM 3379 N N . GLY A 1 453 ? -25.362 -12.986 21.219 1.00 127.71 498 GLY A N 1
ATOM 3380 C CA . GLY A 1 453 ? -24.971 -14.317 21.674 1.00 129.50 498 GLY A CA 1
ATOM 3381 C C . GLY A 1 453 ? -25.804 -15.473 21.108 1.00 130.53 498 GLY A C 1
ATOM 3382 O O . GLY A 1 453 ? -25.705 -16.601 21.597 1.00 131.20 498 GLY A O 1
ATOM 3383 N N . GLY A 1 454 ? -26.627 -15.192 20.092 1.00 131.50 499 GLY A N 1
ATOM 3384 C CA . GLY A 1 454 ? -27.405 -16.220 19.423 1.00 132.78 499 GLY A CA 1
ATOM 3385 C C . GLY A 1 454 ? -26.507 -17.109 18.568 1.00 133.55 499 GLY A C 1
ATOM 3386 O O . GLY A 1 454 ? -26.616 -18.331 18.638 1.00 135.33 499 GLY A O 1
ATOM 3387 N N . ILE A 1 455 ? -25.638 -16.461 17.768 1.00 132.87 500 ILE A N 1
ATOM 3388 C CA . ILE A 1 455 ? -24.657 -17.114 16.903 1.00 132.61 500 ILE A CA 1
ATOM 3389 C C . ILE A 1 455 ? -23.285 -16.468 17.137 1.00 132.04 500 ILE A C 1
ATOM 3390 O O . ILE A 1 455 ? -23.141 -15.258 16.961 1.00 131.96 500 ILE A O 1
ATOM 3395 N N . ILE A 1 456 ? -22.295 -17.269 17.585 1.00 130.67 501 ILE A N 1
ATOM 3396 C CA . ILE A 1 456 ? -20.876 -16.931 17.471 1.00 129.27 501 ILE A CA 1
ATOM 3397 C C . ILE A 1 456 ? -20.373 -17.492 16.140 1.00 128.91 501 ILE A C 1
ATOM 3398 O O . ILE A 1 456 ? -20.796 -18.572 15.731 1.00 129.28 501 ILE A O 1
ATOM 3403 N N . VAL A 1 457 ? -19.463 -16.752 15.487 1.00 128.01 502 VAL A N 1
ATOM 3404 C CA . VAL A 1 457 ? -18.922 -17.097 14.176 1.00 127.80 502 VAL A CA 1
ATOM 3405 C C . VAL A 1 457 ? -17.396 -16.984 14.240 1.00 126.64 502 VAL A C 1
ATOM 3406 O O . VAL A 1 457 ? -16.888 -16.120 14.956 1.00 127.14 502 VAL A O 1
ATOM 3410 N N . ALA A 1 458 ? -16.675 -17.850 13.490 1.00 125.67 503 ALA A N 1
ATOM 3411 C CA . ALA A 1 458 ? -15.210 -17.905 13.524 1.00 125.04 503 ALA A CA 1
ATOM 3412 C C . ALA A 1 458 ? -14.555 -18.322 12.192 1.00 125.71 503 ALA A C 1
ATOM 3413 O O . ALA A 1 458 ? -15.040 -19.214 11.489 1.00 126.58 503 ALA A O 1
ATOM 3415 N N . ILE A 1 459 ? -13.400 -17.684 11.890 1.00 125.30 504 ILE A N 1
ATOM 3416 C CA . ILE A 1 459 ? -12.564 -17.925 10.713 1.00 125.23 504 ILE A CA 1
ATOM 3417 C C . ILE A 1 459 ? -11.157 -18.257 11.204 1.00 125.17 504 ILE A C 1
ATOM 3418 O O . ILE A 1 459 ? -10.642 -17.545 12.059 1.00 124.88 504 ILE A O 1
ATOM 3423 N N . GLU A 1 460 ? -10.524 -19.289 10.625 1.00 126.06 505 GLU A N 1
ATOM 3424 C CA . GLU A 1 460 ? -9.167 -19.689 10.989 1.00 128.59 505 GLU A CA 1
ATOM 3425 C C . GLU A 1 460 ? -8.139 -18.678 10.470 1.00 128.23 505 GLU A C 1
ATOM 3426 O O . GLU A 1 460 ? -8.312 -18.096 9.398 1.00 130.33 505 GLU A O 1
ATOM 3432 N N . HIS A 1 461 ? -7.080 -18.470 11.267 1.00 126.58 506 HIS A N 1
ATOM 3433 C CA . HIS A 1 461 ? -5.909 -17.717 10.856 1.00 126.25 506 HIS A CA 1
ATOM 3434 C C . HIS A 1 461 ? -4.918 -18.739 10.315 1.00 126.75 506 HIS A C 1
ATOM 3435 O O . HIS A 1 461 ? -4.448 -19.577 11.080 1.00 127.34 506 HIS A O 1
ATOM 3442 N N . SER A 1 462 ? -4.664 -18.683 8.998 1.00 127.29 507 SER A N 1
ATOM 3443 C CA . SER A 1 462 ? -3.762 -19.605 8.313 1.00 127.93 507 SER A CA 1
ATOM 3444 C C . SER A 1 462 ? -2.815 -18.844 7.380 1.00 129.99 507 SER A C 1
ATOM 3445 O O . SER A 1 462 ? -3.188 -17.816 6.820 1.00 130.71 507 SER A O 1
ATOM 3448 N N . SER A 1 463 ? -1.596 -19.385 7.198 1.00 133.08 508 SER A N 1
ATOM 3449 C CA . SER A 1 463 ? -0.613 -18.872 6.246 1.00 135.19 508 SER A CA 1
ATOM 3450 C C . SER A 1 463 ? -1.136 -18.941 4.808 1.00 137.23 508 SER A C 1
ATOM 3451 O O . SER A 1 463 ? -0.880 -18.034 4.009 1.00 138.90 508 SER A O 1
ATOM 3454 N N . ARG A 1 464 ? -1.833 -20.048 4.496 1.00 137.11 509 ARG A N 1
ATOM 3455 C CA . ARG A 1 464 ? -2.382 -20.345 3.175 1.00 137.11 509 ARG A CA 1
ATOM 3456 C C . ARG A 1 464 ? -3.873 -19.979 3.134 1.00 136.36 509 ARG A C 1
ATOM 3457 O O . ARG A 1 464 ? -4.486 -19.790 4.189 1.00 136.22 509 ARG A O 1
ATOM 3465 N N . PRO A 1 465 ? -4.516 -19.862 1.940 1.00 135.48 510 PRO A N 1
ATOM 3466 C CA . PRO A 1 465 ? -5.888 -19.355 1.862 1.00 134.81 510 PRO A CA 1
ATOM 3467 C C . PRO A 1 465 ? -6.947 -20.360 2.319 1.00 133.82 510 PRO A C 1
ATOM 3468 O O . PRO A 1 465 ? -6.634 -21.523 2.573 1.00 132.55 510 PRO A O 1
ATOM 3472 N N . ILE A 1 466 ? -8.200 -19.875 2.439 1.00 134.13 511 ILE A N 1
ATOM 3473 C CA . ILE A 1 466 ? -9.298 -20.591 3.089 1.00 133.90 511 ILE A CA 1
ATOM 3474 C C . ILE A 1 466 ? -10.620 -20.361 2.344 1.00 132.81 511 ILE A C 1
ATOM 3475 O O . ILE A 1 466 ? -10.749 -19.417 1.562 1.00 132.22 511 ILE A O 1
ATOM 3480 N N . ASN A 1 467 ? -11.614 -21.236 2.627 1.00 132.01 512 ASN A N 1
ATOM 3481 C CA . ASN A 1 467 ? -12.932 -21.186 1.989 1.00 132.56 512 ASN A CA 1
ATOM 3482 C C . ASN A 1 467 ? -14.112 -21.529 2.921 1.00 132.30 512 ASN A C 1
ATOM 3483 O O . ASN A 1 467 ? -15.257 -21.606 2.447 1.00 131.18 512 ASN A O 1
ATOM 3488 N N . VAL A 1 468 ? -13.859 -21.677 4.242 1.00 132.60 513 VAL A N 1
ATOM 3489 C CA . VAL A 1 468 ? -14.841 -22.172 5.207 1.00 132.05 513 VAL A CA 1
ATOM 3490 C C . VAL A 1 468 ? -15.011 -21.189 6.367 1.00 130.36 513 VAL A C 1
ATOM 3491 O O . VAL A 1 468 ? -14.107 -20.413 6.669 1.00 129.69 513 VAL A O 1
ATOM 3495 N N . ILE A 1 469 ? -16.185 -21.263 7.021 1.00 128.31 514 ILE A N 1
ATOM 3496 C CA . ILE A 1 469 ? -16.512 -20.468 8.202 1.00 127.13 514 ILE A CA 1
ATOM 3497 C C . ILE A 1 469 ? -17.189 -21.371 9.243 1.00 127.24 514 ILE A C 1
ATOM 3498 O O . ILE A 1 469 ? -18.039 -22.200 8.912 1.00 129.30 514 ILE A O 1
ATOM 3503 N N . LYS A 1 470 ? -16.772 -21.213 10.508 1.00 127.30 515 LYS A N 1
ATOM 3504 C CA . LYS A 1 470 ? -17.262 -22.010 11.622 1.00 127.81 515 LYS A CA 1
ATOM 3505 C C . LYS A 1 470 ? -18.316 -21.178 12.347 1.00 128.19 515 LYS A C 1
ATOM 3506 O O . LYS A 1 470 ? -18.134 -19.971 12.472 1.00 127.54 515 LYS A O 1
ATOM 3512 N N . PHE A 1 471 ? -19.423 -21.807 12.784 1.00 128.58 516 PHE A N 1
ATOM 3513 C CA . PHE A 1 471 ? -20.437 -21.119 13.582 1.00 128.58 516 PHE A CA 1
ATOM 3514 C C . PHE A 1 471 ? -20.987 -22.006 14.706 1.00 127.28 516 PHE A C 1
ATOM 3515 O O . PHE A 1 471 ? -21.060 -23.226 14.564 1.00 126.20 516 PHE A O 1
ATOM 3523 N N . SER A 1 472 ? -21.392 -21.356 15.817 1.00 128.07 517 SER A N 1
ATOM 3524 C CA . SER A 1 472 ? -21.889 -22.015 17.024 1.00 128.40 517 SER A CA 1
ATOM 3525 C C . SER A 1 472 ? -23.143 -21.306 17.540 1.00 128.64 517 SER A C 1
ATOM 3526 O O . SER A 1 472 ? -23.074 -20.147 17.941 1.00 127.76 517 SER A O 1
ATOM 3529 N N . THR A 1 473 ? -24.271 -22.033 17.562 1.00 131.06 518 THR A N 1
ATOM 3530 C CA . THR A 1 473 ? -25.542 -21.551 18.093 1.00 132.37 518 THR A CA 1
ATOM 3531 C C . THR A 1 473 ? -25.628 -21.647 19.621 1.00 134.74 518 THR A C 1
ATOM 3532 O O . THR A 1 473 ? -26.450 -20.958 20.237 1.00 136.87 518 THR A O 1
ATOM 3536 N N . ASP A 1 474 ? -24.784 -22.504 20.225 1.00 135.13 519 ASP A N 1
ATOM 3537 C CA . ASP A 1 474 ? -24.828 -22.803 21.655 1.00 135.99 519 ASP A CA 1
ATOM 3538 C C . ASP A 1 474 ? -23.626 -22.209 22.407 1.00 135.78 519 ASP A C 1
ATOM 3539 O O . ASP A 1 474 ? -23.139 -22.809 23.369 1.00 135.35 519 ASP A O 1
ATOM 3544 N N . GLU A 1 475 ? -23.167 -21.018 21.980 1.00 135.95 520 GLU A N 1
ATOM 3545 C CA . GLU A 1 475 ? -22.197 -20.197 22.703 1.00 136.21 520 GLU A CA 1
ATOM 3546 C C . GLU A 1 475 ? -20.869 -20.939 22.909 1.00 135.64 520 GLU A C 1
ATOM 3547 O O . GLU A 1 475 ? -20.371 -21.048 24.030 1.00 136.28 520 GLU A O 1
ATOM 3553 N N . GLY A 1 476 ? -20.306 -21.453 21.803 1.00 135.15 521 GLY A N 1
ATOM 3554 C CA . GLY A 1 476 ? -18.946 -21.978 21.752 1.00 136.52 521 GLY A CA 1
ATOM 3555 C C . GLY A 1 476 ? -18.794 -23.465 22.096 1.00 138.40 521 GLY A C 1
ATOM 3556 O O . GLY A 1 476 ? -17.692 -24.003 21.967 1.00 139.72 521 GLY A O 1
ATOM 3557 N N . GLN A 1 477 ? -19.873 -24.136 22.534 1.00 139.89 522 GLN A N 1
ATOM 3558 C CA . GLN A 1 477 ? -19.782 -25.519 22.992 1.00 141.82 522 GLN A CA 1
ATOM 3559 C C . GLN A 1 477 ? -19.727 -26.508 21.823 1.00 144.02 522 GLN A C 1
ATOM 3560 O O . GLN A 1 477 ? -19.084 -27.549 21.951 1.00 145.25 522 GLN A O 1
ATOM 3566 N N . CYS A 1 478 ? -20.411 -26.196 20.707 1.00 145.79 523 CYS A N 1
ATOM 3567 C CA . CYS A 1 478 ? -20.431 -27.048 19.520 1.00 147.15 523 CYS A CA 1
ATOM 3568 C C . CYS A 1 478 ? -20.392 -26.216 18.232 1.00 143.14 523 CYS A C 1
ATOM 3569 O O . CYS A 1 478 ? -21.235 -25.341 18.031 1.00 141.24 523 CYS A O 1
ATOM 3572 N N . TRP A 1 479 ? -19.422 -26.535 17.355 1.00 141.13 524 TRP A N 1
ATOM 3573 C CA . TRP A 1 479 ? -19.168 -25.798 16.124 1.00 139.83 524 TRP A CA 1
ATOM 3574 C C . TRP A 1 479 ? -19.616 -26.577 14.888 1.00 140.00 524 TRP A C 1
ATOM 3575 O O . TRP A 1 479 ? -19.640 -27.807 14.892 1.00 138.79 524 TRP A O 1
ATOM 3586 N N . GLN A 1 480 ? -19.977 -25.819 13.839 1.00 142.00 525 GLN A N 1
ATOM 3587 C CA . GLN A 1 480 ? -20.492 -26.339 12.581 1.00 144.20 525 GLN A CA 1
ATOM 3588 C C . GLN A 1 480 ? -19.742 -25.653 11.434 1.00 142.50 525 GLN A C 1
ATOM 3589 O O . GLN A 1 480 ? -19.756 -24.427 11.341 1.00 142.13 525 GLN A O 1
ATOM 3595 N N . THR A 1 481 ? -19.078 -26.446 10.574 1.00 141.30 526 THR A N 1
ATOM 3596 C CA . THR A 1 481 ? -18.314 -25.928 9.441 1.00 139.68 526 THR A CA 1
ATOM 3597 C C . THR A 1 481 ? -19.209 -25.783 8.207 1.00 138.68 526 THR A C 1
ATOM 3598 O O . THR A 1 481 ? -20.046 -26.647 7.943 1.00 139.71 526 THR A O 1
ATOM 3602 N N . TYR A 1 482 ? -18.997 -24.693 7.444 1.00 137.65 527 TYR A N 1
ATOM 3603 C CA . TYR A 1 482 ? -19.700 -24.425 6.191 1.00 137.77 527 TYR A CA 1
ATOM 3604 C C . TYR A 1 482 ? -18.767 -23.775 5.162 1.00 136.71 527 TYR A C 1
ATOM 3605 O O . TYR A 1 482 ? -18.183 -22.732 5.439 1.00 134.94 527 TYR A O 1
ATOM 3614 N N . THR A 1 483 ? -18.673 -24.367 3.955 1.00 136.20 528 THR A N 1
ATOM 3615 C CA . THR A 1 483 ? -17.879 -23.819 2.858 1.00 134.64 528 THR A CA 1
ATOM 3616 C C . THR A 1 483 ? -18.644 -22.694 2.155 1.00 134.39 528 THR A C 1
ATOM 3617 O O . THR A 1 483 ? -19.677 -22.943 1.528 1.00 132.90 528 THR A O 1
ATOM 3621 N N . PHE A 1 484 ? -18.105 -21.461 2.233 1.00 135.43 529 PHE A N 1
ATOM 3622 C CA . PHE A 1 484 ? -18.763 -20.263 1.709 1.00 136.10 529 PHE A CA 1
ATOM 3623 C C . PHE A 1 484 ? -18.278 -19.859 0.309 1.00 138.08 529 PHE A C 1
ATOM 3624 O O . PHE A 1 484 ? -18.794 -18.885 -0.246 1.00 137.79 529 PHE A O 1
ATOM 3632 N N . THR A 1 485 ? -17.304 -20.588 -0.269 1.00 140.37 530 THR A N 1
ATOM 3633 C CA . THR A 1 485 ? -16.753 -20.245 -1.580 1.00 142.42 530 THR A CA 1
ATOM 3634 C C . THR A 1 485 ? -16.064 -21.452 -2.230 1.00 143.65 530 THR A C 1
ATOM 3635 O O . THR A 1 485 ? -15.476 -22.289 -1.546 1.00 141.85 530 THR A O 1
ATOM 3639 N N . ARG A 1 486 ? -16.145 -21.528 -3.570 1.00 145.84 531 ARG A N 1
ATOM 3640 C CA . ARG A 1 486 ? -15.438 -22.533 -4.354 1.00 147.54 531 ARG A CA 1
ATOM 3641 C C . ARG A 1 486 ? -13.985 -22.096 -4.537 1.00 148.01 531 ARG A C 1
ATOM 3642 O O . ARG A 1 486 ? -13.068 -22.799 -4.118 1.00 146.85 531 ARG A O 1
ATOM 3650 N N . ASP A 1 487 ? -13.790 -20.922 -5.156 1.00 149.49 532 ASP A N 1
ATOM 3651 C CA . ASP A 1 487 ? -12.463 -20.372 -5.402 1.00 150.02 532 ASP A CA 1
ATOM 3652 C C . ASP A 1 487 ? -11.977 -19.653 -4.138 1.00 148.45 532 ASP A C 1
ATOM 3653 O O . ASP A 1 487 ? -12.437 -18.539 -3.866 1.00 146.86 532 ASP A O 1
ATOM 3658 N N . PRO A 1 488 ? -11.032 -20.228 -3.338 1.00 147.75 533 PRO A N 1
ATOM 3659 C CA . PRO A 1 488 ? -10.729 -19.700 -2.000 1.00 146.89 533 PRO A CA 1
ATOM 3660 C C . PRO A 1 488 ? -10.016 -18.344 -1.988 1.00 146.67 533 PRO A C 1
ATOM 3661 O O . PRO A 1 488 ? -9.509 -17.900 -3.020 1.00 147.64 533 PRO A O 1
ATOM 3665 N N . ILE A 1 489 ? -9.980 -17.703 -0.799 1.00 144.87 534 ILE A N 1
ATOM 3666 C CA . ILE A 1 489 ? -9.410 -16.368 -0.614 1.00 143.40 534 ILE A CA 1
ATOM 3667 C C . ILE A 1 489 ? -8.367 -16.351 0.507 1.00 140.74 534 ILE A C 1
ATOM 3668 O O . ILE A 1 489 ? -8.442 -17.135 1.453 1.00 139.54 534 ILE A O 1
ATOM 3673 N N . TYR A 1 490 ? -7.400 -15.426 0.375 1.00 138.84 535 TYR A N 1
ATOM 3674 C CA . TYR A 1 490 ? -6.476 -15.050 1.438 1.00 137.13 535 TYR A CA 1
ATOM 3675 C C . TYR A 1 490 ? -7.178 -14.059 2.371 1.00 134.74 535 TYR A C 1
ATOM 3676 O O . TYR A 1 490 ? -7.284 -12.874 2.054 1.00 135.10 535 TYR A O 1
ATOM 3685 N N . PHE A 1 491 ? -7.644 -14.561 3.527 1.00 131.17 536 PHE A N 1
ATOM 3686 C CA . PHE A 1 491 ? -8.482 -13.813 4.461 1.00 127.15 536 PHE A CA 1
ATOM 3687 C C . PHE A 1 491 ? -7.727 -12.634 5.087 1.00 124.12 536 PHE A C 1
ATOM 3688 O O . PHE A 1 491 ? -6.565 -12.780 5.473 1.00 122.24 536 PHE A O 1
ATOM 3696 N N . THR A 1 492 ? -8.424 -11.482 5.236 1.00 122.38 537 THR A N 1
ATOM 3697 C CA . THR A 1 492 ? -7.874 -10.274 5.858 1.00 120.80 537 THR A CA 1
ATOM 3698 C C . THR A 1 492 ? -8.631 -9.802 7.106 1.00 119.35 537 THR A C 1
ATOM 3699 O O . THR A 1 492 ? -8.001 -9.339 8.061 1.00 119.35 537 THR A O 1
ATOM 3703 N N . GLY A 1 493 ? -9.970 -9.858 7.095 1.00 117.05 538 GLY A N 1
ATOM 3704 C CA . GLY A 1 493 ? -10.727 -9.456 8.271 1.00 117.14 538 GLY A CA 1
ATOM 3705 C C . GLY A 1 493 ? -12.231 -9.700 8.162 1.00 118.01 538 GLY A C 1
ATOM 3706 O O . GLY A 1 493 ? -12.755 -9.959 7.079 1.00 117.42 538 GLY A O 1
ATOM 3707 N N . LEU A 1 494 ? -12.898 -9.645 9.326 1.00 119.84 539 LEU A N 1
ATOM 3708 C CA . LEU A 1 494 ? -14.352 -9.660 9.429 1.00 119.93 539 LEU A CA 1
ATOM 3709 C C . LEU A 1 494 ? -14.860 -8.229 9.602 1.00 118.79 539 LEU A C 1
ATOM 3710 O O . LEU A 1 494 ? -14.145 -7.370 10.118 1.00 119.58 539 LEU A O 1
ATOM 3715 N N . ALA A 1 495 ? -16.112 -8.006 9.175 1.00 117.86 540 ALA A N 1
ATOM 3716 C CA . ALA A 1 495 ? -16.844 -6.773 9.430 1.00 117.58 540 ALA A CA 1
ATOM 3717 C C . ALA A 1 495 ? -18.297 -7.115 9.756 1.00 117.25 540 ALA A C 1
ATOM 3718 O O . ALA A 1 495 ? -18.963 -7.784 8.968 1.00 116.94 540 ALA A O 1
ATOM 3720 N N . SER A 1 496 ? -18.760 -6.674 10.935 1.00 117.92 541 SER A N 1
ATOM 3721 C CA . SER A 1 496 ? -20.156 -6.780 11.334 1.00 118.07 541 SER A CA 1
ATOM 3722 C C . SER A 1 496 ? -20.683 -5.391 11.684 1.00 116.78 541 SER A C 1
ATOM 3723 O O . SER A 1 496 ? -19.904 -4.450 11.837 1.00 115.79 541 SER A O 1
ATOM 3726 N N . GLU A 1 497 ? -22.011 -5.275 11.796 1.00 115.67 542 GLU A N 1
ATOM 3727 C CA . GLU A 1 497 ? -22.635 -4.031 12.221 1.00 115.72 542 GLU A CA 1
ATOM 3728 C C . GLU A 1 497 ? -22.341 -3.829 13.705 1.00 113.72 542 GLU A C 1
ATOM 3729 O O . GLU A 1 497 ? -22.626 -4.723 14.509 1.00 112.55 542 GLU A O 1
ATOM 3735 N N . PRO A 1 498 ? -21.732 -2.683 14.105 1.00 112.27 543 PRO A N 1
ATOM 3736 C CA . PRO A 1 498 ? -21.511 -2.388 15.523 1.00 110.77 543 PRO A CA 1
ATOM 3737 C C . PRO A 1 498 ? -22.787 -2.453 16.360 1.00 110.52 543 PRO A C 1
ATOM 3738 O O . PRO A 1 498 ? -23.852 -2.028 15.914 1.00 111.97 543 PRO A O 1
ATOM 3742 N N . GLY A 1 499 ? -22.651 -2.976 17.586 1.00 110.21 544 GLY A N 1
ATOM 3743 C CA . GLY A 1 499 ? -23.791 -3.305 18.427 1.00 110.63 544 GLY A CA 1
ATOM 3744 C C . GLY A 1 499 ? -23.982 -4.813 18.602 1.00 111.10 544 GLY A C 1
ATOM 3745 O O . GLY A 1 499 ? -24.547 -5.240 19.607 1.00 112.33 544 GLY A O 1
ATOM 3746 N N . ALA A 1 500 ? -23.549 -5.600 17.601 1.00 111.10 545 ALA A N 1
ATOM 3747 C CA . ALA A 1 500 ? -23.574 -7.063 17.622 1.00 112.90 545 ALA A CA 1
ATOM 3748 C C . ALA A 1 500 ? -24.997 -7.615 17.766 1.00 114.77 545 ALA A C 1
ATOM 3749 O O . ALA A 1 500 ? -25.204 -8.656 18.406 1.00 113.82 545 ALA A O 1
ATOM 3751 N N . ARG A 1 501 ? -25.952 -6.949 17.087 1.00 117.95 546 ARG A N 1
ATOM 3752 C CA . ARG A 1 501 ? -27.363 -7.335 17.053 1.00 120.70 546 ARG A CA 1
ATOM 3753 C C . ARG A 1 501 ? -27.768 -7.951 15.705 1.00 122.35 546 ARG A C 1
ATOM 3754 O O . ARG A 1 501 ? -28.762 -8.679 15.645 1.00 123.76 546 ARG A O 1
ATOM 3762 N N . SER A 1 502 ? -27.003 -7.665 14.635 1.00 123.50 547 SER A N 1
ATOM 3763 C CA . SER A 1 502 ? -27.262 -8.186 13.293 1.00 124.98 547 SER A CA 1
ATOM 3764 C C . SER A 1 502 ? -26.942 -9.680 13.179 1.00 126.42 547 SER A C 1
ATOM 3765 O O . SER A 1 502 ? -26.449 -10.305 14.119 1.00 125.46 547 SER A O 1
ATOM 3768 N N . MET A 1 503 ? -27.256 -10.241 11.998 1.00 128.61 548 MET A N 1
ATOM 3769 C CA . MET A 1 503 ? -26.888 -11.599 11.621 1.00 131.30 548 MET A CA 1
ATOM 3770 C C . MET A 1 503 ? -26.261 -11.587 10.218 1.00 132.93 548 MET A C 1
ATOM 3771 O O . MET A 1 503 ? -26.470 -12.519 9.435 1.00 132.18 548 MET A O 1
ATOM 3776 N N . ASN A 1 504 ? -25.466 -10.539 9.934 1.00 135.43 549 ASN A N 1
ATOM 3777 C CA . ASN A 1 504 ? -24.898 -10.290 8.616 1.00 137.67 549 ASN A CA 1
ATOM 3778 C C . ASN A 1 504 ? -23.392 -10.042 8.733 1.00 137.85 549 ASN A C 1
ATOM 3779 O O . ASN A 1 504 ? -22.940 -8.897 8.738 1.00 138.72 549 ASN A O 1
ATOM 3784 N N . ILE A 1 505 ? -22.632 -11.143 8.832 1.00 137.25 550 ILE A N 1
ATOM 3785 C CA . ILE A 1 505 ? -21.169 -11.120 8.792 1.00 137.08 550 ILE A CA 1
ATOM 3786 C C . ILE A 1 505 ? -20.698 -10.887 7.350 1.00 135.39 550 ILE A C 1
ATOM 3787 O O . ILE A 1 505 ? -21.330 -11.362 6.407 1.00 135.97 550 ILE A O 1
ATOM 3792 N N . SER A 1 506 ? -19.584 -10.143 7.199 1.00 133.65 551 SER A N 1
ATOM 3793 C CA . SER A 1 506 ? -18.914 -9.895 5.926 1.00 132.54 551 SER A CA 1
ATOM 3794 C C . SER A 1 506 ? -17.476 -10.420 5.990 1.00 131.63 551 SER A C 1
ATOM 3795 O O . SER A 1 506 ? -16.681 -9.905 6.770 1.00 132.91 551 SER A O 1
ATOM 3798 N N . ILE A 1 507 ? -17.150 -11.444 5.174 1.00 129.30 552 ILE A N 1
ATOM 3799 C CA . ILE A 1 507 ? -15.849 -12.118 5.184 1.00 127.07 552 ILE A CA 1
ATOM 3800 C C . ILE A 1 507 ? -14.969 -11.515 4.083 1.00 126.76 552 ILE A C 1
ATOM 3801 O O . ILE A 1 507 ? -15.218 -11.764 2.905 1.00 127.63 552 ILE A O 1
ATOM 3806 N N . TRP A 1 508 ? -13.922 -10.758 4.468 1.00 127.03 553 TRP A N 1
ATOM 3807 C CA . TRP A 1 508 ? -13.053 -10.056 3.522 1.00 128.30 553 TRP A CA 1
ATOM 3808 C C . TRP A 1 508 ? -11.721 -10.774 3.286 1.00 129.98 553 TRP A C 1
ATOM 3809 O O . TRP A 1 508 ? -11.123 -11.340 4.202 1.00 130.00 553 TRP A O 1
ATOM 3820 N N . GLY A 1 509 ? -11.247 -10.691 2.035 1.00 132.15 554 GLY A N 1
ATOM 3821 C CA . GLY A 1 509 ? -9.931 -11.177 1.655 1.00 134.19 554 GLY A CA 1
ATOM 3822 C C . GLY A 1 509 ? -9.601 -10.830 0.204 1.00 135.91 554 GLY A C 1
ATOM 3823 O O . GLY A 1 509 ? -10.209 -9.926 -0.367 1.00 136.31 554 GLY A O 1
ATOM 3824 N N . PHE A 1 510 ? -8.635 -11.562 -0.376 1.00 136.50 555 PHE A N 1
ATOM 3825 C CA . PHE A 1 510 ? -8.300 -11.445 -1.792 1.00 136.11 555 PHE A CA 1
ATOM 3826 C C . PHE A 1 510 ? -7.898 -12.797 -2.394 1.00 137.07 555 PHE A C 1
ATOM 3827 O O . PHE A 1 510 ? -7.568 -13.743 -1.683 1.00 135.37 555 PHE A O 1
ATOM 3835 N N . THR A 1 511 ? -7.921 -12.859 -3.737 1.00 140.09 556 THR A N 1
ATOM 3836 C CA . THR A 1 511 ? -7.691 -14.084 -4.495 1.00 141.92 556 THR A CA 1
ATOM 3837 C C . THR A 1 511 ? -6.200 -14.418 -4.589 1.00 142.03 556 THR A C 1
ATOM 3838 O O . THR A 1 511 ? -5.346 -13.565 -4.352 1.00 140.54 556 THR A O 1
ATOM 3842 N N . GLU A 1 512 ? -5.894 -15.670 -4.981 1.00 143.93 557 GLU A N 1
ATOM 3843 C CA . GLU A 1 512 ? -4.528 -16.197 -5.002 1.00 146.61 557 GLU A CA 1
ATOM 3844 C C . GLU A 1 512 ? -3.691 -15.591 -6.137 1.00 149.91 557 GLU A C 1
ATOM 3845 O O . GLU A 1 512 ? -4.160 -15.412 -7.264 1.00 150.25 557 GLU A O 1
ATOM 3851 N N . SER A 1 513 ? -2.408 -15.327 -5.827 1.00 151.92 558 SER A N 1
ATOM 3852 C CA . SER A 1 513 ? -1.521 -14.537 -6.674 1.00 152.15 558 SER A CA 1
ATOM 3853 C C . SER A 1 513 ? -0.967 -15.400 -7.817 1.00 151.73 558 SER A C 1
ATOM 3854 O O . SER A 1 513 ? -1.543 -15.357 -8.934 1.00 150.04 558 SER A O 1
ATOM 3857 N N . THR A 1 516 ? -3.368 -11.195 -11.523 1.00 165.78 561 THR A N 1
ATOM 3858 C CA . THR A 1 516 ? -2.612 -11.535 -10.283 1.00 167.14 561 THR A CA 1
ATOM 3859 C C . THR A 1 516 ? -3.570 -11.711 -9.098 1.00 169.35 561 THR A C 1
ATOM 3860 O O . THR A 1 516 ? -3.815 -12.844 -8.690 1.00 171.54 561 THR A O 1
ATOM 3864 N N . SER A 1 517 ? -4.103 -10.601 -8.541 1.00 168.86 562 SER A N 1
ATOM 3865 C CA . SER A 1 517 ? -4.949 -10.627 -7.345 1.00 167.38 562 SER A CA 1
ATOM 3866 C C . SER A 1 517 ? -5.926 -9.445 -7.286 1.00 164.04 562 SER A C 1
ATOM 3867 O O . SER A 1 517 ? -5.670 -8.388 -7.865 1.00 163.53 562 SER A O 1
ATOM 3870 N N . GLN A 1 518 ? -7.028 -9.618 -6.525 1.00 160.72 563 GLN A N 1
ATOM 3871 C CA . GLN A 1 518 ? -7.999 -8.547 -6.296 1.00 158.18 563 GLN A CA 1
ATOM 3872 C C . GLN A 1 518 ? -8.921 -8.798 -5.091 1.00 154.52 563 GLN A C 1
ATOM 3873 O O . GLN A 1 518 ? -9.134 -9.933 -4.665 1.00 152.83 563 GLN A O 1
ATOM 3879 N N . TRP A 1 519 ? -9.512 -7.700 -4.571 1.00 151.49 564 TRP A N 1
ATOM 3880 C CA . TRP A 1 519 ? -10.328 -7.712 -3.357 1.00 149.66 564 TRP A CA 1
ATOM 3881 C C . TRP A 1 519 ? -11.724 -8.296 -3.600 1.00 147.42 564 TRP A C 1
ATOM 3882 O O . TRP A 1 519 ? -12.226 -8.291 -4.723 1.00 149.41 564 TRP A O 1
ATOM 3893 N N . VAL A 1 520 ? -12.357 -8.756 -2.501 1.00 144.37 565 VAL A N 1
ATOM 3894 C CA . VAL A 1 520 ? -13.608 -9.517 -2.536 1.00 143.21 565 VAL A CA 1
ATOM 3895 C C . VAL A 1 520 ? -14.232 -9.588 -1.125 1.00 142.17 565 VAL A C 1
ATOM 3896 O O . VAL A 1 520 ? -13.521 -9.413 -0.129 1.00 141.62 565 VAL A O 1
ATOM 3900 N N . SER A 1 521 ? -15.572 -9.802 -1.034 1.00 140.02 566 SER A N 1
ATOM 3901 C CA . SER A 1 521 ? -16.298 -9.888 0.244 1.00 137.86 566 SER A CA 1
ATOM 3902 C C . SER A 1 521 ? -17.556 -10.782 0.201 1.00 137.73 566 SER A C 1
ATOM 3903 O O . SER A 1 521 ? -18.618 -10.365 -0.272 1.00 137.78 566 SER A O 1
ATOM 3906 N N . TYR A 1 522 ? -17.460 -11.992 0.789 1.00 137.06 567 TYR A N 1
ATOM 3907 C CA . TYR A 1 522 ? -18.575 -12.927 0.882 1.00 136.59 567 TYR A CA 1
ATOM 3908 C C . TYR A 1 522 ? -19.366 -12.650 2.159 1.00 134.10 567 TYR A C 1
ATOM 3909 O O . TYR A 1 522 ? -18.858 -12.860 3.257 1.00 133.89 567 TYR A O 1
ATOM 3918 N N . THR A 1 523 ? -20.615 -12.190 1.989 1.00 132.91 568 THR A N 1
ATOM 3919 C CA . THR A 1 523 ? -21.483 -11.753 3.076 1.00 132.56 568 THR A CA 1
ATOM 3920 C C . THR A 1 523 ? -22.616 -12.764 3.279 1.00 132.35 568 THR A C 1
ATOM 3921 O O . THR A 1 523 ? -23.364 -13.035 2.343 1.00 133.50 568 THR A O 1
ATOM 3925 N N . ILE A 1 524 ? -22.761 -13.284 4.514 1.00 131.51 569 ILE A N 1
ATOM 3926 C CA . ILE A 1 524 ? -23.697 -14.361 4.827 1.00 131.42 569 ILE A CA 1
ATOM 3927 C C . ILE A 1 524 ? -24.742 -13.854 5.825 1.00 134.53 569 ILE A C 1
ATOM 3928 O O . ILE A 1 524 ? -24.390 -13.378 6.903 1.00 137.06 569 ILE A O 1
ATOM 3933 N N . ASP A 1 525 ? -26.027 -13.952 5.444 1.00 136.26 570 ASP A N 1
ATOM 3934 C CA . ASP A 1 525 ? -27.153 -13.830 6.366 1.00 136.65 570 ASP A CA 1
ATOM 3935 C C . ASP A 1 525 ? -27.417 -15.194 7.017 1.00 136.79 570 ASP A C 1
ATOM 3936 O O . ASP A 1 525 ? -27.345 -16.229 6.347 1.00 136.19 570 ASP A O 1
ATOM 3941 N N . PHE A 1 526 ? -27.737 -15.184 8.326 1.00 137.07 571 PHE A N 1
ATOM 3942 C CA . PHE A 1 526 ? -28.093 -16.388 9.075 1.00 137.69 571 PHE A CA 1
ATOM 3943 C C . PHE A 1 526 ? -29.591 -16.443 9.421 1.00 141.39 571 PHE A C 1
ATOM 3944 O O . PHE A 1 526 ? -29.982 -17.157 10.350 1.00 141.35 571 PHE A O 1
ATOM 3952 N N . LYS A 1 527 ? -30.439 -15.751 8.637 1.00 145.81 572 LYS A N 1
ATOM 3953 C CA . LYS A 1 527 ? -31.873 -15.647 8.905 1.00 149.24 572 LYS A CA 1
ATOM 3954 C C . LYS A 1 527 ? -32.536 -17.028 8.936 1.00 150.63 572 LYS A C 1
ATOM 3955 O O . LYS A 1 527 ? -33.321 -17.322 9.840 1.00 150.83 572 LYS A O 1
ATOM 3961 N N . ASP A 1 528 ? -32.213 -17.873 7.944 1.00 151.81 573 ASP A N 1
ATOM 3962 C CA . ASP A 1 528 ? -32.855 -19.168 7.766 1.00 153.22 573 ASP A CA 1
ATOM 3963 C C . ASP A 1 528 ? -32.294 -20.241 8.712 1.00 153.37 573 ASP A C 1
ATOM 3964 O O . ASP A 1 528 ? -32.922 -21.290 8.873 1.00 154.45 573 ASP A O 1
ATOM 3969 N N . ILE A 1 529 ? -31.121 -20.003 9.332 1.00 152.33 574 ILE A N 1
ATOM 3970 C CA . ILE A 1 529 ? -30.551 -20.922 10.320 1.00 152.42 574 ILE A CA 1
ATOM 3971 C C . ILE A 1 529 ? -31.333 -20.817 11.633 1.00 152.23 574 ILE A C 1
ATOM 3972 O O . ILE A 1 529 ? -31.829 -21.828 12.140 1.00 151.98 574 ILE A O 1
ATOM 3977 N N . LEU A 1 530 ? -31.405 -19.599 12.202 1.00 152.83 575 LEU A N 1
ATOM 3978 C CA . LEU A 1 530 ? -32.276 -19.310 13.336 1.00 153.17 575 LEU A CA 1
ATOM 3979 C C . LEU A 1 530 ? -33.644 -18.916 12.777 1.00 153.36 575 LEU A C 1
ATOM 3980 O O . LEU A 1 530 ? -34.004 -17.740 12.770 1.00 154.14 575 LEU A O 1
ATOM 3985 N N . GLU A 1 531 ? -34.394 -19.929 12.312 1.00 153.01 576 GLU A N 1
ATOM 3986 C CA . GLU A 1 531 ? -35.624 -19.745 11.541 1.00 151.74 576 GLU A CA 1
ATOM 3987 C C . GLU A 1 531 ? -36.722 -19.051 12.358 1.00 149.39 576 GLU A C 1
ATOM 3988 O O . GLU A 1 531 ? -37.441 -18.206 11.813 1.00 149.52 576 GLU A O 1
ATOM 3994 N N . ARG A 1 532 ? -36.858 -19.410 13.649 1.00 146.44 577 ARG A N 1
ATOM 3995 C CA . ARG A 1 532 ? -37.834 -18.796 14.549 1.00 144.50 577 ARG A CA 1
ATOM 3996 C C . ARG A 1 532 ? -37.194 -17.732 15.449 1.00 144.16 577 ARG A C 1
ATOM 3997 O O . ARG A 1 532 ? -35.981 -17.721 15.671 1.00 146.28 577 ARG A O 1
ATOM 4005 N N . ASN A 1 533 ? -38.056 -16.846 15.976 1.00 141.94 578 ASN A N 1
ATOM 4006 C CA . ASN A 1 533 ? -37.715 -15.912 17.040 1.00 140.46 578 ASN A CA 1
ATOM 4007 C C . ASN A 1 533 ? -37.829 -16.621 18.392 1.00 139.91 578 ASN A C 1
ATOM 4008 O O . ASN A 1 533 ? -38.490 -17.655 18.499 1.00 140.92 578 ASN A O 1
ATOM 4013 N N . CYS A 1 534 ? -37.238 -16.048 19.448 1.00 139.19 579 CYS A N 1
ATOM 4014 C CA . CYS A 1 534 ? -37.227 -16.756 20.757 1.00 138.47 579 CYS A CA 1
ATOM 4015 C C . CYS A 1 534 ? -38.529 -16.505 21.524 1.00 137.18 579 CYS A C 1
ATOM 4016 O O . CYS A 1 534 ? -39.304 -15.623 21.103 1.00 135.96 579 CYS A O 1
ATOM 4019 N N . GLU A 1 535 ? -38.710 -17.213 22.645 1.00 138.09 580 GLU A N 1
ATOM 4020 C CA . GLU A 1 535 ? -39.990 -17.131 23.393 1.00 138.59 580 GLU A CA 1
ATOM 4021 C C . GLU A 1 535 ? -39.730 -17.102 24.902 1.00 137.50 580 GLU A C 1
ATOM 4022 O O . GLU A 1 535 ? -38.560 -17.268 25.309 1.00 136.93 580 GLU A O 1
ATOM 4028 N N . GLU A 1 536 ? -40.785 -16.900 25.694 1.00 136.76 581 GLU A N 1
ATOM 4029 C CA . GLU A 1 536 ? -40.675 -16.826 27.175 1.00 135.77 581 GLU A CA 1
ATOM 4030 C C . GLU A 1 536 ? -40.246 -18.180 27.745 1.00 134.38 581 GLU A C 1
ATOM 4031 O O . GLU A 1 536 ? -40.133 -18.284 28.986 1.00 133.24 581 GLU A O 1
ATOM 4037 N N . LYS A 1 537 ? -40.110 -19.189 26.888 1.00 134.38 582 LYS A N 1
ATOM 4038 C CA . LYS A 1 537 ? -39.647 -20.496 27.358 1.00 134.66 582 LYS A CA 1
ATOM 4039 C C . LYS A 1 537 ? -38.143 -20.707 27.134 1.00 133.73 582 LYS A C 1
ATOM 4040 O O . LYS A 1 537 ? -37.510 -21.440 27.899 1.00 134.81 582 LYS A O 1
ATOM 4046 N N . ASP A 1 538 ? -37.573 -20.075 26.092 1.00 131.88 583 ASP A N 1
ATOM 4047 C CA . ASP A 1 538 ? -36.166 -20.219 25.724 1.00 130.95 583 ASP A CA 1
ATOM 4048 C C . ASP A 1 538 ? -35.198 -19.645 26.763 1.00 129.43 583 ASP A C 1
ATOM 4049 O O . ASP A 1 538 ? -34.070 -20.133 26.877 1.00 129.29 583 ASP A O 1
ATOM 4054 N N . TYR A 1 539 ? -35.618 -18.598 27.487 1.00 127.11 584 TYR A N 1
ATOM 4055 C CA . TYR A 1 539 ? -34.761 -17.926 28.452 1.00 124.87 584 TYR A CA 1
ATOM 4056 C C . TYR A 1 539 ? -34.839 -18.604 29.820 1.00 122.81 584 TYR A C 1
ATOM 4057 O O . TYR A 1 539 ? -35.893 -19.108 30.210 1.00 124.35 584 TYR A O 1
ATOM 4066 N N . THR A 1 540 ? -33.700 -18.585 30.539 1.00 119.34 585 THR A N 1
ATOM 4067 C CA . THR A 1 540 ? -33.566 -19.150 31.881 1.00 116.91 585 THR A CA 1
ATOM 4068 C C . THR A 1 540 ? -32.957 -18.131 32.852 1.00 116.27 585 THR A C 1
ATOM 4069 O O . THR A 1 540 ? -32.296 -17.166 32.455 1.00 114.71 585 THR A O 1
ATOM 4073 N N . ILE A 1 541 ? -33.197 -18.374 34.151 1.00 117.03 586 ILE A N 1
ATOM 4074 C CA . ILE A 1 541 ? -32.715 -17.508 35.218 1.00 116.78 586 ILE A CA 1
ATOM 4075 C C . ILE A 1 541 ? -31.230 -17.798 35.406 1.00 115.27 586 ILE A C 1
ATOM 4076 O O . ILE A 1 541 ? -30.835 -18.960 35.484 1.00 115.28 586 ILE A O 1
ATOM 4081 N N . TRP A 1 542 ? -30.426 -16.731 35.465 1.00 114.07 587 TRP A N 1
ATOM 4082 C CA . TRP A 1 542 ? -28.994 -16.838 35.687 1.00 112.44 587 TRP A CA 1
ATOM 4083 C C . TRP A 1 542 ? -28.535 -15.723 36.621 1.00 110.56 587 TRP A C 1
ATOM 4084 O O . TRP A 1 542 ? -28.700 -14.547 36.302 1.00 109.61 587 TRP A O 1
ATOM 4095 N N . LEU A 1 543 ? -27.967 -16.108 37.771 1.00 109.72 588 LEU A N 1
ATOM 4096 C CA . LEU A 1 543 ? -27.373 -15.156 38.700 1.00 109.61 588 LEU A CA 1
ATOM 4097 C C . LEU A 1 543 ? -25.980 -14.777 38.198 1.00 111.74 588 LEU A C 1
ATOM 4098 O O . LEU A 1 543 ? -25.215 -15.632 37.751 1.00 111.16 588 LEU A O 1
ATOM 4103 N N . ALA A 1 544 ? -25.675 -13.474 38.276 1.00 113.75 589 ALA A N 1
ATOM 4104 C CA . ALA A 1 544 ? -24.343 -12.956 38.003 1.00 114.32 589 ALA A CA 1
ATOM 4105 C C . ALA A 1 544 ? -23.477 -13.077 39.256 1.00 114.07 589 ALA A C 1
ATOM 4106 O O . ALA A 1 544 ? -23.966 -12.861 40.364 1.00 113.78 589 ALA A O 1
ATOM 4108 N N . HIS A 1 545 ? -22.192 -13.419 39.054 1.00 112.69 590 HIS A N 1
ATOM 4109 C CA . HIS A 1 545 ? -21.159 -13.449 40.088 1.00 111.16 590 HIS A CA 1
ATOM 4110 C C . HIS A 1 545 ? -21.427 -14.489 41.186 1.00 110.98 590 HIS A C 1
ATOM 4111 O O . HIS A 1 545 ? -21.184 -14.225 42.367 1.00 110.19 590 HIS A O 1
ATOM 4118 N N . SER A 1 546 ? -21.851 -15.702 40.795 1.00 113.15 591 SER A N 1
ATOM 4119 C CA . SER A 1 546 ? -22.193 -16.756 41.749 1.00 115.96 591 SER A CA 1
ATOM 4120 C C . SER A 1 546 ? -20.936 -17.427 42.318 1.00 119.81 591 SER A C 1
ATOM 4121 O O . SER A 1 546 ? -20.322 -18.273 41.664 1.00 119.41 591 SER A O 1
ATOM 4124 N N . THR A 1 547 ? -20.565 -17.048 43.557 1.00 124.91 592 THR A N 1
ATOM 4125 C CA . THR A 1 547 ? -19.444 -17.640 44.283 1.00 128.28 592 THR A CA 1
ATOM 4126 C C . THR A 1 547 ? -19.878 -18.964 44.916 1.00 130.46 592 THR A C 1
ATOM 4127 O O . THR A 1 547 ? -19.336 -20.025 44.600 1.00 130.61 592 THR A O 1
ATOM 4131 N N . ASP A 1 548 ? -20.879 -18.872 45.806 1.00 132.78 593 ASP A N 1
ATOM 4132 C CA . ASP A 1 548 ? -21.330 -19.963 46.659 1.00 134.58 593 ASP A CA 1
ATOM 4133 C C . ASP A 1 548 ? -22.820 -19.764 46.946 1.00 134.93 593 ASP A C 1
ATOM 4134 O O . ASP A 1 548 ? -23.160 -18.874 47.726 1.00 134.88 593 ASP A O 1
ATOM 4139 N N . PRO A 1 549 ? -23.753 -20.536 46.322 1.00 135.82 594 PRO A N 1
ATOM 4140 C CA . PRO A 1 549 ? -25.194 -20.337 46.534 1.00 137.24 594 PRO A CA 1
ATOM 4141 C C . PRO A 1 549 ? -25.718 -20.532 47.963 1.00 138.64 594 PRO A C 1
ATOM 4142 O O . PRO A 1 549 ? -26.718 -19.919 48.339 1.00 137.33 594 PRO A O 1
ATOM 4146 N N . GLU A 1 550 ? -25.031 -21.358 48.771 1.00 140.10 595 GLU A N 1
ATOM 4147 C CA . GLU A 1 550 ? -25.365 -21.592 50.175 1.00 141.10 595 GLU A CA 1
ATOM 4148 C C . GLU A 1 550 ? -25.269 -20.314 51.025 1.00 140.31 595 GLU A C 1
ATOM 4149 O O . GLU A 1 550 ? -25.922 -20.219 52.070 1.00 140.72 595 GLU A O 1
ATOM 4155 N N . ASP A 1 551 ? -24.432 -19.347 50.606 1.00 138.16 596 ASP A N 1
ATOM 4156 C CA . ASP A 1 551 ? -24.347 -18.040 51.249 1.00 135.69 596 ASP A CA 1
ATOM 4157 C C . ASP A 1 551 ? -25.549 -17.173 50.860 1.00 131.34 596 ASP A C 1
ATOM 4158 O O . ASP A 1 551 ? -25.972 -17.154 49.703 1.00 127.94 596 ASP A O 1
ATOM 4163 N N . TYR A 1 552 ? -26.074 -16.431 51.850 1.00 128.59 597 TYR A N 1
ATOM 4164 C CA . TYR A 1 552 ? -27.173 -15.483 51.677 1.00 126.26 597 TYR A CA 1
ATOM 4165 C C . TYR A 1 552 ? -26.791 -14.316 50.757 1.00 123.66 597 TYR A C 1
ATOM 4166 O O . TYR A 1 552 ? -27.641 -13.819 50.010 1.00 121.52 597 TYR A O 1
ATOM 4175 N N . GLU A 1 553 ? -25.515 -13.889 50.804 1.00 123.01 598 GLU A N 1
ATOM 4176 C CA . GLU A 1 553 ? -25.029 -12.708 50.090 1.00 122.68 598 GLU A CA 1
ATOM 4177 C C . GLU A 1 553 ? -24.249 -13.086 48.819 1.00 119.54 598 GLU A C 1
ATOM 4178 O O . GLU A 1 553 ? -23.291 -12.405 48.444 1.00 119.60 598 GLU A O 1
ATOM 4184 N N . ASP A 1 554 ? -24.702 -14.139 48.120 1.00 116.35 599 ASP A N 1
ATOM 4185 C CA . ASP A 1 554 ? -24.059 -14.624 46.908 1.00 114.69 599 ASP A CA 1
ATOM 4186 C C . ASP A 1 554 ? -24.377 -13.678 45.754 1.00 113.18 599 ASP A C 1
ATOM 4187 O O . ASP A 1 554 ? -25.541 -13.360 45.522 1.00 114.41 599 ASP A O 1
ATOM 4192 N N . GLY A 1 555 ? -23.331 -13.240 45.040 1.00 111.53 600 GLY A N 1
ATOM 4193 C CA . GLY A 1 555 ? -23.486 -12.347 43.901 1.00 110.49 600 GLY A CA 1
ATOM 4194 C C . GLY A 1 555 ? -23.472 -10.857 44.252 1.00 110.40 600 GLY A C 1
ATOM 4195 O O . GLY A 1 555 ? -23.705 -10.038 43.364 1.00 108.92 600 GLY A O 1
ATOM 4196 N N . CYS A 1 556 ? -23.200 -10.503 45.520 1.00 112.34 601 CYS A N 1
ATOM 4197 C CA . CYS A 1 556 ? -23.147 -9.105 45.930 1.00 114.50 601 CYS A CA 1
ATOM 4198 C C . CYS A 1 556 ? -21.805 -8.491 45.524 1.00 113.60 601 CYS A C 1
ATOM 4199 O O . CYS A 1 556 ? -20.842 -8.533 46.286 1.00 114.68 601 CYS A O 1
ATOM 4202 N N . ILE A 1 557 ? -21.756 -7.956 44.294 1.00 112.00 602 ILE A N 1
ATOM 4203 C CA . ILE A 1 557 ? -20.672 -7.101 43.825 1.00 111.44 602 ILE A CA 1
ATOM 4204 C C . ILE A 1 557 ? -21.154 -5.657 43.916 1.00 109.51 602 ILE A C 1
ATOM 4205 O O . ILE A 1 557 ? -22.266 -5.364 43.487 1.00 108.51 602 ILE A O 1
ATOM 4210 N N . LEU A 1 558 ? -20.308 -4.777 44.474 1.00 108.60 603 LEU A N 1
ATOM 4211 C CA . LEU A 1 558 ? -20.597 -3.357 44.667 1.00 108.25 603 LEU A CA 1
ATOM 4212 C C . LEU A 1 558 ? -21.957 -3.146 45.348 1.00 108.07 603 LEU A C 1
ATOM 4213 O O . LEU A 1 558 ? -22.728 -2.253 44.998 1.00 107.19 603 LEU A O 1
ATOM 4218 N N . GLY A 1 559 ? -22.226 -3.975 46.363 1.00 108.70 604 GLY A N 1
ATOM 4219 C CA . GLY A 1 559 ? -23.427 -3.878 47.178 1.00 108.99 604 GLY A CA 1
ATOM 4220 C C . GLY A 1 559 ? -24.749 -4.299 46.524 1.00 108.02 604 GLY A C 1
ATOM 4221 O O . GLY A 1 559 ? -25.800 -3.997 47.095 1.00 108.93 604 GLY A O 1
ATOM 4222 N N . TYR A 1 560 ? -24.732 -5.004 45.372 1.00 106.50 605 TYR A N 1
ATOM 4223 C CA . TYR A 1 560 ? -25.967 -5.584 44.843 1.00 106.00 605 TYR A CA 1
ATOM 4224 C C . TYR A 1 560 ? -25.756 -6.784 43.910 1.00 105.75 605 TYR A C 1
ATOM 4225 O O . TYR A 1 560 ? -24.669 -7.002 43.380 1.00 106.91 605 TYR A O 1
ATOM 4234 N N . LYS A 1 561 ? -26.839 -7.569 43.745 1.00 105.51 606 LYS A N 1
ATOM 4235 C CA . LYS A 1 561 ? -26.892 -8.727 42.862 1.00 106.14 606 LYS A CA 1
ATOM 4236 C C . LYS A 1 561 ? -27.652 -8.338 41.601 1.00 105.69 606 LYS A C 1
ATOM 4237 O O . LYS A 1 561 ? -28.434 -7.394 41.635 1.00 106.47 606 LYS A O 1
ATOM 4243 N N . GLU A 1 562 ? -27.419 -9.081 40.515 1.00 106.18 607 GLU A N 1
ATOM 4244 C CA . GLU A 1 562 ? -28.228 -8.990 39.310 1.00 108.47 607 GLU A CA 1
ATOM 4245 C C . GLU A 1 562 ? -28.531 -10.412 38.840 1.00 111.68 607 GLU A C 1
ATOM 4246 O O . GLU A 1 562 ? -27.620 -11.237 38.776 1.00 112.37 607 GLU A O 1
ATOM 4252 N N . GLN A 1 563 ? -29.811 -10.687 38.543 1.00 113.79 608 GLN A N 1
ATOM 4253 C CA . GLN A 1 563 ? -30.240 -11.958 37.978 1.00 114.13 608 GLN A CA 1
ATOM 4254 C C . GLN A 1 563 ? -30.814 -11.711 36.590 1.00 112.48 608 GLN A C 1
ATOM 4255 O O . GLN A 1 563 ? -31.713 -10.890 36.430 1.00 111.63 608 GLN A O 1
ATOM 4261 N N . PHE A 1 564 ? -30.274 -12.448 35.615 1.00 112.84 609 PHE A N 1
ATOM 4262 C CA . PHE A 1 564 ? -30.535 -12.238 34.203 1.00 113.19 609 PHE A CA 1
ATOM 4263 C C . PHE A 1 564 ? -31.470 -13.318 33.674 1.00 114.57 609 PHE A C 1
ATOM 4264 O O . PHE A 1 564 ? -31.414 -14.461 34.123 1.00 113.86 609 PHE A O 1
ATOM 4272 N N . LEU A 1 565 ? -32.335 -12.927 32.729 1.00 116.52 610 LEU A N 1
ATOM 4273 C CA . LEU A 1 565 ? -32.913 -13.864 31.778 1.00 117.61 610 LEU A CA 1
ATOM 4274 C C . LEU A 1 565 ? -31.880 -14.041 30.674 1.00 116.77 610 LEU A C 1
ATOM 4275 O O . LEU A 1 565 ? -31.489 -13.057 30.047 1.00 115.67 610 LEU A O 1
ATOM 4280 N N . ARG A 1 566 ? -31.463 -15.292 30.454 1.00 117.50 611 ARG A N 1
ATOM 4281 C CA . ARG A 1 566 ? -30.432 -15.621 29.483 1.00 118.61 611 ARG A CA 1
ATOM 4282 C C . ARG A 1 566 ? -30.903 -16.725 28.545 1.00 118.77 611 ARG A C 1
ATOM 4283 O O . ARG A 1 566 ? -31.519 -17.689 28.990 1.00 116.99 611 ARG A O 1
ATOM 4291 N N . LEU A 1 567 ? -30.553 -16.571 27.257 1.00 120.71 612 LEU A N 1
ATOM 4292 C CA . LEU A 1 567 ? -30.806 -17.545 26.198 1.00 123.10 612 LEU A CA 1
ATOM 4293 C C . LEU A 1 567 ? -30.193 -18.900 26.555 1.00 126.11 612 LEU A C 1
ATOM 4294 O O . LEU A 1 567 ? -29.023 -18.971 26.929 1.00 126.47 612 LEU A O 1
ATOM 4299 N N . ARG A 1 568 ? -30.990 -19.971 26.409 1.00 129.11 613 ARG A N 1
ATOM 4300 C CA . ARG A 1 568 ? -30.511 -21.332 26.617 1.00 131.16 613 ARG A CA 1
ATOM 4301 C C . ARG A 1 568 ? -29.514 -21.697 25.519 1.00 130.61 613 ARG A C 1
ATOM 4302 O O . ARG A 1 568 ? -29.638 -21.262 24.374 1.00 130.22 613 ARG A O 1
ATOM 4310 N N . LYS A 1 569 ? -28.528 -22.520 25.891 1.00 130.63 614 LYS A N 1
ATOM 4311 C CA . LYS A 1 569 ? -27.501 -22.967 24.965 1.00 131.62 614 LYS A CA 1
ATOM 4312 C C . LYS A 1 569 ? -28.132 -23.881 23.919 1.00 133.55 614 LYS A C 1
ATOM 4313 O O . LYS A 1 569 ? -28.008 -23.622 22.723 1.00 133.76 614 LYS A O 1
ATOM 4319 N N . SER A 1 570 ? -28.860 -24.900 24.407 1.00 135.25 615 SER A N 1
ATOM 4320 C CA . SER A 1 570 ? -29.603 -25.871 23.610 1.00 135.21 615 SER A CA 1
ATOM 4321 C C . SER A 1 570 ? -30.594 -25.217 22.642 1.00 134.69 615 SER A C 1
ATOM 4322 O O . SER A 1 570 ? -30.765 -25.692 21.515 1.00 135.90 615 SER A O 1
ATOM 4325 N N . SER A 1 571 ? -31.278 -24.158 23.106 1.00 133.25 616 SER A N 1
ATOM 4326 C CA . SER A 1 571 ? -32.269 -23.436 22.312 1.00 133.03 616 SER A CA 1
ATOM 4327 C C . SER A 1 571 ? -31.637 -22.681 21.134 1.00 131.53 616 SER A C 1
ATOM 4328 O O . SER A 1 571 ? -30.531 -22.138 21.240 1.00 131.12 616 SER A O 1
ATOM 4331 N N . VAL A 1 572 ? -32.403 -22.619 20.024 1.00 131.57 617 VAL A N 1
ATOM 4332 C CA . VAL A 1 572 ? -31.957 -22.137 18.719 1.00 132.07 617 VAL A CA 1
ATOM 4333 C C . VAL A 1 572 ? -32.998 -21.158 18.177 1.00 133.05 617 VAL A C 1
ATOM 4334 O O . VAL A 1 572 ? -34.051 -21.576 17.693 1.00 135.27 617 VAL A O 1
ATOM 4338 N N . CYS A 1 573 ? -32.683 -19.858 18.243 1.00 133.40 618 CYS A N 1
ATOM 4339 C CA . CYS A 1 573 ? -33.632 -18.817 17.881 1.00 132.94 618 CYS A CA 1
ATOM 4340 C C . CYS A 1 573 ? -32.947 -17.454 17.796 1.00 132.40 618 CYS A C 1
ATOM 4341 O O . CYS A 1 573 ? -31.865 -17.261 18.345 1.00 133.56 618 CYS A O 1
ATOM 4344 N N . GLN A 1 574 ? -33.610 -16.512 17.113 1.00 131.95 619 GLN A N 1
ATOM 4345 C CA . GLN A 1 574 ? -33.176 -15.124 17.054 1.00 131.15 619 GLN A CA 1
ATOM 4346 C C . GLN A 1 574 ? -33.671 -14.386 18.299 1.00 129.39 619 GLN A C 1
ATOM 4347 O O . GLN A 1 574 ? -34.871 -14.375 18.566 1.00 129.05 619 GLN A O 1
ATOM 4353 N N . ASN A 1 575 ? -32.739 -13.780 19.053 1.00 128.50 620 ASN A N 1
ATOM 4354 C CA . ASN A 1 575 ? -33.057 -12.848 20.132 1.00 127.70 620 ASN A CA 1
ATOM 4355 C C . ASN A 1 575 ? -33.764 -11.611 19.568 1.00 126.44 620 ASN A C 1
ATOM 4356 O O . ASN A 1 575 ? -34.779 -11.163 20.108 1.00 126.75 620 ASN A O 1
ATOM 4361 N N . GLY A 1 576 ? -33.185 -11.056 18.495 1.00 125.89 621 GLY A N 1
ATOM 4362 C CA . GLY A 1 576 ? -33.786 -9.977 17.729 1.00 125.95 621 GLY A CA 1
ATOM 4363 C C . GLY A 1 576 ? -33.004 -8.675 17.872 1.00 126.01 621 GLY A C 1
ATOM 4364 O O . GLY A 1 576 ? -32.316 -8.464 18.870 1.00 127.06 621 GLY A O 1
ATOM 4365 N N . ARG A 1 577 ? -33.167 -7.791 16.877 1.00 125.59 622 ARG A N 1
ATOM 4366 C CA . ARG A 1 577 ? -32.535 -6.477 16.868 1.00 126.54 622 ARG A CA 1
ATOM 4367 C C . ARG A 1 577 ? -33.034 -5.590 18.013 1.00 128.50 622 ARG A C 1
ATOM 4368 O O . ARG A 1 577 ? -32.307 -4.700 18.459 1.00 129.12 622 ARG A O 1
ATOM 4376 N N . ASP A 1 578 ? -34.279 -5.809 18.461 1.00 131.82 623 ASP A N 1
ATOM 4377 C CA . ASP A 1 578 ? -34.832 -5.122 19.620 1.00 134.19 623 ASP A CA 1
ATOM 4378 C C . ASP A 1 578 ? -34.941 -6.114 20.781 1.00 134.71 623 ASP A C 1
ATOM 4379 O O . ASP A 1 578 ? -36.033 -6.357 21.295 1.00 136.20 623 ASP A O 1
ATOM 4384 N N . TYR A 1 579 ? -33.783 -6.677 21.171 1.00 133.44 624 TYR A N 1
ATOM 4385 C CA . TYR A 1 579 ? -33.653 -7.555 22.327 1.00 131.96 624 TYR A CA 1
ATOM 4386 C C . TYR A 1 579 ? -33.150 -6.735 23.516 1.00 132.42 624 TYR A C 1
ATOM 4387 O O . TYR A 1 579 ? -31.993 -6.317 23.539 1.00 130.86 624 TYR A O 1
ATOM 4396 N N . VAL A 1 580 ? -34.039 -6.506 24.494 1.00 133.55 625 VAL A N 1
ATOM 4397 C CA . VAL A 1 580 ? -33.668 -5.906 25.767 1.00 133.65 625 VAL A CA 1
ATOM 4398 C C . VAL A 1 580 ? -33.064 -7.000 26.644 1.00 131.42 625 VAL A C 1
ATOM 4399 O O . VAL A 1 580 ? -33.651 -8.073 26.795 1.00 127.97 625 VAL A O 1
ATOM 4403 N N . VAL A 1 581 ? -31.879 -6.716 27.201 1.00 130.46 626 VAL A N 1
ATOM 4404 C CA . VAL A 1 581 ? -31.238 -7.604 28.155 1.00 129.11 626 VAL A CA 1
ATOM 4405 C C . VAL A 1 581 ? -32.033 -7.485 29.446 1.00 126.85 626 VAL A C 1
ATOM 4406 O O . VAL A 1 581 ? -32.001 -6.445 30.099 1.00 124.70 626 VAL A O 1
ATOM 4410 N N . THR A 1 582 ? -32.782 -8.544 29.763 1.00 125.51 627 THR A N 1
ATOM 4411 C CA . THR A 1 582 ? -33.664 -8.545 30.916 1.00 124.53 627 THR A CA 1
ATOM 4412 C C . THR A 1 582 ? -32.881 -8.982 32.150 1.00 123.54 627 THR A C 1
ATOM 4413 O O . THR A 1 582 ? -32.384 -10.107 32.204 1.00 122.90 627 THR A O 1
ATOM 4417 N N . LYS A 1 583 ? -32.789 -8.064 33.124 1.00 123.19 628 LYS A N 1
ATOM 4418 C CA . LYS A 1 583 ? -32.196 -8.326 34.429 1.00 122.43 628 LYS A CA 1
ATOM 4419 C C . LYS A 1 583 ? -33.033 -7.669 35.528 1.00 120.96 628 LYS A C 1
ATOM 4420 O O . LYS A 1 583 ? -33.864 -6.802 35.252 1.00 122.50 628 LYS A O 1
ATOM 4426 N N . GLN A 1 584 ? -32.796 -8.091 36.781 1.00 118.08 629 GLN A N 1
ATOM 4427 C CA . GLN A 1 584 ? -33.411 -7.456 37.943 1.00 117.24 629 GLN A CA 1
ATOM 4428 C C . GLN A 1 584 ? -32.411 -7.386 39.101 1.00 113.42 629 GLN A C 1
ATOM 4429 O O . GLN A 1 584 ? -31.787 -8.392 39.453 1.00 111.96 629 GLN A O 1
ATOM 4435 N N . PRO A 1 585 ? -32.194 -6.190 39.710 1.00 111.32 630 PRO A N 1
ATOM 4436 C CA . PRO A 1 585 ? -31.285 -6.084 40.852 1.00 110.92 630 PRO A CA 1
ATOM 4437 C C . PRO A 1 585 ? -31.840 -6.675 42.149 1.00 110.83 630 PRO A C 1
ATOM 4438 O O . PRO A 1 585 ? -33.047 -6.870 42.278 1.00 114.36 630 PRO A O 1
ATOM 4442 N N . SER A 1 586 ? -30.925 -7.002 43.077 1.00 109.29 631 SER A N 1
ATOM 4443 C CA . SER A 1 586 ? -31.237 -7.297 44.470 1.00 109.85 631 SER A CA 1
ATOM 4444 C C . SER A 1 586 ? -30.226 -6.551 45.342 1.00 112.27 631 SER A C 1
ATOM 4445 O O . SER A 1 586 ? -29.043 -6.880 45.303 1.00 115.44 631 SER A O 1
ATOM 4448 N N . ILE A 1 587 ? -30.683 -5.548 46.111 1.00 113.09 632 ILE A N 1
ATOM 4449 C CA . ILE A 1 587 ? -29.793 -4.662 46.860 1.00 112.60 632 ILE A CA 1
ATOM 4450 C C . ILE A 1 587 ? -29.386 -5.312 48.183 1.00 114.31 632 ILE A C 1
ATOM 4451 O O . ILE A 1 587 ? -30.219 -5.496 49.069 1.00 114.39 632 ILE A O 1
ATOM 4456 N N . CYS A 1 588 ? -28.081 -5.598 48.325 1.00 116.16 633 CYS A N 1
ATOM 4457 C CA . CYS A 1 588 ? -27.534 -6.275 49.493 1.00 117.38 633 CYS A CA 1
ATOM 4458 C C . CYS A 1 588 ? -27.329 -5.272 50.628 1.00 118.32 633 CYS A C 1
ATOM 4459 O O . CYS A 1 588 ? -27.411 -4.060 50.426 1.00 118.54 633 CYS A O 1
ATOM 4462 N N . LEU A 1 589 ? -27.059 -5.801 51.828 1.00 119.33 634 LEU A N 1
ATOM 4463 C CA . LEU A 1 589 ? -26.742 -4.974 52.985 1.00 121.12 634 LEU A CA 1
ATOM 4464 C C . LEU A 1 589 ? -25.307 -4.474 52.876 1.00 122.58 634 LEU A C 1
ATOM 4465 O O . LEU A 1 589 ? -24.442 -5.155 52.326 1.00 125.34 634 LEU A O 1
ATOM 4470 N N . CYS A 1 590 ? -25.065 -3.293 53.451 1.00 122.81 635 CYS A N 1
ATOM 4471 C CA . CYS A 1 590 ? -23.732 -2.710 53.505 1.00 121.78 635 CYS A CA 1
ATOM 4472 C C . CYS A 1 590 ? -22.924 -3.369 54.627 1.00 120.93 635 CYS A C 1
ATOM 4473 O O . CYS A 1 590 ? -23.342 -3.353 55.783 1.00 123.29 635 CYS A O 1
ATOM 4476 N N . SER A 1 591 ? -21.791 -3.991 54.256 1.00 119.58 636 SER A N 1
ATOM 4477 C CA . SER A 1 591 ? -20.729 -4.374 55.178 1.00 119.54 636 SER A CA 1
ATOM 4478 C C . SER A 1 591 ? -19.655 -3.281 55.179 1.00 120.19 636 SER A C 1
ATOM 4479 O O . SER A 1 591 ? -19.817 -2.251 54.525 1.00 119.56 636 SER A O 1
ATOM 4482 N N . LEU A 1 592 ? -18.552 -3.497 55.915 1.00 121.14 637 LEU A N 1
ATOM 4483 C CA . LEU A 1 592 ? -17.401 -2.601 55.875 1.00 121.11 637 LEU A CA 1
ATOM 4484 C C . LEU A 1 592 ? -16.689 -2.667 54.518 1.00 121.03 637 LEU A C 1
ATOM 4485 O O . LEU A 1 592 ? -16.075 -1.686 54.100 1.00 122.43 637 LEU A O 1
ATOM 4490 N N . GLU A 1 593 ? -16.796 -3.811 53.819 1.00 120.48 638 GLU A N 1
ATOM 4491 C CA . GLU A 1 593 ? -16.170 -4.050 52.521 1.00 121.06 638 GLU A CA 1
ATOM 4492 C C . GLU A 1 593 ? -16.700 -3.132 51.411 1.00 119.03 638 GLU A C 1
ATOM 4493 O O . GLU A 1 593 ? -15.990 -2.895 50.431 1.00 119.61 638 GLU A O 1
ATOM 4499 N N . ASP A 1 594 ? -17.945 -2.640 51.535 1.00 118.37 639 ASP A N 1
ATOM 4500 C CA . ASP A 1 594 ? -18.527 -1.710 50.566 1.00 119.47 639 ASP A CA 1
ATOM 4501 C C . ASP A 1 594 ? -17.946 -0.291 50.695 1.00 118.74 639 ASP A C 1
ATOM 4502 O O . ASP A 1 594 ? -18.132 0.542 49.800 1.00 117.46 639 ASP A O 1
ATOM 4507 N N . PHE A 1 595 ? -17.248 -0.010 51.804 1.00 119.65 640 PHE A N 1
ATOM 4508 C CA . PHE A 1 595 ? -16.550 1.251 52.006 1.00 121.36 640 PHE A CA 1
ATOM 4509 C C . PHE A 1 595 ? -15.057 1.092 51.739 1.00 121.81 640 PHE A C 1
ATOM 4510 O O . PHE A 1 595 ? -14.436 0.162 52.251 1.00 121.32 640 PHE A O 1
ATOM 4518 N N . LEU A 1 596 ? -14.501 2.016 50.940 1.00 122.64 641 LEU A N 1
ATOM 4519 C CA . LEU A 1 596 ? -13.059 2.213 50.838 1.00 123.44 641 LEU A CA 1
ATOM 4520 C C . LEU A 1 596 ? -12.591 3.202 51.912 1.00 125.11 641 LEU A C 1
ATOM 4521 O O . LEU A 1 596 ? -13.369 4.021 52.408 1.00 124.93 641 LEU A O 1
ATOM 4526 N N . CYS A 1 597 ? -11.302 3.104 52.272 1.00 125.94 642 CYS A N 1
ATOM 4527 C CA . CYS A 1 597 ? -10.682 4.015 53.222 1.00 126.32 642 CYS A CA 1
ATOM 4528 C C . CYS A 1 597 ? -10.416 5.363 52.544 1.00 125.62 642 CYS A C 1
ATOM 4529 O O . CYS A 1 597 ? -9.803 5.407 51.477 1.00 126.63 642 CYS A O 1
ATOM 4532 N N . ASP A 1 598 ? -10.883 6.454 53.175 1.00 125.36 643 ASP A N 1
ATOM 4533 C CA . ASP A 1 598 ? -10.574 7.820 52.751 1.00 124.83 643 ASP A CA 1
ATOM 4534 C C . ASP A 1 598 ? -9.089 8.117 53.012 1.00 126.40 643 ASP A C 1
ATOM 4535 O O . ASP A 1 598 ? -8.354 7.282 53.542 1.00 126.60 643 ASP A O 1
ATOM 4540 N N . PHE A 1 599 ? -8.634 9.320 52.628 1.00 127.82 644 PHE A N 1
ATOM 4541 C CA . PHE A 1 599 ? -7.240 9.724 52.798 1.00 129.11 644 PHE A CA 1
ATOM 4542 C C . PHE A 1 599 ? -6.795 9.695 54.267 1.00 129.54 644 PHE A C 1
ATOM 4543 O O . PHE A 1 599 ? -7.495 10.179 55.161 1.00 129.25 644 PHE A O 1
ATOM 4551 N N . GLY A 1 600 ? -5.595 9.137 54.505 1.00 130.93 645 GLY A N 1
ATOM 4552 C CA . GLY A 1 600 ? -4.968 9.134 55.822 1.00 132.88 645 GLY A CA 1
ATOM 4553 C C . GLY A 1 600 ? -5.139 7.831 56.612 1.00 134.89 645 GLY A C 1
ATOM 4554 O O . GLY A 1 600 ? -4.518 7.679 57.667 1.00 136.50 645 GLY A O 1
ATOM 4555 N N . TYR A 1 601 ? -5.975 6.905 56.110 1.00 135.28 646 TYR A N 1
ATOM 4556 C CA . TYR A 1 601 ? -6.299 5.668 56.810 1.00 135.32 646 TYR A CA 1
ATOM 4557 C C . TYR A 1 601 ? -5.959 4.471 55.922 1.00 135.99 646 TYR A C 1
ATOM 4558 O O . TYR A 1 601 ? -5.786 4.627 54.716 1.00 135.35 646 TYR A O 1
ATOM 4567 N N . TYR A 1 602 ? -5.891 3.275 56.536 1.00 138.50 647 TYR A N 1
ATOM 4568 C CA . TYR A 1 602 ? -5.537 2.045 55.833 1.00 141.91 647 TYR A CA 1
ATOM 4569 C C . TYR A 1 602 ? -6.029 0.791 56.572 1.00 143.12 647 TYR A C 1
ATOM 4570 O O . TYR A 1 602 ? -6.550 0.866 57.689 1.00 142.43 647 TYR A O 1
ATOM 4579 N N . ARG A 1 603 ? -5.827 -0.375 55.927 1.00 145.22 648 ARG A N 1
ATOM 4580 C CA . ARG A 1 603 ? -6.146 -1.687 56.483 1.00 147.98 648 ARG A CA 1
ATOM 4581 C C . ARG A 1 603 ? -4.862 -2.465 56.788 1.00 152.23 648 ARG A C 1
ATOM 4582 O O . ARG A 1 603 ? -4.228 -2.991 55.870 1.00 151.53 648 ARG A O 1
ATOM 4590 N N . PRO A 1 604 ? -4.427 -2.559 58.070 1.00 158.78 649 PRO A N 1
ATOM 4591 C CA . PRO A 1 604 ? -3.221 -3.318 58.408 1.00 163.29 649 PRO A CA 1
ATOM 4592 C C . PRO A 1 604 ? -3.442 -4.829 58.323 1.00 167.59 649 PRO A C 1
ATOM 4593 O O . PRO A 1 604 ? -2.716 -5.527 57.614 1.00 166.81 649 PRO A O 1
ATOM 4597 N N . GLU A 1 605 ? -4.449 -5.316 59.064 1.00 173.03 650 GLU A N 1
ATOM 4598 C CA . GLU A 1 605 ? -4.884 -6.703 59.004 1.00 177.60 650 GLU A CA 1
ATOM 4599 C C . GLU A 1 605 ? -5.772 -6.902 57.775 1.00 180.32 650 GLU A C 1
ATOM 4600 O O . GLU A 1 605 ? -6.550 -6.017 57.419 1.00 181.14 650 GLU A O 1
ATOM 4606 N N . ASN A 1 606 ? -5.654 -8.081 57.147 1.00 182.08 651 ASN A N 1
ATOM 4607 C CA . ASN A 1 606 ? -6.493 -8.459 56.018 1.00 182.69 651 ASN A CA 1
ATOM 4608 C C . ASN A 1 606 ? -7.909 -8.747 56.516 1.00 182.58 651 ASN A C 1
ATOM 4609 O O 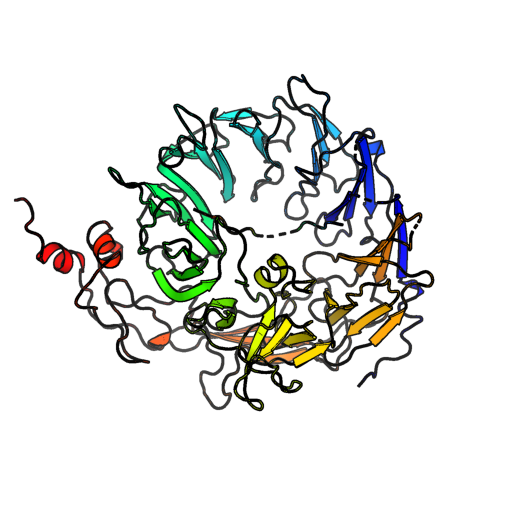. ASN A 1 606 ? -8.088 -9.578 57.405 1.00 184.41 651 ASN A O 1
ATOM 4614 N N . ASP A 1 607 ? -8.893 -8.054 55.914 1.00 180.49 652 ASP A N 1
ATOM 4615 C CA . ASP A 1 607 ? -10.282 -8.021 56.361 1.00 178.50 652 ASP A CA 1
ATOM 4616 C C . ASP A 1 607 ? -10.370 -7.432 57.772 1.00 175.10 652 ASP A C 1
ATOM 4617 O O . ASP A 1 607 ? -10.479 -8.165 58.755 1.00 177.61 652 ASP A O 1
ATOM 4622 N N . SER A 1 608 ? -10.340 -6.091 57.855 1.00 168.06 653 SER A N 1
ATOM 4623 C CA . SER A 1 608 ? -10.427 -5.371 59.122 1.00 162.77 653 SER A CA 1
ATOM 4624 C C . SER A 1 608 ? -10.920 -3.932 58.894 1.00 155.90 653 SER A C 1
ATOM 4625 O O . SER A 1 608 ? -11.392 -3.600 57.807 1.00 151.80 653 SER A O 1
ATOM 4628 N N . LYS A 1 609 ? -10.858 -3.081 59.936 1.00 150.41 654 LYS A N 1
ATOM 4629 C CA . LYS A 1 609 ? -11.379 -1.715 59.893 1.00 146.06 654 LYS A CA 1
ATOM 4630 C C . LYS A 1 609 ? -10.356 -0.761 59.257 1.00 143.66 654 LYS A C 1
ATOM 4631 O O . LYS A 1 609 ? -9.153 -0.988 59.372 1.00 144.65 654 LYS A O 1
ATOM 4637 N N . CYS A 1 610 ? -10.829 0.304 58.574 1.00 140.02 655 CYS A N 1
ATOM 4638 C CA . CYS A 1 610 ? -9.975 1.429 58.182 1.00 138.06 655 CYS A CA 1
ATOM 4639 C C . CYS A 1 610 ? -9.533 2.229 59.416 1.00 138.76 655 CYS A C 1
ATOM 4640 O O . CYS A 1 610 ? -10.375 2.822 60.098 1.00 137.31 655 CYS A O 1
ATOM 4643 N N . VAL A 1 611 ? -8.201 2.274 59.653 1.00 139.80 656 VAL A N 1
ATOM 4644 C CA . VAL A 1 611 ? -7.564 2.956 60.782 1.00 139.89 656 VAL A CA 1
ATOM 4645 C C . VAL A 1 611 ? -6.472 3.899 60.266 1.00 140.09 656 VAL A C 1
ATOM 4646 O O . VAL A 1 611 ? -5.875 3.615 59.233 1.00 141.51 656 VAL A O 1
ATOM 4650 N N . GLU A 1 612 ? -6.196 5.002 60.995 1.00 139.58 657 GLU A N 1
ATOM 4651 C CA . GLU A 1 612 ? -5.199 6.006 60.618 1.00 139.40 657 GLU A CA 1
ATOM 4652 C C . GLU A 1 612 ? -3.808 5.396 60.402 1.00 141.37 657 GLU A C 1
ATOM 4653 O O . GLU A 1 612 ? -3.338 4.618 61.233 1.00 142.18 657 GLU A O 1
ATOM 4659 N N . GLN A 1 613 ? -3.139 5.788 59.299 1.00 142.96 658 GLN A N 1
ATOM 4660 C CA . GLN A 1 613 ? -1.714 5.528 59.118 1.00 143.84 658 GLN A CA 1
ATOM 4661 C C . GLN A 1 613 ? -0.943 6.563 59.940 1.00 144.07 658 GLN A C 1
ATOM 4662 O O . GLN A 1 613 ? -1.261 7.754 59.877 1.00 144.03 658 GLN A O 1
ATOM 4668 N N . PRO A 1 614 ? 0.052 6.155 60.773 1.00 144.00 659 PRO A N 1
ATOM 4669 C CA . PRO A 1 614 ? 0.745 7.106 61.644 1.00 143.86 659 PRO A CA 1
ATOM 4670 C C . PRO A 1 614 ? 1.705 8.041 60.902 1.00 142.41 659 PRO A C 1
ATOM 4671 O O . PRO A 1 614 ? 1.710 9.242 61.175 1.00 141.21 659 PRO A O 1
ATOM 4675 N N . GLU A 1 615 ? 2.501 7.484 59.972 1.00 141.11 660 GLU A N 1
ATOM 4676 C CA . GLU A 1 615 ? 3.435 8.242 59.148 1.00 139.30 660 GLU A CA 1
ATOM 4677 C C . GLU A 1 615 ? 2.876 8.426 57.734 1.00 135.27 660 GLU A C 1
ATOM 4678 O O . GLU A 1 615 ? 2.965 7.520 56.905 1.00 135.28 660 GLU A O 1
ATOM 4684 N N . LEU A 1 616 ? 2.294 9.611 57.477 1.00 130.85 661 LEU A N 1
ATOM 4685 C CA . LEU A 1 616 ? 1.926 10.041 56.134 1.00 128.19 661 LEU A CA 1
ATOM 4686 C C . LEU A 1 616 ? 3.187 10.506 55.407 1.00 126.13 661 LEU A C 1
ATOM 4687 O O . LEU A 1 616 ? 3.736 11.557 55.735 1.00 126.19 661 LEU A O 1
ATOM 4692 N N . LYS A 1 617 ? 3.631 9.717 54.417 1.00 123.99 662 LYS A N 1
ATOM 4693 C CA . LYS A 1 617 ? 4.861 9.984 53.681 1.00 123.12 662 LYS A CA 1
ATOM 4694 C C . LYS A 1 617 ? 4.572 10.077 52.183 1.00 122.56 662 LYS A C 1
ATOM 4695 O O . LYS A 1 617 ? 3.520 9.643 51.718 1.00 123.13 662 LYS A O 1
ATOM 4701 N N . GLY A 1 618 ? 5.541 10.629 51.442 1.00 120.87 663 GLY A N 1
ATOM 4702 C CA . GLY A 1 618 ? 5.449 10.741 49.996 1.00 118.97 663 GLY A CA 1
ATOM 4703 C C . GLY A 1 618 ? 4.333 11.692 49.577 1.00 118.08 663 GLY A C 1
ATOM 4704 O O . GLY A 1 618 ? 4.111 12.717 50.221 1.00 117.46 663 GLY A O 1
ATOM 4705 N N . HIS A 1 619 ? 3.603 11.307 48.523 1.00 118.31 664 HIS A N 1
ATOM 4706 C CA . HIS A 1 619 ? 2.519 12.120 47.988 1.00 118.59 664 HIS A CA 1
ATOM 4707 C C . HIS A 1 619 ? 1.296 12.186 48.911 1.00 119.45 664 HIS A C 1
ATOM 4708 O O . HIS A 1 619 ? 0.404 13.006 48.674 1.00 117.52 664 HIS A O 1
ATOM 4715 N N . ASP A 1 620 ? 1.237 11.322 49.939 1.00 122.66 665 ASP A N 1
ATOM 4716 C CA . ASP A 1 620 ? 0.276 11.474 51.025 1.00 125.55 665 ASP A CA 1
ATOM 4717 C C . ASP A 1 620 ? 0.576 12.772 51.770 1.00 127.31 665 ASP A C 1
ATOM 4718 O O . ASP A 1 620 ? -0.301 13.621 51.897 1.00 128.24 665 ASP A O 1
ATOM 4723 N N . LEU A 1 621 ? 1.835 12.952 52.203 1.00 128.38 666 LEU A N 1
ATOM 4724 C CA . LEU A 1 621 ? 2.263 14.177 52.879 1.00 128.91 666 LEU A CA 1
ATOM 4725 C C . LEU A 1 621 ? 2.057 15.415 51.995 1.00 128.29 666 LEU A C 1
ATOM 4726 O O . LEU A 1 621 ? 1.665 16.464 52.509 1.00 128.09 666 LEU A O 1
ATOM 4731 N N . GLU A 1 622 ? 2.315 15.304 50.679 1.00 127.68 667 GLU A N 1
ATOM 4732 C CA . GLU A 1 622 ? 2.112 16.398 49.730 1.00 128.12 667 GLU A CA 1
ATOM 4733 C C . GLU A 1 622 ? 0.653 16.868 49.704 1.00 127.91 667 GLU A C 1
ATOM 4734 O O . GLU A 1 622 ? 0.397 18.072 49.653 1.00 129.00 667 GLU A O 1
ATOM 4740 N N . PHE A 1 623 ? -0.294 15.913 49.693 1.00 128.97 668 PHE A N 1
ATOM 4741 C CA . PHE A 1 623 ? -1.726 16.191 49.660 1.00 129.99 668 PHE A CA 1
ATOM 4742 C C . PHE A 1 623 ? -2.211 16.853 50.952 1.00 131.38 668 PHE A C 1
ATOM 4743 O O . PHE A 1 623 ? -2.951 17.837 50.903 1.00 131.92 668 PHE A O 1
ATOM 4751 N N . CYS A 1 624 ? -1.801 16.292 52.100 1.00 133.09 669 CYS A N 1
ATOM 4752 C CA . CYS A 1 624 ? -2.175 16.773 53.427 1.00 134.58 669 CYS A CA 1
ATOM 4753 C C . CYS A 1 624 ? -1.671 18.190 53.724 1.00 137.37 669 CYS A C 1
ATOM 4754 O O . CYS A 1 624 ? -2.265 18.894 54.549 1.00 138.93 669 CYS A O 1
ATOM 4757 N N . LEU A 1 625 ? -0.540 18.571 53.109 1.00 139.43 670 LEU A N 1
ATOM 4758 C CA . LEU A 1 625 ? -0.074 19.951 53.101 1.00 141.70 670 LEU A CA 1
ATOM 4759 C C . LEU A 1 625 ? -0.790 20.707 51.977 1.00 143.77 670 LEU A C 1
ATOM 4760 O O . LEU A 1 625 ? -1.725 21.455 52.254 1.00 142.95 670 LEU A O 1
ATOM 4765 N N . TYR A 1 626 ? -0.384 20.475 50.719 1.00 148.26 671 TYR A N 1
ATOM 4766 C CA . TYR A 1 626 ? -0.945 21.173 49.572 1.00 151.40 671 TYR A CA 1
ATOM 4767 C C . TYR A 1 626 ? -2.248 20.473 49.195 1.00 151.45 671 TYR A C 1
ATOM 4768 O O . TYR A 1 626 ? -2.208 19.389 48.623 1.00 151.60 671 TYR A O 1
ATOM 4777 N N . GLY A 1 627 ? -3.395 21.064 49.552 1.00 151.46 672 GLY A N 1
ATOM 4778 C CA . GLY A 1 627 ? -4.677 20.423 49.301 1.00 150.64 672 GLY A CA 1
ATOM 4779 C C . GLY A 1 627 ? -5.866 21.302 49.687 1.00 151.23 672 GLY A C 1
ATOM 4780 O O . GLY A 1 627 ? -5.795 22.527 49.592 1.00 152.39 672 GLY A O 1
ATOM 4781 N N . ARG A 1 628 ? -6.963 20.641 50.092 1.00 151.70 673 ARG A N 1
ATOM 4782 C CA . ARG A 1 628 ? -8.189 21.291 50.537 1.00 152.97 673 ARG A CA 1
ATOM 4783 C C . ARG A 1 628 ? -8.719 20.578 51.784 1.00 155.38 673 ARG A C 1
ATOM 4784 O O . ARG A 1 628 ? -8.751 19.349 51.832 1.00 155.44 673 ARG A O 1
ATOM 4792 N N . GLU A 1 629 ? -9.184 21.362 52.772 1.00 157.88 674 GLU A N 1
ATOM 4793 C CA . GLU A 1 629 ? -9.598 20.868 54.088 1.00 159.36 674 GLU A CA 1
ATOM 4794 C C . GLU A 1 629 ? -10.830 19.955 54.000 1.00 156.85 674 GLU A C 1
ATOM 4795 O O . GLU A 1 629 ? -11.001 19.078 54.855 1.00 155.92 674 GLU A O 1
ATOM 4801 N N . GLU A 1 630 ? -11.667 20.155 52.964 1.00 154.25 675 GLU A N 1
ATOM 4802 C CA . GLU A 1 630 ? -12.880 19.377 52.739 1.00 152.50 675 GLU A CA 1
ATOM 4803 C C . GLU A 1 630 ? -12.556 17.895 52.536 1.00 151.33 675 GLU A C 1
ATOM 4804 O O . GLU A 1 630 ? -13.143 17.035 53.195 1.00 151.81 675 GLU A O 1
ATOM 4810 N N . HIS A 1 631 ? -11.628 17.606 51.610 1.00 149.62 676 HIS A N 1
ATOM 4811 C CA . HIS A 1 631 ? -11.187 16.247 51.319 1.00 147.65 676 HIS A CA 1
ATOM 4812 C C . HIS A 1 631 ? -10.286 15.711 52.439 1.00 146.95 676 HIS A C 1
ATOM 4813 O O . HIS A 1 631 ? -10.252 14.502 52.669 1.00 146.08 676 HIS A O 1
ATOM 4820 N N . LEU A 1 632 ? -9.562 16.610 53.137 1.00 147.74 677 LEU A N 1
ATOM 4821 C CA . LEU A 1 632 ? -8.586 16.248 54.165 1.00 149.00 677 LEU A CA 1
ATOM 4822 C C . LEU A 1 632 ? -9.219 15.913 55.523 1.00 148.92 677 LEU A C 1
ATOM 4823 O O . LEU A 1 632 ? -8.594 15.186 56.302 1.00 148.99 677 LEU A O 1
ATOM 4828 N N . THR A 1 633 ? -10.405 16.473 55.843 1.00 148.06 678 THR A N 1
ATOM 4829 C CA . THR A 1 633 ? -11.180 16.081 57.028 1.00 147.28 678 THR A CA 1
ATOM 4830 C C . THR A 1 633 ? -12.142 14.931 56.683 1.00 144.43 678 THR A C 1
ATOM 4831 O O . THR A 1 633 ? -12.856 14.993 55.679 1.00 144.79 678 THR A O 1
ATOM 4835 N N . THR A 1 634 ? -12.172 13.877 57.533 1.00 140.65 679 THR A N 1
ATOM 4836 C CA . THR A 1 634 ? -12.914 12.645 57.246 1.00 139.34 679 THR A CA 1
ATOM 4837 C C . THR A 1 634 ? -12.933 11.664 58.429 1.00 140.32 679 THR A C 1
ATOM 4838 O O . THR A 1 634 ? -12.005 11.622 59.237 1.00 140.96 679 THR A O 1
ATOM 4842 N N . ASN A 1 635 ? -13.971 10.804 58.464 1.00 139.93 680 ASN A N 1
ATOM 4843 C CA . ASN A 1 635 ? -14.100 9.721 59.442 1.00 139.82 680 ASN A CA 1
ATOM 4844 C C . ASN A 1 635 ? -13.363 8.433 59.022 1.00 137.43 680 ASN A C 1
ATOM 4845 O O . ASN A 1 635 ? -13.517 7.401 59.687 1.00 138.19 680 ASN A O 1
ATOM 4850 N N . GLY A 1 636 ? -12.556 8.474 57.944 1.00 134.55 681 GLY A N 1
ATOM 4851 C CA . GLY A 1 636 ? -11.725 7.347 57.530 1.00 133.12 681 GLY A CA 1
ATOM 4852 C C . GLY A 1 636 ? -12.409 6.324 56.619 1.00 130.31 681 GLY A C 1
ATOM 4853 O O . GLY A 1 636 ? -11.843 5.252 56.375 1.00 128.74 681 GLY A O 1
ATOM 4854 N N . TYR A 1 637 ? -13.596 6.680 56.103 1.00 126.76 682 TYR A N 1
ATOM 4855 C CA . TYR A 1 637 ? -14.416 5.798 55.286 1.00 124.18 682 TYR A CA 1
ATOM 4856 C C . TYR A 1 637 ? -15.164 6.600 54.223 1.00 123.20 682 TYR A C 1
ATOM 4857 O O . TYR A 1 637 ? -15.701 7.669 54.515 1.00 121.86 682 TYR A O 1
ATOM 4866 N N . ARG A 1 638 ? -15.198 6.054 52.998 1.00 122.79 683 ARG A N 1
ATOM 4867 C CA . ARG A 1 638 ? -16.079 6.524 51.936 1.00 122.36 683 ARG A CA 1
ATOM 4868 C C . ARG A 1 638 ? -16.656 5.328 51.172 1.00 121.16 683 ARG A C 1
ATOM 4869 O O . ARG A 1 638 ? -15.987 4.309 51.002 1.00 119.62 683 ARG A O 1
ATOM 4877 N N . LYS A 1 639 ? -17.907 5.464 50.704 1.00 119.65 684 LYS A N 1
ATOM 4878 C CA . LYS A 1 639 ? -18.565 4.427 49.922 1.00 118.64 684 LYS A CA 1
ATOM 4879 C C . LYS A 1 639 ? -17.821 4.235 48.602 1.00 114.34 684 LYS A C 1
ATOM 4880 O O . LYS A 1 639 ? -17.465 5.214 47.949 1.00 114.37 684 LYS A O 1
ATOM 4886 N N . ILE A 1 640 ? -17.602 2.965 48.222 1.00 109.83 685 ILE A N 1
ATOM 4887 C CA . ILE A 1 640 ? -17.071 2.598 46.908 1.00 106.50 685 ILE A CA 1
ATOM 4888 C C . ILE A 1 640 ? -17.886 3.312 45.825 1.00 106.18 685 ILE A C 1
ATOM 4889 O O . ILE A 1 640 ? -19.114 3.408 45.935 1.00 106.81 685 ILE A O 1
ATOM 4894 N N . PRO A 1 641 ? -17.246 3.887 44.772 1.00 105.53 686 PRO A N 1
ATOM 4895 C CA . PRO A 1 641 ? -18.006 4.511 43.691 1.00 106.32 686 PRO A CA 1
ATOM 4896 C C . PRO A 1 641 ? -18.767 3.448 42.906 1.00 107.29 686 PRO A C 1
ATOM 4897 O O . PRO A 1 641 ? -18.231 2.374 42.643 1.00 107.28 686 PRO A O 1
ATOM 4901 N N . GLY A 1 642 ? -20.034 3.750 42.598 1.00 107.33 687 GLY A N 1
ATOM 4902 C CA . GLY A 1 642 ? -20.937 2.807 41.953 1.00 106.89 687 GLY A CA 1
ATOM 4903 C C . GLY A 1 642 ? -21.509 1.724 42.876 1.00 106.70 687 GLY A C 1
ATOM 4904 O O . GLY A 1 642 ? -22.215 0.842 42.389 1.00 105.33 687 GLY A O 1
ATOM 4905 N N . ASP A 1 643 ? -21.203 1.775 44.185 1.00 107.54 688 ASP A N 1
ATOM 4906 C CA . ASP A 1 643 ? -21.679 0.787 45.140 1.00 108.73 688 ASP A CA 1
ATOM 4907 C C . ASP A 1 643 ? -23.042 1.250 45.628 1.00 111.49 688 ASP A C 1
ATOM 4908 O O . ASP A 1 643 ? -23.150 2.324 46.214 1.00 113.11 688 ASP A O 1
ATOM 4913 N N . LYS A 1 644 ? -24.062 0.427 45.377 1.00 114.56 689 LYS A N 1
ATOM 4914 C CA . LYS A 1 644 ? -25.442 0.822 45.604 1.00 116.24 689 LYS A CA 1
ATOM 4915 C C . LYS A 1 644 ? -26.094 -0.111 46.625 1.00 117.22 689 LYS A C 1
ATOM 4916 O O . LYS A 1 644 ? -27.197 -0.607 46.395 1.00 118.06 689 LYS A O 1
ATOM 4922 N N . CYS A 1 645 ? -25.420 -0.318 47.769 1.00 118.15 690 CYS A N 1
ATOM 4923 C CA . CYS A 1 645 ? -26.004 -1.057 48.882 1.00 120.04 690 CYS A CA 1
ATOM 4924 C C . CYS A 1 645 ? -26.977 -0.166 49.652 1.00 120.05 690 CYS A C 1
ATOM 4925 O O . CYS A 1 645 ? -26.974 1.056 49.496 1.00 121.10 690 CYS A O 1
ATOM 4928 N N . GLN A 1 646 ? -27.818 -0.819 50.467 1.00 120.54 691 GLN A N 1
ATOM 4929 C CA . GLN A 1 646 ? -28.746 -0.156 51.370 1.00 120.24 691 GLN A CA 1
ATOM 4930 C C . GLN A 1 646 ? -28.596 -0.746 52.771 1.00 120.01 691 GLN A C 1
ATOM 4931 O O . GLN A 1 646 ? -28.292 -1.930 52.923 1.00 117.96 691 GLN A O 1
ATOM 4937 N N . GLY A 1 647 ? -28.814 0.105 53.782 1.00 121.55 692 GLY A N 1
ATOM 4938 C CA . GLY A 1 647 ? -28.889 -0.323 55.168 1.00 123.58 692 GLY A CA 1
ATOM 4939 C C . GLY A 1 647 ? -27.537 -0.797 55.692 1.00 125.66 692 GLY A C 1
ATOM 4940 O O . GLY A 1 647 ? -26.506 -0.211 55.367 1.00 128.00 692 GLY A O 1
ATOM 4941 N N . GLY A 1 648 ? -27.574 -1.854 56.513 1.00 126.75 693 GLY A N 1
ATOM 4942 C CA . GLY A 1 648 ? -26.379 -2.496 57.041 1.00 127.22 693 GLY A CA 1
ATOM 4943 C C . GLY A 1 648 ? -25.534 -1.563 57.909 1.00 128.98 693 GLY A C 1
ATOM 4944 O O . GLY A 1 648 ? -26.071 -0.744 58.653 1.00 127.53 693 GLY A O 1
ATOM 4945 N N . VAL A 1 649 ? -24.200 -1.711 57.803 1.00 132.28 694 VAL A N 1
ATOM 4946 C CA . VAL A 1 649 ? -23.236 -0.898 58.539 1.00 133.69 694 VAL A CA 1
ATOM 4947 C C . VAL A 1 649 ? -23.173 0.518 57.951 1.00 136.65 694 VAL A C 1
ATOM 4948 O O . VAL A 1 649 ? -23.236 0.709 56.731 1.00 135.17 694 VAL A O 1
ATOM 4952 N N . ASN A 1 650 ? -23.057 1.501 58.859 1.00 140.78 695 ASN A N 1
ATOM 4953 C CA . ASN A 1 650 ? -22.736 2.885 58.548 1.00 144.46 695 ASN A CA 1
ATOM 4954 C C . ASN A 1 650 ? -21.597 3.301 59.477 1.00 150.09 695 ASN A C 1
ATOM 4955 O O . ASN A 1 650 ? -21.654 2.981 60.664 1.00 151.85 695 ASN A O 1
ATOM 4960 N N . PRO A 1 651 ? -20.529 3.993 58.998 1.00 156.35 696 PRO A N 1
ATOM 4961 C CA . PRO A 1 651 ? -19.409 4.351 59.872 1.00 158.86 696 PRO A CA 1
ATOM 4962 C C . PRO A 1 651 ? -19.794 5.324 60.987 1.00 161.82 696 PRO A C 1
ATOM 4963 O O . PRO A 1 651 ? -20.005 6.513 60.746 1.00 160.79 696 PRO A O 1
ATOM 4967 N N . VAL A 1 652 ? -19.854 4.792 62.216 1.00 164.61 697 VAL A N 1
ATOM 4968 C CA . VAL A 1 652 ? -20.213 5.557 63.406 1.00 166.72 697 VAL A CA 1
ATOM 4969 C C . VAL A 1 652 ? -19.099 6.520 63.831 1.00 169.03 697 VAL A C 1
ATOM 4970 O O . VAL A 1 652 ? -19.384 7.492 64.528 1.00 171.00 697 VAL A O 1
ATOM 4974 N N . ARG A 1 653 ? -17.841 6.237 63.444 1.00 169.26 698 ARG A N 1
ATOM 4975 C CA . ARG A 1 653 ? -16.647 6.963 63.888 1.00 168.94 698 ARG A CA 1
ATOM 4976 C C . ARG A 1 653 ? -16.743 8.487 63.708 1.00 169.43 698 ARG A C 1
ATOM 4977 O O . ARG A 1 653 ? -17.295 8.991 62.728 1.00 169.15 698 ARG A O 1
ATOM 4985 N N . GLU A 1 654 ? -16.142 9.223 64.665 1.00 169.19 699 GLU A N 1
ATOM 4986 C CA . GLU A 1 654 ? -16.161 10.681 64.694 1.00 167.49 699 GLU A CA 1
ATOM 4987 C C . GLU A 1 654 ? -15.176 11.243 63.668 1.00 165.91 699 GLU A C 1
ATOM 4988 O O . GLU A 1 654 ? -14.111 10.671 63.446 1.00 164.99 699 GLU A O 1
ATOM 4994 N N . VAL A 1 655 ? -15.539 12.386 63.065 1.00 164.97 700 VAL A N 1
ATOM 4995 C CA . VAL A 1 655 ? -14.707 13.067 62.074 1.00 164.01 700 VAL A CA 1
ATOM 4996 C C . VAL A 1 655 ? -13.449 13.645 62.742 1.00 162.37 700 VAL A C 1
ATOM 4997 O O . VAL A 1 655 ? -13.486 14.046 63.908 1.00 163.48 700 VAL A O 1
ATOM 5001 N N . LYS A 1 656 ? -12.326 13.673 61.990 1.00 160.15 701 LYS A N 1
ATOM 5002 C CA . LYS A 1 656 ? -11.038 14.174 62.471 1.00 159.43 701 LYS A CA 1
ATOM 5003 C C . LYS A 1 656 ? -10.268 14.897 61.357 1.00 159.41 701 LYS A C 1
ATOM 5004 O O . LYS A 1 656 ? -9.982 14.313 60.313 1.00 161.11 701 LYS A O 1
ATOM 5010 N N . ASP A 1 657 ? -9.903 16.168 61.608 1.00 158.38 702 ASP A N 1
ATOM 5011 C CA . ASP A 1 657 ? -9.189 17.003 60.648 1.00 156.86 702 ASP A CA 1
ATOM 5012 C C . ASP A 1 657 ? -7.710 16.615 60.633 1.00 153.90 702 ASP A C 1
ATOM 5013 O O . ASP A 1 657 ? -7.020 16.768 61.642 1.00 152.34 702 ASP A O 1
ATOM 5018 N N . LEU A 1 658 ? -7.220 16.157 59.465 1.00 151.75 703 LEU A N 1
ATOM 5019 C CA . LEU A 1 658 ? -5.879 15.588 59.323 1.00 149.88 703 LEU A CA 1
ATOM 5020 C C . LEU A 1 658 ? -4.801 16.622 58.954 1.00 147.63 703 LEU A C 1
ATOM 5021 O O . LEU A 1 658 ? -3.610 16.308 59.033 1.00 146.93 703 LEU A O 1
ATOM 5026 N N . LYS A 1 659 ? -5.181 17.851 58.557 1.00 144.83 704 LYS A N 1
ATOM 5027 C CA . LYS A 1 659 ? -4.216 18.900 58.226 1.00 143.54 704 LYS A CA 1
ATOM 5028 C C . LYS A 1 659 ? -3.393 19.296 59.458 1.00 142.02 704 LYS A C 1
ATOM 5029 O O . LYS A 1 659 ? -2.178 19.474 59.348 1.00 142.10 704 LYS A O 1
ATOM 5035 N N . LYS A 1 660 ? -4.057 19.389 60.608 1.00 139.91 705 LYS A N 1
ATOM 5036 C CA . LYS A 1 660 ? -3.358 19.778 61.856 1.00 138.50 705 LYS A CA 1
ATOM 5037 C C . LYS A 1 660 ? -2.238 18.778 62.138 1.00 136.28 705 LYS A C 1
ATOM 5038 O O . LYS A 1 660 ? -1.111 19.221 62.399 1.00 136.25 705 LYS A O 1
ATOM 5044 N N . LYS A 1 661 ? -2.539 17.482 62.072 1.00 134.27 706 LYS A N 1
ATOM 5045 C CA . LYS A 1 661 ? -1.513 16.473 62.440 1.00 134.16 706 LYS A CA 1
ATOM 5046 C C . LYS A 1 661 ? -0.300 16.645 61.525 1.00 135.65 706 LYS A C 1
ATOM 5047 O O . LYS A 1 661 ? 0.829 16.477 62.011 1.00 136.77 706 LYS A O 1
ATOM 5053 N N . CYS A 1 662 ? -0.532 16.972 60.254 1.00 136.25 707 CYS A N 1
ATOM 5054 C CA . CYS A 1 662 ? 0.585 17.097 59.283 1.00 136.24 707 CYS A CA 1
ATOM 5055 C C . CYS A 1 662 ? 1.360 18.379 59.588 1.00 132.97 707 CYS A C 1
ATOM 5056 O O . CYS A 1 662 ? 2.590 18.302 59.742 1.00 132.32 707 CYS A O 1
ATOM 5059 N N . THR A 1 663 ? 0.660 19.502 59.701 1.00 129.90 708 THR A N 1
ATOM 5060 C CA . THR A 1 663 ? 1.265 20.803 59.981 1.00 128.07 708 THR A CA 1
ATOM 5061 C C . THR A 1 663 ? 1.818 20.934 61.409 1.00 128.06 708 THR A C 1
ATOM 5062 O O . THR A 1 663 ? 2.651 21.811 61.654 1.00 126.31 708 THR A O 1
ATOM 5066 N N . SER A 1 664 ? 1.347 20.099 62.355 1.00 129.62 709 SER A N 1
ATOM 5067 C CA . SER A 1 664 ? 1.873 20.023 63.721 1.00 129.57 709 SER A CA 1
ATOM 5068 C C . SER A 1 664 ? 3.404 20.018 63.771 1.00 127.80 709 SER A C 1
ATOM 5069 O O . SER A 1 664 ? 4.002 20.695 64.612 1.00 128.73 709 SER A O 1
ATOM 5072 N N . ASN A 1 665 ? 4.025 19.219 62.891 1.00 126.04 710 ASN A N 1
ATOM 5073 C CA . ASN A 1 665 ? 5.464 18.989 62.889 1.00 124.74 710 ASN A CA 1
ATOM 5074 C C . ASN A 1 665 ? 6.255 20.199 62.375 1.00 122.57 710 ASN A C 1
ATOM 5075 O O . ASN A 1 665 ? 7.401 20.382 62.782 1.00 119.50 710 ASN A O 1
ATOM 5080 N N . PHE A 1 666 ? 5.666 20.999 61.469 1.00 123.10 711 PHE A N 1
ATOM 5081 C CA . PHE A 1 666 ? 6.311 22.181 60.906 1.00 123.41 711 PHE A CA 1
ATOM 5082 C C . PHE A 1 666 ? 6.223 23.356 61.879 1.00 122.61 711 PHE A C 1
ATOM 5083 O O . PHE A 1 666 ? 5.158 23.607 62.439 1.00 124.90 711 PHE A O 1
ATOM 5091 N N . LEU A 1 667 ? 7.343 24.070 62.074 1.00 121.10 712 LEU A N 1
ATOM 5092 C CA . LEU A 1 667 ? 7.298 25.396 62.674 1.00 119.71 712 LEU A CA 1
ATOM 5093 C C . LEU A 1 667 ? 6.666 26.335 61.652 1.00 119.11 712 LEU A C 1
ATOM 5094 O O . LEU A 1 667 ? 7.237 26.560 60.587 1.00 118.28 712 LEU A O 1
ATOM 5099 N N . SER A 1 668 ? 5.516 26.893 62.022 1.00 119.83 713 SER A N 1
ATOM 5100 C CA . SER A 1 668 ? 4.790 27.805 61.111 1.00 119.95 713 SER A CA 1
ATOM 5101 C C . SER A 1 668 ? 5.175 29.248 61.415 1.00 118.26 713 SER A C 1
ATOM 5102 O O . SER A 1 668 ? 5.467 29.549 62.583 1.00 114.99 713 SER A O 1
ATOM 5105 N N . PRO A 1 669 ? 5.179 30.150 60.415 1.00 120.11 714 PRO A N 1
ATOM 5106 C CA . PRO A 1 669 ? 5.459 31.552 60.665 1.00 121.70 714 PRO A CA 1
ATOM 5107 C C . PRO A 1 669 ? 4.351 32.123 61.551 1.00 125.15 714 PRO A C 1
ATOM 5108 O O . PRO A 1 669 ? 3.216 31.729 61.382 1.00 125.69 714 PRO A O 1
ATOM 5112 N N . GLU A 1 670 ? 4.711 33.023 62.465 1.00 128.63 715 GLU A N 1
ATOM 5113 C CA . GLU A 1 670 ? 3.701 33.670 63.341 1.00 131.82 715 GLU A CA 1
ATOM 5114 C C . GLU A 1 670 ? 2.302 33.453 62.757 1.00 132.63 715 GLU A C 1
ATOM 5115 O O . GLU A 1 670 ? 1.583 34.461 62.616 1.00 133.42 715 GLU A O 1
ATOM 5121 N N . TRP B 2 3 ? -5.397 -4.131 4.611 1.00 166.71 3 TRP B N 1
ATOM 5122 C CA . TRP B 2 3 ? -6.834 -4.076 4.996 1.00 166.99 3 TRP B CA 1
ATOM 5123 C C . TRP B 2 3 ? -6.997 -3.456 6.385 1.00 169.02 3 TRP B C 1
ATOM 5124 O O . TRP B 2 3 ? -6.442 -3.962 7.361 1.00 169.94 3 TRP B O 1
ATOM 5135 N N . ASP B 2 4 ? -7.785 -2.370 6.455 1.00 170.72 4 ASP B N 1
ATOM 5136 C CA . ASP B 2 4 ? -8.067 -1.665 7.698 1.00 171.70 4 ASP B CA 1
ATOM 5137 C C . ASP B 2 4 ? -9.574 -1.450 7.838 1.00 172.97 4 ASP B C 1
ATOM 5138 O O . ASP B 2 4 ? -10.244 -1.133 6.857 1.00 173.46 4 ASP B O 1
ATOM 5143 N N . ALA B 2 5 ? -10.081 -1.645 9.065 1.00 173.86 5 ALA B N 1
ATOM 5144 C CA . ALA B 2 5 ? -11.450 -1.313 9.434 1.00 174.03 5 ALA B CA 1
ATOM 5145 C C . ALA B 2 5 ? -11.424 -0.542 10.752 1.00 174.65 5 ALA B C 1
ATOM 5146 O O . ALA B 2 5 ? -11.541 -1.153 11.816 1.00 175.56 5 ALA B O 1
ATOM 5148 N N . PRO B 2 6 ? -11.213 0.800 10.729 1.00 174.92 6 PRO B N 1
ATOM 5149 C CA . PRO B 2 6 ? -11.239 1.612 11.951 1.00 174.10 6 PRO B CA 1
ATOM 5150 C C . PRO B 2 6 ? -12.599 1.642 12.660 1.00 173.16 6 PRO B C 1
ATOM 5151 O O . PRO B 2 6 ? -13.643 1.501 12.023 1.00 172.50 6 PRO B O 1
ATOM 5155 N N . LEU B 2 7 ? -12.569 1.848 13.990 1.00 172.28 7 LEU B N 1
ATOM 5156 C CA . LEU B 2 7 ? -13.750 1.751 14.849 1.00 170.68 7 LEU B CA 1
ATOM 5157 C C . LEU B 2 7 ? -14.666 2.981 14.684 1.00 169.04 7 LEU B C 1
ATOM 5158 O O . LEU B 2 7 ? -14.186 4.147 14.754 1.00 165.57 7 LEU B O 1
ATOM 5163 N N . ALA B 2 11 ? -12.135 3.893 21.390 1.00 160.72 11 ALA B N 1
ATOM 5164 C CA . ALA B 2 11 ? -11.840 4.579 22.673 1.00 159.35 11 ALA B CA 1
ATOM 5165 C C . ALA B 2 11 ? -10.343 4.508 22.981 1.00 156.99 11 ALA B C 1
ATOM 5166 O O . ALA B 2 11 ? -9.868 3.515 23.532 1.00 158.33 11 ALA B O 1
ATOM 5168 N N . LEU B 2 12 ? -9.608 5.572 22.608 1.00 152.43 12 LEU B N 1
ATOM 5169 C CA . LEU B 2 12 ? -8.196 5.719 22.955 1.00 147.65 12 LEU B CA 1
ATOM 5170 C C . LEU B 2 12 ? -8.061 6.264 24.379 1.00 141.73 12 LEU B C 1
ATOM 5171 O O . LEU B 2 12 ? -8.952 6.950 24.886 1.00 140.32 12 LEU B O 1
ATOM 5176 N N . ARG B 2 13 ? -6.915 5.950 25.004 1.00 135.89 13 ARG B N 1
ATOM 5177 C CA . ARG B 2 13 ? -6.641 6.294 26.391 1.00 130.94 13 ARG B CA 1
ATOM 5178 C C . ARG B 2 13 ? -5.880 7.615 26.409 1.00 128.26 13 ARG B C 1
ATOM 5179 O O . ARG B 2 13 ? -4.750 7.663 25.921 1.00 126.44 13 ARG B O 1
ATOM 5187 N N . PRO B 2 14 ? -6.476 8.727 26.914 1.00 127.16 14 PRO B N 1
ATOM 5188 C CA . PRO B 2 14 ? -5.787 10.019 26.905 1.00 126.27 14 PRO B CA 1
ATOM 5189 C C . PRO B 2 14 ? -4.611 10.061 27.880 1.00 123.66 14 PRO B C 1
ATOM 5190 O O . PRO B 2 14 ? -4.774 9.781 29.067 1.00 122.28 14 PRO B O 1
ATOM 5194 N N . ILE B 2 15 ? -3.435 10.422 27.346 1.00 121.36 15 ILE B N 1
ATOM 5195 C CA . ILE B 2 15 ? -2.172 10.397 28.072 1.00 119.00 15 ILE B CA 1
ATOM 5196 C C . ILE B 2 15 ? -1.826 11.820 28.513 1.00 118.62 15 ILE B C 1
ATOM 5197 O O . ILE B 2 15 ? -1.830 12.741 27.695 1.00 119.92 15 ILE B O 1
ATOM 5202 N N . LEU B 2 16 ? -1.527 11.980 29.817 1.00 117.33 16 LEU B N 1
ATOM 5203 C CA . LEU B 2 16 ? -1.151 13.260 30.411 1.00 117.15 16 LEU B CA 1
ATOM 5204 C C . LEU B 2 16 ? 0.252 13.192 31.041 1.00 117.25 16 LEU B C 1
ATOM 5205 O O . LEU B 2 16 ? 0.687 14.246 31.552 1.00 117.80 16 LEU B O 1
#

B-factor: mean 131.76, std 21.14, range [76.85, 272.89]

InterPro domains:
  IPR006581 VPS10 [SM00602] (133-745)
  IPR015943 WD40/YVTN repeat-like-containing domain superfamily [G3DSA:2.130.10.10] (137-299)
  IPR015943 WD40/YVTN repeat-like-containing domain superfamily [G3DSA:2.130.10.10] (310-542)
  IPR031777 Sortilin, C-terminal [PF15901] (575-740)
  IPR031778 Sortilin, N-terminal [PF15902] (142-572)
  IPR050310 VPS10-related sortilin family receptors [PTHR12106] (78-739)

Foldseek 3Di:
DPPDDPCFVLWQVQKAKDFDWDDDWDWDDAAPPFLWIWIWDCPVAFIWIWIDRNVPRDIDTDCVLVVRFGFDCQQNWDYFPHNQLKTKTWGDDDPPDQEGKIWIDRHNPPHTDIATDNAYFPHHWAAAPVDRQWIWTAGPQRWIWIGNGNPHDIDGLDRAWDDWDHDPQGKIKTKGDDDDHLVVCQQQIWIKIDNDRNPDIDRLGGSWNDWDDAAQKTKTWHDDPPDQKTFIWIDNDRRPDIWTALDFIDGPQWDKDFLHHHQFWTWIWTADPDQPQFTWIWIAGNRHHYTDTQDGQFGAHGPGDDWLWADQLLAPFWIKGWGADPVRFIAIWITNFVRNDIDFFQAAPADFADPQAPDRVDWGKGFDADVCVVVPAPAPHHKDHANLLHFWIKGWIHTHHGGDSDFTFIKITRARRNYIHGLGGGYWDWAAAQSQQKIKIDHDDPDWDFWIWMARLRRPDIDIHGSDDQTWDWDDKDGRPNRRAQKIWTWGWGVPVITIMITITGSCVVQVAADDPVQWDKAKHQADDPVDPCGQQHLQKIKIWGHGHSPDHHRCHSPRDTDIDMDGHADDQVQKDFAQQWDDPDDPDHTGGDLDQDRSSLVPLARTDQVSQKDQGIDGHGVRDHDHHDDRPGDIDGSSCVSCVVDDDDD/DDDDDDDDDDD

Organism: Homo sapiens (NCBI:txid9606)

Radius of gyration: 27.04 Å; Cα contacts (8 Å, |Δi|>4): 1654; chains: 2; bounding box: 54×67×75 Å

Secondary structure (DSSP, 8-state):
-----S-HHHHHTTEE--EEEE---BEEEESTTS-EEEEEEEE--EEEEEEESSTTSS-EE-SGGGTT--B-TTT--EEPSTT---EEEEE---TT-SS-EEEEESSSSSS-EEEE-SS-BSS--EE-SS-TT-EEEEBTTS-EEEESSSSSS-EEEESS-SEEEE-GGG-EEEEE-SSS-TTTSTTSEEEEEESSTTSS-EEEEEEEEEEEEETTEEEEEEEPTTSS-EEEEEESSTTSS-EE-SS--B-SS--EEEEEE-SS-EEEEEEPTTT-SEEEEEEE-TTS--EEEEEEEEE--TTS-----EE-TTSTT-EEEEEE-SSS-EEEEEESSSSSS-EEEEPPSS----TT-S-SS--EEEEE-HHHHHTT-S-----B--SSSTT-EEEEEEEESS--SS--EEEEESSSSSS-EEEESS-EEEEEETTTTEEEEEE--SS-B-EEEEETTTTSS-EEEE--SS-BEEEEEE--TTS---EEEEEEE-----EEEEEEEE-TTTS-SBP-TTTEEEEESS-S-TTSTTTT-BTTEEEEEEEE-SS---B--TT----EEEEEPBP-GGGEEP-TTEE-SSSS---EE-S---THHHHHHHSS-HHHHEE-S-EEPTT---BSS----PPPEEHHHHHHHTSPPP-/-B-------B-

Nearest PDB structures (foldseek):
  8t8r-assembly1_A  TM=1.002E+00  e=0.000E+00  Homo sapiens
  6x48-assembly1_A  TM=9.971E-01  e=0.000E+00  Homo sapiens
  4n7e-assembly1_A  TM=9.964E-01  e=0.000E+00  Homo sapiens
  5nmt-assembly1_B  TM=8.950E-01  e=3.334E-86  Mus musculus
  5znn-assembly1_B  TM=8.927E-01  e=1.395E-85  Mus musculus